Protein AF-0000000083390930 (afdb_homodimer)

Organism: Coprinellus micaceus (NCBI:txid71717)

Structure (mmCIF, N/CA/C/O backbone):
data_AF-0000000083390930-model_v1
#
loop_
_entity.id
_entity.type
_entity.pdbx_description
1 polymer 'HNH nuclease domain-containing protein'
#
loop_
_atom_site.group_PDB
_atom_site.id
_atom_site.type_symbol
_atom_site.label_atom_id
_atom_site.label_alt_id
_atom_site.label_comp_id
_atom_site.label_asym_id
_atom_site.label_entity_id
_atom_site.label_seq_id
_atom_site.pdbx_PDB_ins_code
_atom_site.Cartn_x
_atom_site.Cartn_y
_atom_site.Cartn_z
_atom_site.occupancy
_atom_site.B_iso_or_equiv
_atom_site.auth_seq_id
_atom_site.auth_comp_id
_atom_site.auth_asym_id
_atom_site.auth_atom_id
_atom_site.pdbx_PDB_model_num
ATOM 1 N N . MET A 1 1 ? -8.172 -0.967 27.297 1 37.09 1 MET A N 1
ATOM 2 C CA . MET A 1 1 ? -8.234 0.491 27.266 1 37.09 1 MET A CA 1
ATOM 3 C C . MET A 1 1 ? -7.992 1.025 25.859 1 37.09 1 MET A C 1
ATOM 5 O O . MET A 1 1 ? -7.062 0.594 25.188 1 37.09 1 MET A O 1
ATOM 9 N N . THR A 1 2 ? -9.109 1.477 25.297 1 50.03 2 THR A N 1
ATOM 10 C CA . THR A 1 2 ? -9.055 2.039 23.953 1 50.03 2 THR A CA 1
ATOM 11 C C . THR A 1 2 ? -7.93 3.064 23.844 1 50.03 2 THR A C 1
ATOM 13 O O . THR A 1 2 ? -7.793 3.939 24.703 1 50.03 2 THR A O 1
ATOM 16 N N . ALA A 1 3 ? -6.867 2.748 23.203 1 63.09 3 ALA A N 1
ATOM 17 C CA . ALA A 1 3 ? -5.746 3.672 23.062 1 63.09 3 ALA A CA 1
ATOM 18 C C . ALA A 1 3 ? -6.234 5.074 22.703 1 63.09 3 ALA A C 1
ATOM 20 O O . ALA A 1 3 ? -7.176 5.234 21.938 1 63.09 3 ALA A O 1
ATOM 21 N N . ILE A 1 4 ? -5.855 6.008 23.516 1 74.81 4 ILE A N 1
ATOM 22 C CA . ILE A 1 4 ? -6.172 7.43 23.422 1 74.81 4 ILE A CA 1
ATOM 23 C C . ILE A 1 4 ? -5.5 8.031 22.188 1 74.81 4 ILE A C 1
ATOM 25 O O . ILE A 1 4 ? -4.301 7.84 21.969 1 74.81 4 ILE A O 1
ATOM 29 N N . PRO A 1 5 ? -6.383 8.625 21.344 1 84.69 5 PRO A N 1
ATOM 30 C CA . PRO A 1 5 ? -5.777 9.344 20.219 1 84.69 5 PRO A CA 1
ATOM 31 C C . PRO A 1 5 ? -4.723 10.352 20.656 1 84.69 5 PRO A C 1
ATOM 33 O O . PRO A 1 5 ? -4.809 10.898 21.766 1 84.69 5 PRO A O 1
ATOM 36 N N . ALA A 1 6 ? -3.783 10.547 19.875 1 85.69 6 ALA A N 1
ATOM 37 C CA . ALA A 1 6 ? -2.668 11.43 20.188 1 85.69 6 ALA A CA 1
ATOM 38 C C . ALA A 1 6 ? -3.158 12.844 20.5 1 85.69 6 ALA A C 1
ATOM 40 O O . ALA A 1 6 ? -2.576 13.539 21.328 1 85.69 6 ALA A O 1
ATOM 41 N N . VAL A 1 7 ? -4.211 13.258 19.75 1 89.69 7 VAL A N 1
ATOM 42 C CA . VAL A 1 7 ? -4.844 14.547 20.031 1 89.69 7 VAL A CA 1
ATOM 43 C C . VAL A 1 7 ? -6.363 14.406 19.922 1 89.69 7 VAL A C 1
ATOM 45 O O . VAL A 1 7 ? -6.863 13.477 19.281 1 89.69 7 VAL A O 1
ATOM 48 N N . ALA A 1 8 ? -6.984 15.383 20.531 1 90.62 8 ALA A N 1
ATOM 49 C CA . ALA A 1 8 ? -8.438 15.406 20.422 1 90.62 8 ALA A CA 1
ATOM 50 C C . ALA A 1 8 ? -8.875 15.836 19.031 1 90.62 8 ALA A C 1
ATOM 52 O O . ALA A 1 8 ? -8.281 16.75 18.438 1 90.62 8 ALA A O 1
ATOM 53 N N . ARG A 1 9 ? -9.906 15.188 18.547 1 91.88 9 ARG A N 1
ATOM 54 C CA . ARG A 1 9 ? -10.438 15.523 17.234 1 91.88 9 ARG A CA 1
ATOM 55 C C . ARG A 1 9 ? -11.531 16.578 17.344 1 91.88 9 ARG A C 1
ATOM 57 O O . ARG A 1 9 ? -12.367 16.531 18.25 1 91.88 9 ARG A O 1
ATOM 64 N N . ASN A 1 10 ? -11.484 17.484 16.375 1 92.56 10 ASN A N 1
ATOM 65 C CA . ASN A 1 10 ? -12.555 18.469 16.297 1 92.56 10 ASN A CA 1
ATOM 66 C C . ASN A 1 10 ? -12.781 19.188 17.625 1 92.56 10 ASN A C 1
ATOM 68 O O . ASN A 1 10 ? -13.906 19.234 18.125 1 92.56 10 ASN A O 1
ATOM 72 N N . LYS A 1 11 ? -11.734 19.656 18.172 1 95.44 11 LYS A N 1
ATOM 73 C CA . LYS A 1 11 ? -11.781 20.297 19.484 1 95.44 11 LYS A CA 1
ATOM 74 C C . LYS A 1 11 ? -12.062 21.781 19.359 1 95.44 11 LYS A C 1
ATOM 76 O O . LYS A 1 11 ? -11.414 22.484 18.578 1 95.44 11 LYS A O 1
ATOM 81 N N . PRO A 1 12 ? -12.992 22.25 20.125 1 97.31 12 PRO A N 1
ATOM 82 C CA . PRO A 1 12 ? -13.164 23.719 20.141 1 97.31 12 PRO A CA 1
ATOM 83 C C . PRO A 1 12 ? -11.898 24.453 20.578 1 97.31 12 PRO A C 1
ATOM 85 O O . PRO A 1 12 ? -11.102 23.906 21.359 1 97.31 12 PRO A O 1
ATOM 88 N N . LEU A 1 13 ? -11.758 25.672 20.047 1 98 13 LEU A N 1
ATOM 89 C CA . LEU A 1 13 ? -10.602 26.469 20.422 1 98 13 LEU A CA 1
ATOM 90 C C . LEU A 1 13 ? -10.609 26.75 21.922 1 98 13 LEU A C 1
ATOM 92 O O . LEU A 1 13 ? -11.641 27.141 22.469 1 98 13 LEU A O 1
ATOM 96 N N . PRO A 1 14 ? -9.539 26.531 22.562 1 97.38 14 PRO A N 1
ATOM 97 C CA . PRO A 1 14 ? -9.438 26.922 23.969 1 97.38 14 PRO A CA 1
ATOM 98 C C . PRO A 1 14 ? -9.445 28.438 24.156 1 97.38 14 PRO A C 1
ATOM 100 O O . PRO A 1 14 ? -9.359 29.188 23.172 1 97.38 14 PRO A O 1
ATOM 103 N N . PRO A 1 15 ? -9.555 28.797 25.438 1 97.12 15 PRO A N 1
ATOM 104 C CA . PRO A 1 15 ? -9.453 30.234 25.672 1 97.12 15 PRO A CA 1
ATOM 105 C C . PRO A 1 15 ? -8.133 30.828 25.172 1 97.12 15 PRO A C 1
ATOM 107 O O . PRO A 1 15 ? -7.133 30.109 25.062 1 97.12 15 PRO A O 1
ATOM 110 N N . ASN A 1 16 ? -8.156 32.062 24.844 1 97.75 16 ASN A N 1
ATOM 111 C CA . ASN A 1 16 ? -7.016 32.75 24.266 1 97.75 16 ASN A CA 1
ATOM 112 C C . ASN A 1 16 ? -5.754 32.562 25.109 1 97.75 16 ASN A C 1
ATOM 114 O O . ASN A 1 16 ? -5.688 33.031 26.25 1 97.75 16 ASN A O 1
ATOM 118 N N . PRO A 1 17 ? -4.836 31.906 24.594 1 96.5 17 PRO A N 1
ATOM 119 C CA . PRO A 1 17 ? -3.631 31.641 25.391 1 96.5 17 PRO A CA 1
ATOM 120 C C . PRO A 1 17 ? -2.605 32.781 25.297 1 96.5 17 PRO A C 1
ATOM 122 O O . PRO A 1 17 ? -1.605 32.75 26.031 1 96.5 17 PRO A O 1
ATOM 125 N N . PHE A 1 18 ? -2.807 33.75 24.438 1 96.5 18 PHE A N 1
ATOM 126 C CA . PHE A 1 18 ? -1.834 34.812 24.203 1 96.5 18 PHE A CA 1
ATOM 127 C C . PHE A 1 18 ? -2.098 36 25.125 1 96.5 18 PHE A C 1
ATOM 129 O O . PHE A 1 18 ? -3.25 36.375 25.359 1 96.5 18 PHE A O 1
ATOM 136 N N . HIS A 1 19 ? -1 36.531 25.562 1 95.5 19 HIS A N 1
ATOM 137 C CA . HIS A 1 19 ? -1.098 37.656 26.5 1 95.5 19 HIS A CA 1
ATOM 138 C C . HIS A 1 19 ? -1.556 38.906 25.781 1 95.5 19 HIS A C 1
ATOM 140 O O . HIS A 1 19 ? -0.989 39.312 24.766 1 95.5 19 HIS A O 1
ATOM 146 N N . GLU A 1 20 ? -2.43 39.625 26.344 1 93.31 20 GLU A N 1
ATOM 147 C CA . GLU A 1 20 ? -3.104 40.75 25.719 1 93.31 20 GLU A CA 1
ATOM 148 C C . GLU A 1 20 ? -2.143 41.906 25.516 1 93.31 20 GLU A C 1
ATOM 150 O O . GLU A 1 20 ? -2.279 42.688 24.562 1 93.31 20 GLU A O 1
ATOM 155 N N . VAL A 1 21 ? -1.146 42.031 26.375 1 93.56 21 VAL A N 1
ATOM 156 C CA . VAL A 1 21 ? -0.28 43.219 26.328 1 93.56 21 VAL A CA 1
ATOM 157 C C . VAL A 1 21 ? 1.038 42.844 25.641 1 93.56 21 VAL A C 1
ATOM 159 O O . VAL A 1 21 ? 1.525 43.594 24.797 1 93.56 21 VAL A O 1
ATOM 162 N N . ASP A 1 22 ? 1.624 41.656 25.922 1 93.5 22 ASP A N 1
ATOM 163 C CA . ASP A 1 22 ? 2.953 41.281 25.438 1 93.5 22 ASP A CA 1
ATOM 164 C C . ASP A 1 22 ? 2.879 40.625 24.062 1 93.5 22 ASP A C 1
ATOM 166 O O . ASP A 1 22 ? 3.857 40.625 23.312 1 93.5 22 ASP A O 1
ATOM 170 N N . GLU A 1 23 ? 1.704 40.031 23.734 1 94.75 23 GLU A N 1
ATOM 171 C CA . GLU A 1 23 ? 1.506 39.312 22.469 1 94.75 23 GLU A CA 1
ATOM 172 C C . GLU A 1 23 ? 0.258 39.812 21.75 1 94.75 23 GLU A C 1
ATOM 174 O O . GLU A 1 23 ? -0.58 39.031 21.328 1 94.75 23 GLU A O 1
ATOM 179 N N . VAL A 1 24 ? 0.167 41.125 21.547 1 94.69 24 VAL A N 1
ATOM 180 C CA . VAL A 1 24 ? -1.045 41.812 21.109 1 94.69 24 VAL A CA 1
ATOM 181 C C . VAL A 1 24 ? -1.501 41.25 19.766 1 94.69 24 VAL A C 1
ATOM 183 O O . VAL A 1 24 ? -2.678 40.938 19.594 1 94.69 24 VAL A O 1
ATOM 186 N N . ALA A 1 25 ? -0.558 41.156 18.828 1 94.5 25 ALA A N 1
ATOM 187 C CA . ALA A 1 25 ? -0.922 40.719 17.484 1 94.5 25 ALA A CA 1
ATOM 188 C C . ALA A 1 25 ? -1.501 39.281 17.516 1 94.5 25 ALA A C 1
ATOM 190 O O . ALA A 1 25 ? -2.529 39.031 16.906 1 94.5 25 ALA A O 1
ATOM 191 N N . PHE A 1 26 ? -0.857 38.375 18.266 1 96.94 26 PHE A N 1
ATOM 192 C CA . PHE A 1 26 ? -1.322 37 18.391 1 96.94 26 PHE A CA 1
ATOM 193 C C . PHE A 1 26 ? -2.641 36.938 19.156 1 96.94 26 PHE A C 1
ATOM 195 O O . PHE A 1 26 ? -3.533 36.188 18.797 1 96.94 26 PHE A O 1
ATOM 202 N N . HIS A 1 27 ? -2.748 37.75 20.188 1 97.81 27 HIS A N 1
ATOM 203 C CA . HIS A 1 27 ? -3.963 37.812 21 1 97.81 27 HIS A CA 1
ATOM 204 C C . HIS A 1 27 ? -5.16 38.219 20.156 1 97.81 27 HIS A C 1
ATOM 206 O O . HIS A 1 27 ? -6.223 37.594 20.219 1 97.81 27 HIS A O 1
ATOM 212 N N . ASP A 1 28 ? -4.973 39.281 19.375 1 97.38 28 ASP A N 1
ATOM 213 C CA . ASP A 1 28 ? -6.051 39.812 18.547 1 97.38 28 ASP A CA 1
ATOM 214 C C . ASP A 1 28 ? -6.445 38.812 17.453 1 97.38 28 ASP A C 1
ATOM 216 O O . ASP A 1 28 ? -7.637 38.594 17.219 1 97.38 28 ASP A O 1
ATOM 220 N N . ALA A 1 29 ? -5.449 38.281 16.812 1 98.06 29 ALA A N 1
ATOM 221 C CA . ALA A 1 29 ? -5.719 37.312 15.766 1 98.06 29 ALA A CA 1
ATOM 222 C C . ALA A 1 29 ? -6.496 36.094 16.312 1 98.06 29 ALA A C 1
ATOM 224 O O . ALA A 1 29 ? -7.492 35.688 15.719 1 98.06 29 ALA A O 1
ATOM 225 N N . TYR A 1 30 ? -6.059 35.594 17.422 1 98.31 30 TYR A N 1
ATOM 226 C CA . TYR A 1 30 ? -6.727 34.438 18.047 1 98.31 30 TYR A CA 1
ATOM 227 C C . TYR A 1 30 ? -8.148 34.812 18.453 1 98.31 30 TYR A C 1
ATOM 229 O O . TYR A 1 30 ? -9.062 33.969 18.344 1 98.31 30 TYR A O 1
ATOM 237 N N . HIS A 1 31 ? -8.312 36 18.922 1 97.81 31 HIS A N 1
ATOM 238 C CA . HIS A 1 31 ? -9.641 36.469 19.281 1 97.81 31 HIS A CA 1
ATOM 239 C C . HIS A 1 31 ? -10.586 36.438 18.094 1 97.81 31 HIS A C 1
ATOM 241 O O . HIS A 1 31 ? -11.742 36.031 18.219 1 97.81 31 HIS A O 1
ATOM 247 N N . HIS A 1 32 ? -10.117 36.906 16.969 1 98.06 32 HIS A N 1
ATOM 248 C CA . HIS A 1 32 ? -10.914 36.812 15.75 1 98.06 32 HIS A CA 1
ATOM 249 C C . HIS A 1 32 ? -11.305 35.375 15.438 1 98.06 32 HIS A C 1
ATOM 251 O O . HIS A 1 32 ? -12.422 35.125 14.961 1 98.06 32 HIS A O 1
ATOM 257 N N . CYS A 1 33 ? -10.414 34.438 15.656 1 98.44 33 CYS A N 1
ATOM 258 C CA . CYS A 1 33 ? -10.711 33.031 15.406 1 98.44 33 CYS A CA 1
ATOM 259 C C . CYS A 1 33 ? -11.789 32.531 16.359 1 98.44 33 CYS A C 1
ATOM 261 O O . CYS A 1 33 ? -12.695 31.812 15.938 1 98.44 33 CYS A O 1
ATOM 263 N N . LEU A 1 34 ? -11.672 32.906 17.609 1 98.31 34 LEU A N 1
ATOM 264 C CA . LEU A 1 34 ? -12.672 32.5 18.609 1 98.31 34 LEU A CA 1
ATOM 265 C C . LEU A 1 34 ? -14.047 33.031 18.219 1 98.31 34 LEU A C 1
ATOM 267 O O . LEU A 1 34 ? -15.039 32.281 18.281 1 98.31 34 LEU A O 1
ATOM 271 N N . LEU A 1 35 ? -14.062 34.25 17.828 1 97.94 35 LEU A N 1
ATOM 272 C CA . LEU A 1 35 ? -15.32 34.875 17.438 1 97.94 35 LEU A CA 1
ATOM 273 C C . LEU A 1 35 ? -15.891 34.188 16.203 1 97.94 35 LEU A C 1
ATOM 275 O O . LEU A 1 35 ? -17.094 33.969 16.109 1 97.94 35 LEU A O 1
ATOM 279 N N . HIS A 1 36 ? -15 33.969 15.281 1 98.12 36 HIS A N 1
ATOM 280 C CA . HIS A 1 36 ? -15.438 33.312 14.055 1 98.12 36 HIS A CA 1
ATOM 281 C C . HIS A 1 36 ? -16.078 31.953 14.359 1 98.12 36 HIS A C 1
ATOM 283 O O . HIS A 1 36 ? -17.125 31.625 13.82 1 98.12 36 HIS A O 1
ATOM 289 N N . GLU A 1 37 ? -15.422 31.094 15.164 1 98 37 GLU A N 1
ATOM 290 C CA . GLU A 1 37 ? -15.961 29.797 15.555 1 98 37 GLU A CA 1
ATOM 291 C C . GLU A 1 37 ? -17.297 29.938 16.281 1 98 37 GLU A C 1
ATOM 293 O O . GLU A 1 37 ? -18.25 29.219 15.984 1 98 37 GLU A O 1
ATOM 298 N N . LYS A 1 38 ? -17.375 30.891 17.188 1 97.44 38 LYS A N 1
ATOM 299 C CA . LYS A 1 38 ? -18.594 31.125 17.953 1 97.44 38 LYS A CA 1
ATOM 300 C C . LYS A 1 38 ? -19.75 31.516 17.031 1 97.44 38 LYS A C 1
ATOM 302 O O . LYS A 1 38 ? -20.859 31 17.172 1 97.44 38 LYS A O 1
ATOM 307 N N . ASP A 1 39 ? -19.469 32.438 16.172 1 97.25 39 ASP A N 1
ATOM 308 C CA . ASP A 1 39 ? -20.484 32.906 15.234 1 97.25 39 ASP A CA 1
ATOM 309 C C . ASP A 1 39 ? -20.984 31.766 14.352 1 97.25 39 ASP A C 1
ATOM 311 O O . ASP A 1 39 ? -22.172 31.656 14.086 1 97.25 39 ASP A O 1
ATOM 315 N N . ALA A 1 40 ? -20.016 31.016 13.891 1 97.31 40 ALA A N 1
ATOM 316 C CA . ALA A 1 40 ? -20.391 29.891 13.047 1 97.31 40 ALA A CA 1
ATOM 317 C C . ALA A 1 40 ? -21.234 28.875 13.828 1 97.31 40 ALA A C 1
ATOM 319 O O . ALA A 1 40 ? -22.172 28.312 13.281 1 97.31 40 ALA A O 1
ATOM 320 N N . GLN A 1 41 ? -20.953 28.625 15.055 1 96.94 41 GLN A N 1
ATOM 321 C CA . GLN A 1 41 ? -21.703 27.719 15.898 1 96.94 41 GLN A CA 1
ATOM 322 C C . GLN A 1 41 ? -23.141 28.219 16.094 1 96.94 41 GLN A C 1
ATOM 324 O O . GLN A 1 41 ? -24.094 27.438 16.047 1 96.94 41 GLN A O 1
ATOM 329 N N . LEU A 1 42 ? -23.234 29.484 16.312 1 96.69 42 LEU A N 1
ATOM 330 C CA . LEU A 1 42 ? -24.547 30.094 16.484 1 96.69 42 LEU A CA 1
ATOM 331 C C . LEU A 1 42 ? -25.359 29.984 15.203 1 96.69 42 LEU A C 1
ATOM 333 O O . LEU A 1 42 ? -26.547 29.672 15.234 1 96.69 42 LEU A O 1
ATOM 337 N N . SER A 1 43 ? -24.688 30.281 14.125 1 96.62 43 SER A N 1
ATOM 338 C CA . SER A 1 43 ? -25.359 30.203 12.828 1 96.62 43 SER A CA 1
ATOM 339 C C . SER A 1 43 ? -25.797 28.781 12.516 1 96.62 43 SER A C 1
ATOM 341 O O . SER A 1 43 ? -26.844 28.562 11.914 1 96.62 43 SER A O 1
ATOM 343 N N . LYS A 1 44 ? -25 27.828 12.875 1 95.75 44 LYS A N 1
ATOM 344 C CA . LYS A 1 44 ? -25.328 26.422 12.648 1 95.75 44 LYS A CA 1
ATOM 345 C C . LYS A 1 44 ? -26.594 26.031 13.406 1 95.75 44 LYS A C 1
ATOM 347 O O . LYS A 1 44 ? -27.453 25.328 12.867 1 95.75 44 LYS A O 1
ATOM 352 N N . ARG A 1 45 ? -26.766 26.469 14.625 1 95.19 45 ARG A N 1
ATOM 353 C CA . ARG A 1 45 ? -27.953 26.172 15.438 1 95.19 45 ARG A CA 1
ATOM 354 C C . ARG A 1 45 ? -29.203 26.781 14.812 1 95.19 45 ARG A C 1
ATOM 356 O O . ARG A 1 45 ? -30.297 26.219 14.945 1 95.19 45 ARG A O 1
ATOM 363 N N . GLY A 1 46 ? -29.031 27.828 14.164 1 94.5 46 GLY A N 1
ATOM 364 C CA . GLY A 1 46 ? -30.172 28.5 13.562 1 94.5 46 GLY A CA 1
ATOM 365 C C . GLY A 1 46 ? -30.422 28.078 12.125 1 94.5 46 GLY A C 1
ATOM 366 O O . GLY A 1 46 ? -31.312 28.609 11.461 1 94.5 46 GLY A O 1
ATOM 367 N N . ALA A 1 47 ? -29.547 27.188 11.68 1 93.88 47 ALA A N 1
ATOM 368 C CA . ALA A 1 47 ? -29.656 26.797 10.273 1 93.88 47 ALA A CA 1
ATOM 369 C C . ALA A 1 47 ? -31 26.109 10.008 1 93.88 47 ALA A C 1
ATOM 371 O O . ALA A 1 47 ? -31.438 25.266 10.805 1 93.88 47 ALA A O 1
ATOM 372 N N . THR A 1 48 ? -31.656 26.328 8.852 1 94.12 48 THR A N 1
ATOM 373 C CA . THR A 1 48 ? -32.969 25.812 8.531 1 94.12 48 THR A CA 1
ATOM 374 C C . THR A 1 48 ? -32.875 24.703 7.488 1 94.12 48 THR A C 1
ATOM 376 O O . THR A 1 48 ? -33.844 23.969 7.25 1 94.12 48 THR A O 1
ATOM 379 N N . THR A 1 49 ? -31.75 24.703 6.812 1 94.75 49 THR A N 1
ATOM 380 C CA . THR A 1 49 ? -31.547 23.672 5.801 1 94.75 49 THR A CA 1
ATOM 381 C C . THR A 1 49 ? -30.281 22.859 6.098 1 94.75 49 THR A C 1
ATOM 383 O O . THR A 1 49 ? -29.375 23.328 6.785 1 94.75 49 THR A O 1
ATOM 386 N N . LYS A 1 50 ? -30.234 21.688 5.629 1 89.31 50 LYS A N 1
ATOM 387 C CA . LYS A 1 50 ? -29.062 20.828 5.797 1 89.31 50 LYS A CA 1
ATOM 388 C C . LYS A 1 50 ? -27.844 21.438 5.121 1 89.31 50 LYS A C 1
ATOM 390 O O . LYS A 1 50 ? -26.719 21.281 5.613 1 89.31 50 LYS A O 1
ATOM 395 N N . THR A 1 51 ? -28.016 22.062 4.012 1 89.75 51 THR A N 1
ATOM 396 C CA . THR A 1 51 ? -26.938 22.688 3.256 1 89.75 51 THR A CA 1
ATOM 397 C C . THR A 1 51 ? -26.281 23.797 4.074 1 89.75 51 THR A C 1
ATOM 399 O O . THR A 1 51 ? -25.047 23.906 4.117 1 89.75 51 THR A O 1
ATOM 402 N N . LYS A 1 52 ? -27.141 24.547 4.695 1 91.31 52 LYS A N 1
ATOM 403 C CA . LYS A 1 52 ? -26.609 25.609 5.527 1 91.31 52 LYS A CA 1
ATOM 404 C C . LYS A 1 52 ? -25.891 25.062 6.754 1 91.31 52 LYS A C 1
ATOM 406 O O . LYS A 1 52 ? -24.859 25.594 7.172 1 91.31 52 LYS A O 1
ATOM 411 N N . GLU A 1 53 ? -26.469 24.062 7.328 1 93.44 53 GLU A N 1
ATOM 412 C CA . GLU A 1 53 ? -25.828 23.422 8.469 1 93.44 53 GLU A CA 1
ATOM 413 C C . GLU A 1 53 ? -24.438 22.922 8.117 1 93.44 53 GLU A C 1
ATOM 415 O O . GLU A 1 53 ? -23.484 23.094 8.891 1 93.44 53 GLU A O 1
ATOM 420 N N . GLU A 1 54 ? -24.297 22.359 6.969 1 89.31 54 GLU A N 1
ATOM 421 C CA . GLU A 1 54 ? -23.016 21.859 6.496 1 89.31 54 GLU A CA 1
ATOM 422 C C . GLU A 1 54 ? -22.031 23.016 6.258 1 89.31 54 GLU A C 1
ATOM 424 O O . GLU A 1 54 ? -20.844 22.891 6.543 1 89.31 54 GLU A O 1
ATOM 429 N N . GLN A 1 55 ? -22.562 24.016 5.691 1 91.19 55 GLN A N 1
ATOM 430 C CA . GLN A 1 55 ? -21.734 25.188 5.445 1 91.19 55 GLN A CA 1
ATOM 431 C C . GLN A 1 55 ? -21.156 25.734 6.75 1 91.19 55 GLN A C 1
ATOM 433 O O . GLN A 1 55 ? -19.969 26.047 6.828 1 91.19 55 GLN A O 1
ATOM 438 N N . TYR A 1 56 ? -21.984 25.844 7.754 1 94.69 56 TYR A N 1
ATOM 439 C CA . TYR A 1 56 ? -21.531 26.406 9.023 1 94.69 56 TYR A CA 1
ATOM 440 C C . TYR A 1 56 ? -20.625 25.438 9.758 1 94.69 56 TYR A C 1
ATOM 442 O O . TYR A 1 56 ? -19.719 25.859 10.484 1 94.69 56 TYR A O 1
ATOM 450 N N . THR A 1 57 ? -20.828 24.172 9.578 1 93.69 57 THR A N 1
ATOM 451 C CA . THR A 1 57 ? -19.906 23.172 10.117 1 93.69 57 THR A CA 1
ATOM 452 C C . THR A 1 57 ? -18.5 23.391 9.547 1 93.69 57 THR A C 1
ATOM 454 O O . THR A 1 57 ? -17.516 23.297 10.273 1 93.69 57 THR A O 1
ATOM 457 N N . LYS A 1 58 ? -18.484 23.688 8.297 1 93.19 58 LYS A N 1
ATOM 458 C CA . LYS A 1 58 ? -17.203 23.969 7.641 1 93.19 58 LYS A CA 1
ATOM 459 C C . LYS A 1 58 ? -16.562 25.234 8.203 1 93.19 58 LYS A C 1
ATOM 461 O O . LYS A 1 58 ? -15.352 25.297 8.391 1 93.19 58 LYS A O 1
ATOM 466 N N . GLU A 1 59 ? -17.375 26.172 8.414 1 96 59 GLU A N 1
ATOM 467 C CA . GLU A 1 59 ? -16.875 27.438 8.914 1 96 59 GLU A CA 1
ATOM 468 C C . GLU A 1 59 ? -16.297 27.297 10.32 1 96 59 GLU A C 1
ATOM 470 O O . GLU A 1 59 ? -15.336 27.984 10.68 1 96 59 GLU A O 1
ATOM 475 N N . ILE A 1 60 ? -16.938 26.406 11.102 1 97.44 60 ILE A N 1
ATOM 476 C CA . ILE A 1 60 ? -16.391 26.109 12.422 1 97.44 60 ILE A CA 1
ATOM 477 C C . ILE A 1 60 ? -14.969 25.547 12.273 1 97.44 60 ILE A C 1
ATOM 479 O O . ILE A 1 60 ? -14.047 26 12.953 1 97.44 60 ILE A O 1
ATOM 483 N N . VAL A 1 61 ? -14.805 24.656 11.328 1 97.12 61 VAL A N 1
ATOM 484 C CA . VAL A 1 61 ? -13.508 24.047 11.07 1 97.12 61 VAL A CA 1
ATOM 485 C C . VAL A 1 61 ? -12.508 25.094 10.625 1 97.12 61 VAL A C 1
ATOM 487 O O . VAL A 1 61 ? -11.344 25.078 11.023 1 97.12 61 VAL A O 1
ATOM 490 N N . TYR A 1 62 ? -12.984 26.047 9.805 1 97.12 62 TYR A N 1
ATOM 491 C CA . TYR A 1 62 ? -12.117 27.094 9.289 1 97.12 62 TYR A CA 1
ATOM 492 C C . TYR A 1 62 ? -11.578 27.969 10.43 1 97.12 62 TYR A C 1
ATOM 494 O O . TYR A 1 62 ? -10.383 28.234 10.5 1 97.12 62 TYR A O 1
ATOM 502 N N . GLY A 1 63 ? -12.445 28.359 11.297 1 97.75 63 GLY A N 1
ATOM 503 C CA . GLY A 1 63 ? -12.008 29.141 12.453 1 97.75 63 GLY A CA 1
ATOM 504 C C . GLY A 1 63 ? -11.016 28.391 13.328 1 97.75 63 GLY A C 1
ATOM 505 O O . GLY A 1 63 ? -10.008 28.953 13.75 1 97.75 63 GLY A O 1
ATOM 506 N N . ARG A 1 64 ? -11.305 27.172 13.57 1 98.19 64 ARG A N 1
ATOM 507 C CA . ARG A 1 64 ? -10.438 26.328 14.391 1 98.19 64 ARG A CA 1
ATOM 508 C C . ARG A 1 64 ? -9.07 26.141 13.727 1 98.19 64 ARG A C 1
ATOM 510 O O . ARG A 1 64 ? -8.039 26.172 14.398 1 98.19 64 ARG A O 1
ATOM 517 N N . CYS A 1 65 ? -9.125 25.922 12.453 1 97.94 65 CYS A N 1
ATOM 518 C CA . CYS A 1 65 ? -7.883 25.719 11.719 1 97.94 65 CYS A CA 1
ATOM 519 C C . CYS A 1 65 ? -6.945 26.906 11.891 1 97.94 65 CYS A C 1
ATOM 521 O O . CYS A 1 65 ? -5.773 26.734 12.227 1 97.94 65 CYS A O 1
ATOM 523 N N . LEU A 1 66 ? -7.457 28.109 11.672 1 98.25 66 LEU A N 1
ATOM 524 C CA . LEU A 1 66 ? -6.652 29.312 11.82 1 98.25 66 LEU A CA 1
ATOM 525 C C . LEU A 1 66 ? -6.156 29.469 13.258 1 98.25 66 LEU A C 1
ATOM 527 O O . LEU A 1 66 ? -4.988 29.797 13.484 1 98.25 66 LEU A O 1
ATOM 531 N N . GLY A 1 67 ? -7.008 29.203 14.227 1 98.44 67 GLY A N 1
ATOM 532 C CA . GLY A 1 67 ? -6.617 29.281 15.625 1 98.44 67 GLY A CA 1
ATOM 533 C C . GLY A 1 67 ? -5.527 28.312 16 1 98.44 67 GLY A C 1
ATOM 534 O O . GLY A 1 67 ? -4.562 28.672 16.672 1 98.44 67 GLY A O 1
ATOM 535 N N . TYR A 1 68 ? -5.668 27.078 15.555 1 98.25 68 TYR A N 1
ATOM 536 C CA . TYR A 1 68 ? -4.699 26.062 15.922 1 98.25 68 TYR A CA 1
ATOM 537 C C . TYR A 1 68 ? -3.391 26.25 15.172 1 98.25 68 TYR A C 1
ATOM 539 O O . TYR A 1 68 ? -2.332 25.812 15.633 1 98.25 68 TYR A O 1
ATOM 547 N N . LEU A 1 69 ? -3.412 26.859 13.984 1 97.75 69 LEU A N 1
ATOM 548 C CA . LEU A 1 69 ? -2.156 27.219 13.328 1 97.75 69 LEU A CA 1
ATOM 549 C C . LEU A 1 69 ? -1.337 28.156 14.203 1 97.75 69 LEU A C 1
ATOM 551 O O . LEU A 1 69 ? -0.107 28.078 14.234 1 97.75 69 LEU A O 1
ATOM 555 N N . LEU A 1 70 ? -2.012 29.031 14.945 1 97.44 70 LEU A N 1
ATOM 556 C CA . LEU A 1 70 ? -1.34 29.984 15.812 1 97.44 70 LEU A CA 1
ATOM 557 C C . LEU A 1 70 ? -0.735 29.297 17.031 1 97.44 70 LEU A C 1
ATOM 559 O O . LEU A 1 70 ? 0.328 29.688 17.516 1 97.44 70 LEU A O 1
ATOM 563 N N . THR A 1 71 ? -1.39 28.203 17.484 1 96.75 71 THR A N 1
ATOM 564 C CA . THR A 1 71 ? -0.975 27.641 18.766 1 96.75 71 THR A CA 1
ATOM 565 C C . THR A 1 71 ? -0.076 26.422 18.547 1 96.75 71 THR A C 1
ATOM 567 O O . THR A 1 71 ? 0.794 26.141 19.375 1 96.75 71 THR A O 1
ATOM 570 N N . GLU A 1 72 ? -0.275 25.688 17.469 1 95.44 72 GLU A N 1
ATOM 571 C CA . GLU A 1 72 ? 0.391 24.391 17.312 1 95.44 72 GLU A CA 1
ATOM 572 C C . GLU A 1 72 ? 1.662 24.516 16.484 1 95.44 72 GLU A C 1
ATOM 574 O O . GLU A 1 72 ? 2.508 23.625 16.484 1 95.44 72 GLU A O 1
ATOM 579 N N . THR A 1 73 ? 1.797 25.578 15.727 1 92.06 73 THR A N 1
ATOM 580 C CA . THR A 1 73 ? 3.021 25.734 14.945 1 92.06 73 THR A CA 1
ATOM 581 C C . THR A 1 73 ? 4.09 26.453 15.773 1 92.06 73 THR A C 1
ATOM 583 O O . THR A 1 73 ? 3.779 27.344 16.562 1 92.06 73 THR A O 1
ATOM 586 N N . SER A 1 74 ? 5.32 26.047 15.641 1 86.06 74 SER A N 1
ATOM 587 C CA . SER A 1 74 ? 6.367 26.5 16.547 1 86.06 74 SER A CA 1
ATOM 588 C C . SER A 1 74 ? 7.234 27.578 15.898 1 86.06 74 SER A C 1
ATOM 590 O O . SER A 1 74 ? 7.918 28.328 16.594 1 86.06 74 SER A O 1
ATOM 592 N N . HIS A 1 75 ? 7.234 27.672 14.648 1 90.62 75 HIS A N 1
ATOM 593 C CA . HIS A 1 75 ? 8.102 28.641 13.992 1 90.62 75 HIS A CA 1
ATOM 594 C C . HIS A 1 75 ? 7.492 30.047 14.023 1 90.62 75 HIS A C 1
ATOM 596 O O . HIS A 1 75 ? 6.344 30.234 13.625 1 90.62 75 HIS A O 1
ATOM 602 N N . THR A 1 76 ? 8.258 30.953 14.367 1 91 76 THR A N 1
ATOM 603 C CA . THR A 1 76 ? 7.766 32.312 14.625 1 91 76 THR A CA 1
ATOM 604 C C . THR A 1 76 ? 7.297 32.969 13.336 1 91 76 THR A C 1
ATOM 606 O O . THR A 1 76 ? 6.289 33.688 13.32 1 91 76 THR A O 1
ATOM 609 N N . ASN A 1 77 ? 8.023 32.75 12.297 1 92.5 77 ASN A N 1
ATOM 610 C CA . ASN A 1 77 ? 7.656 33.344 11.031 1 92.5 77 ASN A CA 1
ATOM 611 C C . ASN A 1 77 ? 6.277 32.906 10.562 1 92.5 77 ASN A C 1
ATOM 613 O O . ASN A 1 77 ? 5.484 33.719 10.07 1 92.5 77 ASN A O 1
ATOM 617 N N . GLY A 1 78 ? 5.996 31.672 10.711 1 94.25 78 GLY A N 1
ATOM 618 C CA . GLY A 1 78 ? 4.695 31.141 10.328 1 94.25 78 GLY A CA 1
ATOM 619 C C . GLY A 1 78 ? 3.561 31.672 11.18 1 94.25 78 GLY A C 1
ATOM 620 O O . GLY A 1 78 ? 2.506 32.031 10.664 1 94.25 78 GLY A O 1
ATOM 621 N N . LYS A 1 79 ? 3.795 31.812 12.406 1 95.12 79 LYS A N 1
ATOM 622 C CA . LYS A 1 79 ? 2.809 32.344 13.328 1 95.12 79 LYS A CA 1
ATOM 623 C C . LYS A 1 79 ? 2.5 33.812 13.008 1 95.12 79 LYS A C 1
ATOM 625 O O . LYS A 1 79 ? 1.339 34.219 13.016 1 95.12 79 LYS A O 1
ATOM 630 N N . ARG A 1 80 ? 3.537 34.5 12.734 1 95.12 80 ARG A N 1
ATOM 631 C CA . ARG A 1 80 ? 3.359 35.906 12.391 1 95.12 80 ARG A CA 1
ATOM 632 C C . ARG A 1 80 ? 2.604 36.062 11.07 1 95.12 80 ARG A C 1
ATOM 634 O O . ARG A 1 80 ? 1.731 36.938 10.945 1 95.12 80 ARG A O 1
ATOM 641 N N . MET A 1 81 ? 2.949 35.219 10.195 1 95.75 81 MET A N 1
ATOM 642 C CA . MET A 1 81 ? 2.289 35.25 8.898 1 95.75 81 MET A CA 1
ATOM 643 C C . MET A 1 81 ? 0.786 35.062 9.039 1 95.75 81 MET A C 1
ATOM 645 O O . MET A 1 81 ? -0.012 35.844 8.523 1 95.75 81 MET A O 1
ATOM 649 N N . VAL A 1 82 ? 0.386 34.062 9.742 1 96.19 82 VAL A N 1
ATOM 650 C CA . VAL A 1 82 ? -1.031 33.75 9.891 1 96.19 82 VAL A CA 1
ATOM 651 C C . VAL A 1 82 ? -1.715 34.812 10.719 1 96.19 82 VAL A C 1
ATOM 653 O O . VAL A 1 82 ? -2.84 35.219 10.414 1 96.19 82 VAL A O 1
ATOM 656 N N . SER A 1 83 ? -1.027 35.281 11.711 1 96.94 83 SER A N 1
ATOM 657 C CA . SER A 1 83 ? -1.561 36.375 12.531 1 96.94 83 SER A CA 1
ATOM 658 C C . SER A 1 83 ? -1.85 37.594 11.703 1 96.94 83 SER A C 1
ATOM 660 O O . SER A 1 83 ? -2.943 38.188 11.773 1 96.94 83 SER A O 1
ATOM 662 N N . ASP A 1 84 ? -0.867 37.969 10.922 1 96.19 84 ASP A N 1
ATOM 663 C CA . ASP A 1 84 ? -1.022 39.156 10.062 1 96.19 84 ASP A CA 1
ATOM 664 C C . ASP A 1 84 ? -2.172 38.969 9.078 1 96.19 84 ASP A C 1
ATOM 666 O O . ASP A 1 84 ? -2.957 39.875 8.852 1 96.19 84 ASP A O 1
ATOM 670 N N . ASP A 1 85 ? -2.248 37.781 8.5 1 96.62 85 ASP A N 1
ATOM 671 C CA . ASP A 1 85 ? -3.301 37.469 7.535 1 96.62 85 ASP A CA 1
ATOM 672 C C . ASP A 1 85 ? -4.68 37.531 8.188 1 96.62 85 ASP A C 1
ATOM 674 O O . ASP A 1 85 ? -5.633 38.031 7.582 1 96.62 85 ASP A O 1
ATOM 678 N N . ILE A 1 86 ? -4.809 37.062 9.391 1 97.62 86 ILE A N 1
ATOM 679 C CA . ILE A 1 86 ? -6.078 37.062 10.109 1 97.62 86 ILE A CA 1
ATOM 680 C C . ILE A 1 86 ? -6.496 38.5 10.43 1 97.62 86 ILE A C 1
ATOM 682 O O . ILE A 1 86 ? -7.66 38.844 10.258 1 97.62 86 ILE A O 1
ATOM 686 N N . ILE A 1 87 ? -5.57 39.25 10.867 1 96.62 87 ILE A N 1
ATOM 687 C CA . ILE A 1 87 ? -5.852 40.625 11.242 1 96.62 87 ILE A CA 1
ATOM 688 C C . ILE A 1 87 ? -6.309 41.438 10.016 1 96.62 87 ILE A C 1
ATOM 690 O O . ILE A 1 87 ? -7.223 42.25 10.102 1 96.62 87 ILE A O 1
ATOM 694 N N . LYS A 1 88 ? -5.699 41.125 8.898 1 95.69 88 LYS A N 1
ATOM 695 C CA . LYS A 1 88 ? -6.062 41.812 7.648 1 95.69 88 LYS A CA 1
ATOM 696 C C . LYS A 1 88 ? -7.504 41.5 7.254 1 95.69 88 LYS A C 1
ATOM 698 O O . LYS A 1 88 ? -8.141 42.281 6.543 1 95.69 88 LYS A O 1
ATOM 703 N N . CYS A 1 89 ? -8.008 40.344 7.695 1 96.19 89 CYS A N 1
ATOM 704 C CA . CYS A 1 89 ? -9.391 39.969 7.398 1 96.19 89 CYS A CA 1
ATOM 705 C C . CYS A 1 89 ? -10.359 40.875 8.156 1 96.19 89 CYS A C 1
ATOM 707 O O . CYS A 1 89 ? -11.539 40.938 7.805 1 96.19 89 CYS A O 1
ATOM 709 N N . ASP A 1 90 ? -10 41.5 9.18 1 93.12 90 ASP A N 1
ATOM 710 C CA . ASP A 1 90 ? -10.766 42.469 9.961 1 93.12 90 ASP A CA 1
ATOM 711 C C . ASP A 1 90 ? -12.094 41.875 10.422 1 93.12 90 ASP A C 1
ATOM 713 O O . ASP A 1 90 ? -13.141 42.5 10.305 1 93.12 90 ASP A O 1
ATOM 717 N N . GLY A 1 91 ? -12.047 40.625 10.719 1 91.19 91 GLY A N 1
ATOM 718 C CA . GLY A 1 91 ? -13.211 39.969 11.289 1 91.19 91 GLY A CA 1
ATOM 719 C C . GLY A 1 91 ? -14.273 39.625 10.258 1 91.19 91 GLY A C 1
ATOM 720 O O . GLY A 1 91 ? -15.344 39.156 10.602 1 91.19 91 GLY A O 1
ATOM 721 N N . GLN A 1 92 ? -14.008 39.844 9.023 1 95.44 92 GLN A N 1
ATOM 722 C CA . GLN A 1 92 ? -14.969 39.531 7.977 1 95.44 92 GLN A CA 1
ATOM 723 C C . GLN A 1 92 ? -15.055 38 7.754 1 95.44 92 GLN A C 1
ATOM 725 O O . GLN A 1 92 ? -14.055 37.375 7.426 1 95.44 92 GLN A O 1
ATOM 730 N N . ARG A 1 93 ? -16.188 37.562 7.789 1 95.31 93 ARG A N 1
ATOM 731 C CA . ARG A 1 93 ? -16.453 36.125 7.77 1 95.31 93 ARG A CA 1
ATOM 732 C C . ARG A 1 93 ? -15.953 35.5 6.473 1 95.31 93 ARG A C 1
ATOM 734 O O . ARG A 1 93 ? -15.266 34.5 6.5 1 95.31 93 ARG A O 1
ATOM 741 N N . GLU A 1 94 ? -16.297 36.062 5.371 1 94.94 94 GLU A N 1
ATOM 742 C CA . GLU A 1 94 ? -15.945 35.5 4.07 1 94.94 94 GLU A CA 1
ATOM 743 C C . GLU A 1 94 ? -14.438 35.469 3.867 1 94.94 94 GLU A C 1
ATOM 745 O O . GLU A 1 94 ? -13.891 34.5 3.332 1 94.94 94 GLU A O 1
ATOM 750 N N . LYS A 1 95 ? -13.797 36.5 4.297 1 96.12 95 LYS A N 1
ATOM 751 C CA . LYS A 1 95 ? -12.352 36.594 4.148 1 96.12 95 LYS A CA 1
ATOM 752 C C . LYS A 1 95 ? -11.648 35.562 5.035 1 96.12 95 LYS A C 1
ATOM 754 O O . LYS A 1 95 ? -10.641 34.969 4.633 1 96.12 95 LYS A O 1
ATOM 759 N N . MET A 1 96 ? -12.188 35.406 6.262 1 97.5 96 MET A N 1
ATOM 760 C CA . MET A 1 96 ? -11.641 34.406 7.168 1 97.5 96 MET A CA 1
ATOM 761 C C . MET A 1 96 ? -11.781 33 6.578 1 97.5 96 MET A C 1
ATOM 763 O O . MET A 1 96 ? -10.859 32.188 6.68 1 97.5 96 MET A O 1
ATOM 767 N N . ASN A 1 97 ? -12.93 32.75 5.984 1 96.56 97 ASN A N 1
ATOM 768 C CA . ASN A 1 97 ? -13.156 31.469 5.34 1 96.56 97 ASN A CA 1
ATOM 769 C C . ASN A 1 97 ? -12.172 31.219 4.203 1 96.56 97 ASN A C 1
ATOM 771 O O . ASN A 1 97 ? -11.578 30.141 4.102 1 96.56 97 ASN A O 1
ATOM 775 N N . GLU A 1 98 ? -11.992 32.188 3.395 1 94.75 98 GLU A N 1
ATOM 776 C CA . GLU A 1 98 ? -11.078 32.094 2.264 1 94.75 98 GLU A CA 1
ATOM 777 C C . GLU A 1 98 ? -9.641 31.859 2.734 1 94.75 98 GLU A C 1
ATOM 779 O O . GLU A 1 98 ? -8.898 31.094 2.129 1 94.75 98 GLU A O 1
ATOM 784 N N . LEU A 1 99 ? -9.312 32.594 3.74 1 96.12 99 LEU A N 1
ATOM 785 C CA . LEU A 1 99 ? -7.977 32.438 4.301 1 96.12 99 LEU A CA 1
ATOM 786 C C . LEU A 1 99 ? -7.742 31.031 4.809 1 96.12 99 LEU A C 1
ATOM 788 O O . LEU A 1 99 ? -6.719 30.422 4.5 1 96.12 99 LEU A O 1
ATOM 792 N N . ALA A 1 100 ? -8.703 30.547 5.59 1 97 100 ALA A N 1
ATOM 793 C CA . ALA A 1 100 ? -8.602 29.188 6.105 1 97 100 ALA A CA 1
ATOM 794 C C . ALA A 1 100 ? -8.477 28.172 4.973 1 97 100 ALA A C 1
ATOM 796 O O . ALA A 1 100 ? -7.648 27.266 5.035 1 97 100 ALA A O 1
ATOM 797 N N . GLU A 1 101 ? -9.219 28.312 3.986 1 92.56 101 GLU A N 1
ATOM 798 C CA . GLU A 1 101 ? -9.172 27.438 2.826 1 92.56 101 GLU A CA 1
ATOM 799 C C . GLU A 1 101 ? -7.793 27.453 2.17 1 92.56 101 GLU A C 1
ATOM 801 O O . GLU A 1 101 ? -7.301 26.422 1.705 1 92.56 101 GLU A O 1
ATOM 806 N N . THR A 1 102 ? -7.246 28.578 2.082 1 91.56 102 THR A N 1
ATOM 807 C CA . THR A 1 102 ? -5.922 28.719 1.489 1 91.56 102 THR A CA 1
ATOM 808 C C . THR A 1 102 ? -4.895 27.906 2.266 1 91.56 102 THR A C 1
ATOM 810 O O . THR A 1 102 ? -4.121 27.141 1.674 1 91.56 102 THR A O 1
ATOM 813 N N . TYR A 1 103 ? -4.941 28.047 3.584 1 94.06 103 TYR A N 1
ATOM 814 C CA . TYR A 1 103 ? -3.986 27.312 4.398 1 94.06 103 TYR A CA 1
ATOM 815 C C . TYR A 1 103 ? -4.262 25.812 4.332 1 94.06 103 TYR A C 1
ATOM 817 O O . TYR A 1 103 ? -3.328 25 4.312 1 94.06 103 TYR A O 1
ATOM 825 N N . ILE A 1 104 ? -5.504 25.406 4.324 1 92.94 104 ILE A N 1
ATOM 826 C CA . ILE A 1 104 ? -5.859 24 4.238 1 92.94 104 ILE A CA 1
ATOM 827 C C . ILE A 1 104 ? -5.379 23.422 2.906 1 92.94 104 ILE A C 1
ATOM 829 O O . ILE A 1 104 ? -4.734 22.375 2.875 1 92.94 104 ILE A O 1
ATOM 833 N N . ASN A 1 105 ? -5.543 24.109 1.88 1 85.19 105 ASN A N 1
ATOM 834 C CA . ASN A 1 105 ? -5.262 23.609 0.541 1 85.19 105 ASN A CA 1
ATOM 835 C C . ASN A 1 105 ? -3.77 23.641 0.228 1 85.19 105 ASN A C 1
ATOM 837 O O . ASN A 1 105 ? -3.258 22.781 -0.493 1 85.19 105 ASN A O 1
ATOM 841 N N . HIS A 1 106 ? -3.078 24.609 0.812 1 86.38 106 HIS A N 1
ATOM 842 C CA . HIS A 1 106 ? -1.7 24.812 0.375 1 86.38 106 HIS A CA 1
ATOM 843 C C . HIS A 1 106 ? -0.714 24.328 1.432 1 86.38 106 HIS A C 1
ATOM 845 O O . HIS A 1 106 ? 0.468 24.125 1.14 1 86.38 106 HIS A O 1
ATOM 851 N N . LEU A 1 107 ? -1.173 24.141 2.582 1 91.31 107 LEU A N 1
ATOM 852 C CA . LEU A 1 107 ? -0.266 23.703 3.639 1 91.31 107 LEU A CA 1
ATOM 853 C C . LEU A 1 107 ? -0.67 22.344 4.172 1 91.31 107 LEU A C 1
ATOM 855 O O . LEU A 1 107 ? 0.123 21.391 4.137 1 91.31 107 LEU A O 1
ATOM 859 N N . ILE A 1 108 ? -1.903 22.156 4.582 1 92.5 108 ILE A N 1
ATOM 860 C CA . ILE A 1 108 ? -2.324 20.906 5.195 1 92.5 108 ILE A CA 1
ATOM 861 C C . ILE A 1 108 ? -2.398 19.812 4.133 1 92.5 108 ILE A C 1
ATOM 863 O O . ILE A 1 108 ? -1.856 18.719 4.32 1 92.5 108 ILE A O 1
ATOM 867 N N . ARG A 1 109 ? -2.928 20.094 3.018 1 88.69 109 ARG A N 1
ATOM 868 C CA . ARG A 1 109 ? -3.115 19.109 1.944 1 88.69 109 ARG A CA 1
ATOM 869 C C . ARG A 1 109 ? -1.776 18.656 1.372 1 88.69 109 ARG A C 1
ATOM 871 O O . ARG A 1 109 ? -1.679 17.594 0.781 1 88.69 109 ARG A O 1
ATOM 878 N N . LEU A 1 110 ? -0.812 19.516 1.551 1 88.06 110 LEU A N 1
ATOM 879 C CA . LEU A 1 110 ? 0.529 19.188 1.075 1 88.06 110 LEU A CA 1
ATOM 880 C C . LEU A 1 110 ? 0.993 17.844 1.633 1 88.06 110 LEU A C 1
ATOM 882 O O . LEU A 1 110 ? 1.675 17.078 0.944 1 88.06 110 LEU A O 1
ATOM 886 N N . PHE A 1 111 ? 0.583 17.547 2.812 1 91 111 PHE A N 1
ATOM 887 C CA . PHE A 1 111 ? 1.076 16.359 3.5 1 91 111 PHE A CA 1
ATOM 888 C C . PHE A 1 111 ? 0.107 15.195 3.334 1 91 111 PHE A C 1
ATOM 890 O O . PHE A 1 111 ? 0.361 14.094 3.828 1 91 111 PHE A O 1
ATOM 897 N N . ARG A 1 112 ? -0.968 15.445 2.684 1 82.44 112 ARG A N 1
ATOM 898 C CA . ARG A 1 112 ? -1.931 14.383 2.412 1 82.44 112 ARG A CA 1
ATOM 899 C C . ARG A 1 112 ? -1.726 13.797 1.016 1 82.44 112 ARG A C 1
ATOM 901 O O . ARG A 1 112 ? -1.754 14.531 0.024 1 82.44 112 ARG A O 1
ATOM 908 N N . GLN A 1 113 ? -0.833 12.922 0.761 1 60.69 113 GLN A N 1
ATOM 909 C CA . GLN A 1 113 ? -0.462 12.383 -0.542 1 60.69 113 GLN A CA 1
ATOM 910 C C . GLN A 1 113 ? -1.574 11.5 -1.109 1 60.69 113 GLN A C 1
ATOM 912 O O . GLN A 1 113 ? -1.415 10.898 -2.172 1 60.69 113 GLN A O 1
ATOM 917 N N . ASP A 1 114 ? -2.57 11.188 -0.442 1 49.66 114 ASP A N 1
ATOM 918 C CA . ASP A 1 114 ? -3.615 10.43 -1.123 1 49.66 114 ASP A CA 1
ATOM 919 C C . ASP A 1 114 ? -4.191 11.219 -2.297 1 49.66 114 ASP A C 1
ATOM 921 O O . ASP A 1 114 ? -5.289 11.773 -2.197 1 49.66 114 ASP A O 1
ATOM 925 N N . LYS A 1 115 ? -3.219 12 -3.045 1 41.16 115 LYS A N 1
ATOM 926 C CA . LYS A 1 115 ? -3.656 12.984 -4.027 1 41.16 115 LYS A CA 1
ATOM 927 C C . LYS A 1 115 ? -4.672 12.383 -4.996 1 41.16 115 LYS A C 1
ATOM 929 O O . LYS A 1 115 ? -4.641 11.18 -5.266 1 41.16 115 LYS A O 1
ATOM 934 N N . GLY A 1 116 ? -5.648 13.016 -5.129 1 35.09 116 GLY A N 1
ATOM 935 C CA . GLY A 1 116 ? -6.68 12.75 -6.121 1 35.09 116 GLY A CA 1
ATOM 936 C C . GLY A 1 116 ? -6.133 12.141 -7.398 1 35.09 116 GLY A C 1
ATOM 937 O O . GLY A 1 116 ? -4.918 12.117 -7.613 1 35.09 116 GLY A O 1
ATOM 938 N N . ALA A 1 117 ? -6.953 11.711 -8.148 1 31.75 117 ALA A N 1
ATOM 939 C CA . ALA A 1 117 ? -6.812 11.055 -9.453 1 31.75 117 ALA A CA 1
ATOM 940 C C . ALA A 1 117 ? -5.762 11.758 -10.305 1 31.75 117 ALA A C 1
ATOM 942 O O . ALA A 1 117 ? -5.66 11.508 -11.508 1 31.75 117 ALA A O 1
ATOM 943 N N . THR A 1 118 ? -5.309 13.016 -9.969 1 30.44 118 THR A N 1
ATOM 944 C CA . THR A 1 118 ? -4.586 13.523 -11.125 1 30.44 118 THR A CA 1
ATOM 945 C C . THR A 1 118 ? -3.367 12.664 -11.43 1 30.44 118 THR A C 1
ATOM 947 O O . THR A 1 118 ? -2.443 12.578 -10.617 1 30.44 118 THR A O 1
ATOM 950 N N . PRO A 1 119 ? -3.523 11.766 -12.258 1 29.72 119 PRO A N 1
ATOM 951 C CA . PRO A 1 119 ? -2.396 10.945 -12.711 1 29.72 119 PRO A CA 1
ATOM 952 C C . PRO A 1 119 ? -1.176 11.781 -13.086 1 29.72 119 PRO A C 1
ATOM 954 O O . PRO A 1 119 ? -1.192 12.477 -14.109 1 29.72 119 PRO A O 1
ATOM 957 N N . ALA A 1 120 ? -0.761 12.93 -12.578 1 29.78 120 ALA A N 1
ATOM 958 C CA . ALA A 1 120 ? 0.456 13.094 -13.367 1 29.78 120 ALA A CA 1
ATOM 959 C C . ALA A 1 120 ? 1.299 11.82 -13.352 1 29.78 120 ALA A C 1
ATOM 961 O O . ALA A 1 120 ? 1.244 11.047 -12.391 1 29.78 120 ALA A O 1
ATOM 962 N N . PRO A 1 121 ? 1.827 11.438 -14.492 1 28.31 121 PRO A N 1
ATOM 963 C CA . PRO A 1 121 ? 2.764 10.312 -14.555 1 28.31 121 PRO A CA 1
ATOM 964 C C . PRO A 1 121 ? 3.742 10.297 -13.383 1 28.31 121 PRO A C 1
ATOM 966 O O . PRO A 1 121 ? 4.863 9.797 -13.516 1 28.31 121 PRO A O 1
ATOM 969 N N . SER A 1 122 ? 3.365 11.039 -12.375 1 29.7 122 SER A N 1
ATOM 970 C CA . SER A 1 122 ? 4.449 10.977 -11.406 1 29.7 122 SER A CA 1
ATOM 971 C C . SER A 1 122 ? 4.914 9.539 -11.18 1 29.7 122 SER A C 1
ATOM 973 O O . SER A 1 122 ? 4.16 8.594 -11.422 1 29.7 122 SER A O 1
ATOM 975 N N . GLU A 1 123 ? 6.234 9.445 -11.031 1 30.08 123 GLU A N 1
ATOM 976 C CA . GLU A 1 123 ? 6.891 8.195 -10.633 1 30.08 123 GLU A CA 1
ATOM 977 C C . GLU A 1 123 ? 6.133 7.512 -9.5 1 30.08 123 GLU A C 1
ATOM 979 O O . GLU A 1 123 ? 5.828 8.133 -8.484 1 30.08 123 GLU A O 1
ATOM 984 N N . HIS A 1 124 ? 5.031 6.906 -9.805 1 30.45 124 HIS A N 1
ATOM 985 C CA . HIS A 1 124 ? 4.312 6.031 -8.891 1 30.45 124 HIS A CA 1
ATOM 986 C C . HIS A 1 124 ? 5.148 5.723 -7.652 1 30.45 124 HIS A C 1
ATOM 988 O O . HIS A 1 124 ? 6.371 5.586 -7.742 1 30.45 124 HIS A O 1
ATOM 994 N N . PRO A 1 125 ? 4.754 6.227 -6.535 1 31.41 125 PRO A N 1
ATOM 995 C CA . PRO A 1 125 ? 5.531 5.605 -5.461 1 31.41 125 PRO A CA 1
ATOM 996 C C . PRO A 1 125 ? 6.105 4.25 -5.859 1 31.41 125 PRO A C 1
ATOM 998 O O . PRO A 1 125 ? 5.559 3.572 -6.734 1 31.41 125 PRO A O 1
ATOM 1001 N N . SER A 1 126 ? 7.352 4.109 -5.797 1 29.84 126 SER A N 1
ATOM 1002 C CA . SER A 1 126 ? 8.008 2.848 -6.117 1 29.84 126 SER A CA 1
ATOM 1003 C C . SER A 1 126 ? 7.094 1.66 -5.832 1 29.84 126 SER A C 1
ATOM 1005 O O . SER A 1 126 ? 6.594 1.51 -4.715 1 29.84 126 SER A O 1
ATOM 1007 N N . ARG A 1 127 ? 6.188 1.353 -6.664 1 31.03 127 ARG A N 1
ATOM 1008 C CA . ARG A 1 127 ? 5.59 0.023 -6.59 1 31.03 127 ARG A CA 1
ATOM 1009 C C . ARG A 1 127 ? 6.492 -0.941 -5.828 1 31.03 127 ARG A C 1
ATOM 1011 O O . ARG A 1 127 ? 7.711 -0.951 -6.035 1 31.03 127 ARG A O 1
ATOM 1018 N N . LEU A 1 128 ? 6.062 -1.441 -4.738 1 30.44 128 LEU A N 1
ATOM 1019 C CA . LEU A 1 128 ? 6.766 -2.449 -3.951 1 30.44 128 LEU A CA 1
ATOM 1020 C C . LEU A 1 128 ? 7.508 -3.426 -4.855 1 30.44 128 LEU A C 1
ATOM 1022 O O . LEU A 1 128 ? 6.941 -4.438 -5.277 1 30.44 128 LEU A O 1
ATOM 1026 N N . SER A 1 129 ? 7.977 -2.965 -5.949 1 32.06 129 SER A N 1
ATOM 1027 C CA . SER A 1 129 ? 8.883 -3.969 -6.488 1 32.06 129 SER A CA 1
ATOM 1028 C C . SER A 1 129 ? 9.75 -4.582 -5.391 1 32.06 129 SER A C 1
ATOM 1030 O O . SER A 1 129 ? 10.469 -3.869 -4.688 1 32.06 129 SER A O 1
ATOM 1032 N N . PHE A 1 130 ? 9.227 -5.512 -4.875 1 34.19 130 PHE A N 1
ATOM 1033 C CA . PHE A 1 130 ? 10.023 -6.293 -3.938 1 34.19 130 PHE A CA 1
ATOM 1034 C C . PHE A 1 130 ? 11.43 -6.535 -4.492 1 34.19 130 PHE A C 1
ATOM 1036 O O . PHE A 1 130 ? 11.594 -7.227 -5.5 1 34.19 130 PHE A O 1
ATOM 1043 N N . ASP A 1 131 ? 12.219 -5.699 -4.504 1 38.69 131 ASP A N 1
ATOM 1044 C CA . ASP A 1 131 ? 13.648 -5.844 -4.781 1 38.69 131 ASP A CA 1
ATOM 1045 C C . ASP A 1 131 ? 14.25 -6.984 -3.967 1 38.69 131 ASP A C 1
ATOM 1047 O O . ASP A 1 131 ? 14.844 -6.754 -2.91 1 38.69 131 ASP A O 1
ATOM 1051 N N . ARG A 1 132 ? 13.812 -8.195 -4.23 1 41 132 ARG A N 1
ATOM 1052 C CA . ARG A 1 132 ? 14.25 -9.344 -3.438 1 41 132 ARG A CA 1
ATOM 1053 C C . ARG A 1 132 ? 15.68 -9.734 -3.785 1 41 132 ARG A C 1
ATOM 1055 O O . ARG A 1 132 ? 16.25 -10.641 -3.166 1 41 132 ARG A O 1
ATOM 1062 N N . ASP A 1 133 ? 16.344 -9.195 -4.883 1 44.59 133 ASP A N 1
ATOM 1063 C CA . ASP A 1 133 ? 17.609 -9.805 -5.301 1 44.59 133 ASP A CA 1
ATOM 1064 C C . ASP A 1 133 ? 18.781 -9.125 -4.617 1 44.59 133 ASP A C 1
ATOM 1066 O O . ASP A 1 133 ? 18.75 -7.922 -4.352 1 44.59 133 ASP A O 1
ATOM 1070 N N . ARG A 1 134 ? 19.766 -10.008 -4.383 1 46.75 134 ARG A N 1
ATOM 1071 C CA . ARG A 1 134 ? 21.062 -9.617 -3.824 1 46.75 134 ARG A CA 1
ATOM 1072 C C . ARG A 1 134 ? 21.609 -8.375 -4.523 1 46.75 134 ARG A C 1
ATOM 1074 O O . ARG A 1 134 ? 22.172 -7.488 -3.879 1 46.75 134 ARG A O 1
ATOM 1081 N N . ASP A 1 135 ? 21.328 -8.328 -5.746 1 49.22 135 ASP A N 1
ATOM 1082 C CA . ASP A 1 135 ? 21.938 -7.246 -6.52 1 49.22 135 ASP A CA 1
ATOM 1083 C C . ASP A 1 135 ? 21.297 -5.906 -6.184 1 49.22 135 ASP A C 1
ATOM 1085 O O . ASP A 1 135 ? 21.969 -4.875 -6.156 1 49.22 135 ASP A O 1
ATOM 1089 N N . PHE A 1 136 ? 20.047 -5.906 -6.004 1 51.44 136 PHE A N 1
ATOM 1090 C CA . PHE A 1 136 ? 19.406 -4.676 -5.574 1 51.44 136 PHE A CA 1
ATOM 1091 C C . PHE A 1 136 ? 20 -4.184 -4.258 1 51.44 136 PHE A C 1
ATOM 1093 O O . PHE A 1 136 ? 20.203 -2.984 -4.074 1 51.44 136 PHE A O 1
ATOM 1100 N N . PHE A 1 137 ? 20.281 -5.16 -3.498 1 54.81 137 PHE A N 1
ATOM 1101 C CA . PHE A 1 137 ? 20.719 -4.812 -2.15 1 54.81 137 PHE A CA 1
ATOM 1102 C C . PHE A 1 137 ? 22.219 -4.598 -2.104 1 54.81 137 PHE A C 1
ATOM 1104 O O . PHE A 1 137 ? 22.75 -4.039 -1.139 1 54.81 137 PHE A O 1
ATOM 1111 N N . SER A 1 138 ? 22.844 -5.051 -3.168 1 50.56 138 SER A N 1
ATOM 1112 C CA . SER A 1 138 ? 24.312 -4.961 -3.178 1 50.56 138 SER A CA 1
ATOM 1113 C C . SER A 1 138 ? 24.781 -3.764 -3.994 1 50.56 138 SER A C 1
ATOM 1115 O O . SER A 1 138 ? 25.969 -3.418 -3.971 1 50.56 138 SER A O 1
ATOM 1117 N N . GLY A 1 139 ? 23.906 -3.064 -4.668 1 54.12 139 GLY A N 1
ATOM 1118 C CA . GLY A 1 139 ? 24.375 -2.023 -5.57 1 54.12 139 GLY A CA 1
ATOM 1119 C C . GLY A 1 139 ? 24.891 -0.798 -4.844 1 54.12 139 GLY A C 1
ATOM 1120 O O . GLY A 1 139 ? 24.719 -0.669 -3.629 1 54.12 139 GLY A O 1
ATOM 1121 N N . THR A 1 140 ? 25.688 -0.034 -5.602 1 58.81 140 THR A N 1
ATOM 1122 C CA . THR A 1 140 ? 26.234 1.233 -5.125 1 58.81 140 THR A CA 1
ATOM 1123 C C . THR A 1 140 ? 25.109 2.215 -4.801 1 58.81 140 THR A C 1
ATOM 1125 O O . THR A 1 140 ? 24.203 2.42 -5.609 1 58.81 140 THR A O 1
ATOM 1128 N N . ILE A 1 141 ? 24.875 2.57 -3.646 1 61.69 141 ILE A N 1
ATOM 1129 C CA . ILE A 1 141 ? 23.875 3.514 -3.18 1 61.69 141 ILE A CA 1
ATOM 1130 C C . ILE A 1 141 ? 24.422 4.938 -3.264 1 61.69 141 ILE A C 1
ATOM 1132 O O . ILE A 1 141 ? 25.484 5.23 -2.73 1 61.69 141 ILE A O 1
ATOM 1136 N N . GLU A 1 142 ? 23.875 5.691 -4.191 1 64.88 142 GLU A N 1
ATOM 1137 C CA . GLU A 1 142 ? 24.203 7.109 -4.27 1 64.88 142 GLU A CA 1
ATOM 1138 C C . GLU A 1 142 ? 23.625 7.879 -3.082 1 64.88 142 GLU A C 1
ATOM 1140 O O . GLU A 1 142 ? 22.516 7.574 -2.617 1 64.88 142 GLU A O 1
ATOM 1145 N N . PRO A 1 143 ? 24.391 8.859 -2.637 1 65.06 143 PRO A N 1
ATOM 1146 C CA . PRO A 1 143 ? 23.906 9.633 -1.494 1 65.06 143 PRO A CA 1
ATOM 1147 C C . PRO A 1 143 ? 22.609 10.375 -1.792 1 65.06 143 PRO A C 1
ATOM 1149 O O . PRO A 1 143 ? 21.781 10.562 -0.896 1 65.06 143 PRO A O 1
ATOM 1152 N N . THR A 1 144 ? 22.453 10.766 -3.068 1 71.06 144 THR A N 1
ATOM 1153 C CA . THR A 1 144 ? 21.203 11.414 -3.465 1 71.06 144 THR A CA 1
ATOM 1154 C C . THR A 1 144 ? 20.5 10.609 -4.551 1 71.06 144 THR A C 1
ATOM 1156 O O . THR A 1 144 ? 20.906 10.641 -5.719 1 71.06 144 THR A O 1
ATOM 1159 N N . PRO A 1 145 ? 19.547 9.906 -4.066 1 82.06 145 PRO A N 1
ATOM 1160 C CA . PRO A 1 145 ? 18.859 9.062 -5.039 1 82.06 145 PRO A CA 1
ATOM 1161 C C . PRO A 1 145 ? 18.203 9.867 -6.156 1 82.06 145 PRO A C 1
ATOM 1163 O O . PRO A 1 145 ? 17.672 10.953 -5.906 1 82.06 145 PRO A O 1
ATOM 1166 N N . LYS A 1 146 ? 18.219 9.398 -7.289 1 78.25 146 LYS A N 1
ATOM 1167 C CA . LYS A 1 146 ? 17.734 10.094 -8.477 1 78.25 146 LYS A CA 1
ATOM 1168 C C . LYS A 1 146 ? 16.234 9.883 -8.672 1 78.25 146 LYS A C 1
ATOM 1170 O O . LYS A 1 146 ? 15.578 10.656 -9.367 1 78.25 146 LYS A O 1
ATOM 1175 N N . ASP A 1 147 ? 15.727 8.828 -8.141 1 82.31 147 ASP A N 1
ATOM 1176 C CA . ASP A 1 147 ? 14.312 8.508 -8.289 1 82.31 147 ASP A CA 1
ATOM 1177 C C . ASP A 1 147 ? 13.789 7.715 -7.09 1 82.31 147 ASP A C 1
ATOM 1179 O O . ASP A 1 147 ? 14.539 7.445 -6.148 1 82.31 147 ASP A O 1
ATOM 1183 N N . HIS A 1 148 ? 12.57 7.48 -7.145 1 84.12 148 HIS A N 1
ATOM 1184 C CA . HIS A 1 148 ? 11.891 6.836 -6.023 1 84.12 148 HIS A CA 1
ATOM 1185 C C . HIS A 1 148 ? 12.492 5.465 -5.73 1 84.12 148 HIS A C 1
ATOM 1187 O O . HIS A 1 148 ? 12.672 5.098 -4.566 1 84.12 148 HIS A O 1
ATOM 1193 N N . ARG A 1 149 ? 12.812 4.738 -6.656 1 82.62 149 ARG A N 1
ATOM 1194 C CA . ARG A 1 149 ? 13.359 3.395 -6.484 1 82.62 149 ARG A CA 1
ATOM 1195 C C . ARG A 1 149 ? 14.734 3.441 -5.824 1 82.62 149 ARG A C 1
ATOM 1197 O O . ARG A 1 149 ? 15.008 2.672 -4.902 1 82.62 149 ARG A O 1
ATOM 1204 N N . ALA A 1 150 ? 15.555 4.305 -6.41 1 85 150 ALA A N 1
ATOM 1205 C CA . ALA A 1 150 ? 16.875 4.48 -5.816 1 85 150 ALA A CA 1
ATOM 1206 C C . ALA A 1 150 ? 16.766 4.922 -4.359 1 85 150 ALA A C 1
ATOM 1208 O O . ALA A 1 150 ? 17.547 4.488 -3.512 1 85 150 ALA A O 1
ATOM 1209 N N . ALA A 1 151 ? 15.797 5.738 -4.129 1 91.12 151 ALA A N 1
ATOM 1210 C CA . ALA A 1 151 ? 15.57 6.207 -2.764 1 91.12 151 ALA A CA 1
ATOM 1211 C C . ALA A 1 151 ? 15.18 5.055 -1.845 1 91.12 151 ALA A C 1
ATOM 1213 O O . ALA A 1 151 ? 15.695 4.938 -0.73 1 91.12 151 ALA A O 1
ATOM 1214 N N . LYS A 1 152 ? 14.32 4.215 -2.363 1 91.25 152 LYS A N 1
ATOM 1215 C CA . LYS A 1 152 ? 13.898 3.072 -1.557 1 91.25 152 LYS A CA 1
ATOM 1216 C C . LYS A 1 152 ? 15.07 2.146 -1.253 1 91.25 152 LYS A C 1
ATOM 1218 O O . LYS A 1 152 ? 15.234 1.698 -0.117 1 91.25 152 LYS A O 1
ATOM 1223 N N . ARG A 1 153 ? 15.875 1.88 -2.219 1 89.44 153 ARG A N 1
ATOM 1224 C CA . ARG A 1 153 ? 17.031 1.009 -2.035 1 89.44 153 ARG A CA 1
ATOM 1225 C C . ARG A 1 153 ? 17.984 1.577 -0.989 1 89.44 153 ARG A C 1
ATOM 1227 O O . ARG A 1 153 ? 18.422 0.86 -0.087 1 89.44 153 ARG A O 1
ATOM 1234 N N . ALA A 1 154 ? 18.281 2.828 -1.144 1 92.88 154 ALA A N 1
ATOM 1235 C CA . ALA A 1 154 ? 19.188 3.49 -0.206 1 92.88 154 ALA A CA 1
ATOM 1236 C C . ALA A 1 154 ? 18.594 3.523 1.198 1 92.88 154 ALA A C 1
ATOM 1238 O O . ALA A 1 154 ? 19.297 3.307 2.184 1 92.88 154 ALA A O 1
ATOM 1239 N N . ALA A 1 155 ? 17.328 3.764 1.267 1 96.56 155 ALA A N 1
ATOM 1240 C CA . ALA A 1 155 ? 16.656 3.84 2.559 1 96.56 155 ALA A CA 1
ATOM 1241 C C . ALA A 1 155 ? 16.641 2.48 3.254 1 96.56 155 ALA A C 1
ATOM 1243 O O . ALA A 1 155 ? 1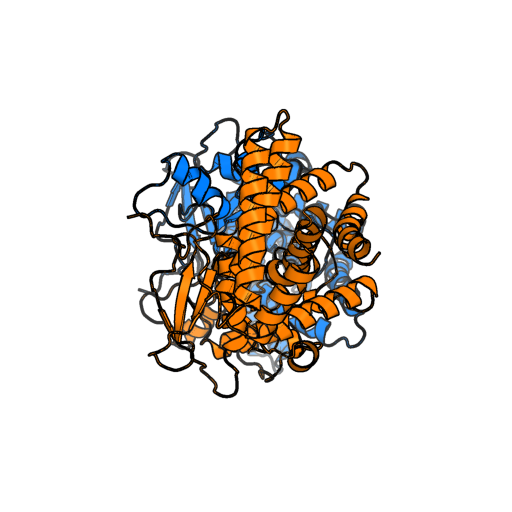6.812 2.398 4.473 1 96.56 155 ALA A O 1
ATOM 1244 N N . LEU A 1 156 ? 16.406 1.445 2.482 1 95.44 156 LEU A N 1
ATOM 1245 C CA . LEU A 1 156 ? 16.438 0.104 3.057 1 95.44 156 LEU A CA 1
ATOM 1246 C C . LEU A 1 156 ? 17.797 -0.217 3.639 1 95.44 156 LEU A C 1
ATOM 1248 O O . LEU A 1 156 ? 17.906 -0.763 4.738 1 95.44 156 LEU A O 1
ATOM 1252 N N . LYS A 1 157 ? 18.797 0.136 2.928 1 93.88 157 LYS A N 1
ATOM 1253 C CA . LYS A 1 157 ? 20.141 -0.054 3.461 1 93.88 157 LYS A CA 1
ATOM 1254 C C . LYS A 1 157 ? 20.344 0.766 4.73 1 93.88 157 LYS A C 1
ATOM 1256 O O . LYS A 1 157 ? 20.859 0.252 5.73 1 93.88 157 LYS A O 1
ATOM 1261 N N . ARG A 1 158 ? 19.938 2.006 4.688 1 96 158 ARG A N 1
ATOM 1262 C CA . ARG A 1 158 ? 20.031 2.895 5.84 1 96 158 ARG A CA 1
ATOM 1263 C C . ARG A 1 158 ? 19.344 2.283 7.059 1 96 158 ARG A C 1
ATOM 1265 O O . ARG A 1 158 ? 19.906 2.289 8.156 1 96 158 ARG A O 1
ATOM 1272 N N . ASP A 1 159 ? 18.203 1.692 6.863 1 97.25 159 ASP A N 1
ATOM 1273 C CA . ASP A 1 159 ? 17.297 1.286 7.941 1 97.25 159 ASP A CA 1
ATOM 1274 C C . ASP A 1 159 ? 17.453 -0.202 8.25 1 97.25 159 ASP A C 1
ATOM 1276 O O . ASP A 1 159 ? 16.562 -0.814 8.836 1 97.25 159 ASP A O 1
ATOM 1280 N N . ASN A 1 160 ? 18.516 -0.854 7.734 1 96.12 160 ASN A N 1
ATOM 1281 C CA . ASN A 1 160 ? 18.812 -2.264 7.965 1 96.12 160 ASN A CA 1
ATOM 1282 C C . ASN A 1 160 ? 17.703 -3.164 7.445 1 96.12 160 ASN A C 1
ATOM 1284 O O . ASN A 1 160 ? 17.359 -4.168 8.07 1 96.12 160 ASN A O 1
ATOM 1288 N N . TYR A 1 161 ? 17 -2.674 6.352 1 95.75 161 TYR A N 1
ATOM 1289 C CA . TYR A 1 161 ? 15.977 -3.4 5.613 1 95.75 161 TYR A CA 1
ATOM 1290 C C . TYR A 1 161 ? 14.758 -3.66 6.488 1 95.75 161 TYR A C 1
ATOM 1292 O O . TYR A 1 161 ? 14.141 -4.727 6.402 1 95.75 161 TYR A O 1
ATOM 1300 N N . ARG A 1 162 ? 14.539 -2.705 7.332 1 97.44 162 ARG A N 1
ATOM 1301 C CA . ARG A 1 162 ? 13.43 -2.854 8.266 1 97.44 162 ARG A CA 1
ATOM 1302 C C . ARG A 1 162 ? 12.547 -1.611 8.266 1 97.44 162 ARG A C 1
ATOM 1304 O O . ARG A 1 162 ? 13.008 -0.513 7.953 1 97.44 162 ARG A O 1
ATOM 1311 N N . CYS A 1 163 ? 11.242 -1.788 8.523 1 97.94 163 CYS A N 1
ATOM 1312 C CA . CYS A 1 163 ? 10.391 -0.655 8.859 1 97.94 163 CYS A CA 1
ATOM 1313 C C . CYS A 1 163 ? 10.93 0.106 10.062 1 97.94 163 CYS A C 1
ATOM 1315 O O . CYS A 1 163 ? 11.25 -0.495 11.086 1 97.94 163 CYS A O 1
ATOM 1317 N N . MET A 1 164 ? 10.961 1.374 10.008 1 98 164 MET A N 1
ATOM 1318 C CA . MET A 1 164 ? 11.602 2.193 11.031 1 98 164 MET A CA 1
ATOM 1319 C C . MET A 1 164 ? 10.742 2.275 12.289 1 98 164 MET A C 1
ATOM 1321 O O . MET A 1 164 ? 11.211 2.691 13.344 1 98 164 MET A O 1
ATOM 1325 N N . VAL A 1 165 ? 9.461 1.827 12.219 1 97.44 165 VAL A N 1
ATOM 1326 C CA . VAL A 1 165 ? 8.547 1.928 13.352 1 97.44 165 VAL A CA 1
ATOM 1327 C C . VAL A 1 165 ? 8.352 0.55 13.977 1 97.44 165 VAL A C 1
ATOM 1329 O O . VAL A 1 165 ? 8.562 0.369 15.18 1 97.44 165 VAL A O 1
ATOM 1332 N N . THR A 1 166 ? 8.055 -0.457 13.18 1 96.12 166 THR A N 1
ATOM 1333 C CA . THR A 1 166 ? 7.684 -1.768 13.703 1 96.12 166 THR A CA 1
ATOM 1334 C C . THR A 1 166 ? 8.914 -2.652 13.867 1 96.12 166 THR A C 1
ATOM 1336 O O . THR A 1 166 ? 8.883 -3.658 14.57 1 96.12 166 THR A O 1
ATOM 1339 N N . GLY A 1 167 ? 9.984 -2.367 13.094 1 96.5 167 GLY A N 1
ATOM 1340 C CA . GLY A 1 167 ? 11.18 -3.197 13.109 1 96.5 167 GLY A CA 1
ATOM 1341 C C . GLY A 1 167 ? 11.047 -4.449 12.266 1 96.5 167 GLY A C 1
ATOM 1342 O O . GLY A 1 167 ? 11.961 -5.273 12.211 1 96.5 167 GLY A O 1
ATOM 1343 N N . CYS A 1 168 ? 9.938 -4.617 11.594 1 97 168 CYS A N 1
ATOM 1344 C CA . CYS A 1 168 ? 9.727 -5.789 10.758 1 97 168 CYS A CA 1
ATOM 1345 C C . CYS A 1 168 ? 10.594 -5.73 9.508 1 97 168 CYS A C 1
ATOM 1347 O O . CYS A 1 168 ? 10.836 -4.652 8.969 1 97 168 CYS A O 1
ATOM 1349 N N . VAL A 1 169 ? 10.945 -6.852 9.008 1 96.88 169 VAL A N 1
ATOM 1350 C CA . VAL A 1 169 ? 11.898 -6.977 7.906 1 96.88 169 VAL A CA 1
ATOM 1351 C C . VAL A 1 169 ? 11.164 -6.82 6.578 1 96.88 169 VAL A C 1
ATOM 1353 O O . VAL A 1 169 ? 10.07 -7.363 6.395 1 96.88 169 VAL A O 1
ATOM 1356 N N . GLU A 1 170 ? 11.742 -6.043 5.672 1 95.81 170 GLU A N 1
ATOM 1357 C CA . GLU A 1 170 ? 11.227 -5.961 4.309 1 95.81 170 GLU A CA 1
ATOM 1358 C C . GLU A 1 170 ? 11.125 -7.344 3.672 1 95.81 170 GLU A C 1
ATOM 1360 O O . GLU A 1 170 ? 12.109 -8.078 3.605 1 95.81 170 GLU A O 1
ATOM 1365 N N . SER A 1 171 ? 9.977 -7.672 3.17 1 92.12 171 SER A N 1
ATOM 1366 C CA . SER A 1 171 ? 9.688 -9.008 2.666 1 92.12 171 SER A CA 1
ATOM 1367 C C . SER A 1 171 ? 10.664 -9.406 1.563 1 92.12 171 SER A C 1
ATOM 1369 O O . SER A 1 171 ? 11.141 -10.547 1.531 1 92.12 171 SER A O 1
ATOM 1371 N N . ALA A 1 172 ? 10.969 -8.484 0.696 1 86.88 172 ALA A N 1
ATOM 1372 C CA . ALA A 1 172 ? 11.812 -8.781 -0.457 1 86.88 172 ALA A CA 1
ATOM 1373 C C . ALA A 1 172 ? 13.25 -9.07 -0.024 1 86.88 172 ALA A C 1
ATOM 1375 O O . ALA A 1 172 ? 14.016 -9.672 -0.774 1 86.88 172 ALA A O 1
ATOM 1376 N N . ALA A 1 173 ? 13.641 -8.648 1.132 1 91.19 173 ALA A N 1
ATOM 1377 C CA . ALA A 1 173 ? 15.008 -8.828 1.62 1 91.19 173 ALA A CA 1
ATOM 1378 C C . ALA A 1 173 ? 15.109 -10.062 2.516 1 91.19 173 ALA A C 1
ATOM 1380 O O . ALA A 1 173 ? 16.203 -10.43 2.951 1 91.19 173 ALA A O 1
ATOM 1381 N N . TRP A 1 174 ? 14.055 -10.727 2.779 1 91.56 174 TRP A N 1
ATOM 1382 C CA . TRP A 1 174 ? 13.961 -11.758 3.807 1 91.56 174 TRP A CA 1
ATOM 1383 C C . TRP A 1 174 ? 14.977 -12.867 3.557 1 91.56 174 TRP A C 1
ATOM 1385 O O . TRP A 1 174 ? 15.789 -13.188 4.43 1 91.56 174 TRP A O 1
ATOM 1395 N N . TYR A 1 175 ? 15 -13.383 2.391 1 87.81 175 TYR A N 1
ATOM 1396 C CA . TYR A 1 175 ? 15.797 -14.578 2.135 1 87.81 175 TYR A CA 1
ATOM 1397 C C . TYR A 1 175 ? 17.281 -14.234 2.018 1 87.81 175 TYR A C 1
ATOM 1399 O O . TYR A 1 175 ? 18.141 -15.039 2.369 1 87.81 175 TYR A O 1
ATOM 1407 N N . VAL A 1 176 ? 17.547 -13.055 1.54 1 86.94 176 VAL A N 1
ATOM 1408 C CA . VAL A 1 176 ? 18.938 -12.594 1.536 1 86.94 176 VAL A CA 1
ATOM 1409 C C . VAL A 1 176 ? 19.438 -12.477 2.971 1 86.94 176 VAL A C 1
ATOM 1411 O O . VAL A 1 176 ? 20.516 -12.977 3.299 1 86.94 176 VAL A O 1
ATOM 1414 N N . LEU A 1 177 ? 18.703 -11.875 3.791 1 91.38 177 LEU A N 1
ATOM 1415 C CA . LEU A 1 177 ? 19.078 -11.688 5.184 1 91.38 177 LEU A CA 1
ATOM 1416 C C . LEU A 1 177 ? 19.141 -13.031 5.914 1 91.38 177 LEU A C 1
ATOM 1418 O O . LEU A 1 177 ? 20 -13.234 6.773 1 91.38 177 LEU A O 1
ATOM 1422 N N . GLU A 1 178 ? 18.25 -13.867 5.594 1 89.81 178 GLU A N 1
ATOM 1423 C CA . GLU A 1 178 ? 18.25 -15.211 6.164 1 89.81 178 GLU A CA 1
ATOM 1424 C C . GLU A 1 178 ? 19.547 -15.945 5.82 1 89.81 178 GLU A C 1
ATOM 1426 O O . GLU A 1 178 ? 20.172 -16.547 6.695 1 89.81 178 GLU A O 1
ATOM 1431 N N . SER A 1 179 ? 19.922 -15.867 4.574 1 89.06 179 SER A N 1
ATOM 1432 C CA . SER A 1 179 ? 21.125 -16.562 4.121 1 89.06 179 SER A CA 1
ATOM 1433 C C . SER A 1 179 ? 22.375 -15.984 4.781 1 89.06 179 SER A C 1
ATOM 1435 O O . SER A 1 179 ? 23.344 -16.703 5 1 89.06 179 SER A O 1
ATOM 1437 N N . GLU A 1 180 ? 22.297 -14.758 5.156 1 90.25 180 GLU A N 1
ATOM 1438 C CA . GLU A 1 180 ? 23.438 -14.086 5.793 1 90.25 180 GLU A CA 1
ATOM 1439 C C . GLU A 1 180 ? 23.422 -14.289 7.305 1 90.25 180 GLU A C 1
ATOM 1441 O O . GLU A 1 180 ? 24.344 -13.883 8 1 90.25 180 GLU A O 1
ATOM 1446 N N . GLY A 1 181 ? 22.422 -14.898 7.77 1 91.5 181 GLY A N 1
ATOM 1447 C CA . GLY A 1 181 ? 22.312 -15.109 9.203 1 91.5 181 GLY A CA 1
ATOM 1448 C C . GLY A 1 181 ? 21.969 -13.844 9.969 1 91.5 181 GLY A C 1
ATOM 1449 O O . GLY A 1 181 ? 22.297 -13.719 11.148 1 91.5 181 GLY A O 1
ATOM 1450 N N . SER A 1 182 ? 21.344 -12.914 9.32 1 91.12 182 SER A N 1
ATOM 1451 C CA . SER A 1 182 ? 21.094 -11.594 9.898 1 91.12 182 SER A CA 1
ATOM 1452 C C . SER A 1 182 ? 19.688 -11.516 10.492 1 91.12 182 SER A C 1
ATOM 1454 O O . SER A 1 182 ? 19.312 -10.492 11.062 1 91.12 182 SER A O 1
ATOM 1456 N N . LEU A 1 183 ? 18.906 -12.578 10.289 1 93.75 183 LEU A N 1
ATOM 1457 C CA . LEU A 1 183 ? 17.562 -12.594 10.859 1 93.75 183 LEU A CA 1
ATOM 1458 C C . LEU A 1 183 ? 17.594 -13.078 12.312 1 93.75 183 LEU A C 1
ATOM 1460 O O . LEU A 1 183 ? 18.328 -14.008 12.641 1 93.75 183 LEU A O 1
ATOM 1464 N N . GLY A 1 184 ? 16.891 -12.367 13.164 1 90.81 184 GLY A N 1
ATOM 1465 C CA . GLY A 1 184 ? 16.75 -12.773 14.555 1 90.81 184 GLY A CA 1
ATOM 1466 C C . GLY A 1 184 ? 15.555 -13.664 14.805 1 90.81 184 GLY A C 1
ATOM 1467 O O . GLY A 1 184 ? 14.695 -13.812 13.938 1 90.81 184 GLY A O 1
ATOM 1468 N N . GLU A 1 185 ? 15.562 -14.188 16.062 1 88.5 185 GLU A N 1
ATOM 1469 C CA . GLU A 1 185 ? 14.406 -14.977 16.484 1 88.5 185 GLU A CA 1
ATOM 1470 C C . GLU A 1 185 ? 13.148 -14.125 16.562 1 88.5 185 GLU A C 1
ATOM 1472 O O . GLU A 1 185 ? 13.172 -13.016 17.109 1 88.5 185 GLU A O 1
ATOM 1477 N N . GLY A 1 186 ? 12.125 -14.469 15.891 1 89.31 186 GLY A N 1
ATOM 1478 C CA . GLY A 1 186 ? 10.867 -13.758 15.992 1 89.31 186 GLY A CA 1
ATOM 1479 C C . GLY A 1 186 ? 10.664 -12.734 14.891 1 89.31 186 GLY A C 1
ATOM 1480 O O . GLY A 1 186 ? 9.617 -12.086 14.812 1 89.31 186 GLY A O 1
ATOM 1481 N N . ASP A 1 187 ? 11.742 -12.531 14.086 1 94.06 187 ASP A N 1
ATOM 1482 C CA . ASP A 1 187 ? 11.594 -11.594 12.977 1 94.06 187 ASP A CA 1
ATOM 1483 C C . ASP A 1 187 ? 10.422 -11.984 12.078 1 94.06 187 ASP A C 1
ATOM 1485 O O . ASP A 1 187 ? 10.188 -13.164 11.828 1 94.06 187 ASP A O 1
ATOM 1489 N N . VAL A 1 188 ? 9.672 -10.969 11.781 1 95.56 188 VAL A N 1
ATOM 1490 C CA . VAL A 1 188 ? 8.586 -11.133 10.82 1 95.56 188 VAL A CA 1
ATOM 1491 C C . VAL A 1 188 ? 8.758 -10.141 9.672 1 95.56 188 VAL A C 1
ATOM 1493 O O . VAL A 1 188 ? 9.461 -9.133 9.805 1 95.56 188 VAL A O 1
ATOM 1496 N N . SER A 1 189 ? 8.18 -10.461 8.555 1 96.19 189 SER A N 1
ATOM 1497 C CA . SER A 1 189 ? 8.359 -9.641 7.367 1 96.19 189 SER A CA 1
ATOM 1498 C C . SER A 1 189 ? 7.141 -8.75 7.129 1 96.19 189 SER A C 1
ATOM 1500 O O . SER A 1 189 ? 6.074 -8.984 7.695 1 96.19 189 SER A O 1
ATOM 1502 N N . THR A 1 190 ? 7.309 -7.688 6.434 1 96.5 190 THR A N 1
ATOM 1503 C CA . THR A 1 190 ? 6.266 -6.797 5.938 1 96.5 190 THR A CA 1
ATOM 1504 C C . THR A 1 190 ? 6.695 -6.133 4.637 1 96.5 190 THR A C 1
ATOM 1506 O O . THR A 1 190 ? 7.883 -6.105 4.309 1 96.5 190 THR A O 1
ATOM 1509 N N . SER A 1 191 ? 5.723 -5.703 3.881 1 93.81 191 SER A N 1
ATOM 1510 C CA . SER A 1 191 ? 6.039 -4.859 2.732 1 93.81 191 SER A CA 1
ATOM 1511 C C . SER A 1 191 ? 6.219 -3.402 3.148 1 93.81 191 SER A C 1
ATOM 1513 O O . SER A 1 191 ? 5.34 -2.824 3.793 1 93.81 191 SER A O 1
ATOM 1515 N N . THR A 1 192 ? 7.363 -2.857 2.787 1 95.31 192 THR A N 1
ATOM 1516 C CA . THR A 1 192 ? 7.625 -1.472 3.16 1 95.31 192 THR A CA 1
ATOM 1517 C C . THR A 1 192 ? 7.641 -0.573 1.927 1 95.31 192 THR A C 1
ATOM 1519 O O . THR A 1 192 ? 7.723 -1.061 0.798 1 95.31 192 THR A O 1
ATOM 1522 N N . ASN A 1 193 ? 7.48 0.727 2.17 1 93.81 193 ASN A N 1
ATOM 1523 C CA . ASN A 1 193 ? 7.625 1.787 1.178 1 93.81 193 ASN A CA 1
ATOM 1524 C C . ASN A 1 193 ? 8.562 2.887 1.664 1 93.81 193 ASN A C 1
ATOM 1526 O O . ASN A 1 193 ? 8.789 3.029 2.867 1 93.81 193 ASN A O 1
ATOM 1530 N N . PHE A 1 194 ? 9.227 3.502 0.643 1 94.25 194 PHE A N 1
ATOM 1531 C CA . PHE A 1 194 ? 9.859 4.781 0.951 1 94.25 194 PHE A CA 1
ATOM 1532 C C . PHE A 1 194 ? 8.812 5.891 1.027 1 94.25 194 PHE A C 1
ATOM 1534 O O . PHE A 1 194 ? 8.195 6.242 0.02 1 94.25 194 PHE A O 1
ATOM 1541 N N . CYS A 1 195 ? 8.57 6.371 2.197 1 95.69 195 CYS A N 1
ATOM 1542 C CA . CYS A 1 195 ? 7.543 7.363 2.488 1 95.69 195 CYS A CA 1
ATOM 1543 C C . CYS A 1 195 ? 8.133 8.766 2.5 1 95.69 195 CYS A C 1
ATOM 1545 O O . CYS A 1 195 ? 8.883 9.125 3.408 1 95.69 195 CYS A O 1
ATOM 1547 N N . HIS A 1 196 ? 7.797 9.523 1.552 1 94.88 196 HIS A N 1
ATOM 1548 C CA . HIS A 1 196 ? 8.258 10.914 1.518 1 94.88 196 HIS A CA 1
ATOM 1549 C C . HIS A 1 196 ? 7.543 11.758 2.566 1 94.88 196 HIS A C 1
ATOM 1551 O O . HIS A 1 196 ? 6.336 11.609 2.768 1 94.88 196 HIS A O 1
ATOM 1557 N N . ILE A 1 197 ? 8.289 12.57 3.203 1 96.5 197 ILE A N 1
ATOM 1558 C CA . ILE A 1 197 ? 7.664 13.539 4.102 1 96.5 197 ILE A CA 1
ATOM 1559 C C . ILE A 1 197 ? 6.973 14.625 3.285 1 96.5 197 ILE A C 1
ATOM 1561 O O . ILE A 1 197 ? 5.785 14.898 3.479 1 96.5 197 ILE A O 1
ATOM 1565 N N . PHE A 1 198 ? 7.746 15.242 2.396 1 93.38 198 PHE A N 1
ATOM 1566 C CA . PHE A 1 198 ? 7.184 16.109 1.366 1 93.38 198 PHE A CA 1
ATOM 1567 C C . PHE A 1 198 ? 7.02 15.344 0.055 1 93.38 198 PHE A C 1
ATOM 1569 O O . PHE A 1 198 ? 7.992 14.812 -0.486 1 93.38 198 PHE A O 1
ATOM 1576 N N . PRO A 1 199 ? 5.828 15.25 -0.414 1 87.69 199 PRO A N 1
ATOM 1577 C CA . PRO A 1 199 ? 5.57 14.414 -1.589 1 87.69 199 PRO A CA 1
ATOM 1578 C C . PRO A 1 199 ? 6.223 14.961 -2.855 1 87.69 199 PRO A C 1
ATOM 1580 O O . PRO A 1 199 ? 6.328 16.172 -3.027 1 87.69 199 PRO A O 1
ATOM 1583 N N . PRO A 1 200 ? 6.574 14.016 -3.768 1 78.75 200 PRO A N 1
ATOM 1584 C CA . PRO A 1 200 ? 7.156 14.445 -5.043 1 78.75 200 PRO A CA 1
ATOM 1585 C C . PRO A 1 200 ? 6.199 15.297 -5.871 1 78.75 200 PRO A C 1
ATOM 1587 O O . PRO A 1 200 ? 6.641 16.078 -6.711 1 78.75 200 PRO A O 1
ATOM 1590 N N . SER A 1 201 ? 4.949 15.125 -5.684 1 68.44 201 SER A N 1
ATOM 1591 C CA . SER A 1 201 ? 3.945 15.867 -6.441 1 68.44 201 SER A CA 1
ATOM 1592 C C . SER A 1 201 ? 4.023 17.359 -6.156 1 68.44 201 SER A C 1
ATOM 1594 O O . SER A 1 201 ? 3.496 18.172 -6.918 1 68.44 201 SER A O 1
ATOM 1596 N N . THR A 1 202 ? 4.66 17.656 -5.133 1 66.44 202 THR A N 1
ATOM 1597 C CA . THR A 1 202 ? 4.789 19.062 -4.793 1 66.44 202 THR A CA 1
ATOM 1598 C C . THR A 1 202 ? 5.523 19.812 -5.895 1 66.44 202 THR A C 1
ATOM 1600 O O . THR A 1 202 ? 5.203 20.969 -6.188 1 66.44 202 THR A O 1
ATOM 1603 N N . ASN A 1 203 ? 6.414 19.031 -6.531 1 59 203 ASN A N 1
ATOM 1604 C CA . ASN A 1 203 ? 7.238 19.656 -7.562 1 59 203 ASN A CA 1
ATOM 1605 C C . ASN A 1 203 ? 6.695 19.375 -8.961 1 59 203 ASN A C 1
ATOM 1607 O O . ASN A 1 203 ? 7.238 19.875 -9.953 1 59 203 ASN A O 1
ATOM 1611 N N . GLN A 1 204 ? 5.676 18.5 -9.062 1 57.62 204 GLN A N 1
ATOM 1612 C CA . GLN A 1 204 ? 5.293 18 -10.383 1 57.62 204 GLN A CA 1
ATOM 1613 C C . GLN A 1 204 ? 4.465 19.031 -11.141 1 57.62 204 GLN A C 1
ATOM 1615 O O . GLN A 1 204 ? 3.645 19.734 -10.547 1 57.62 204 GLN A O 1
ATOM 1620 N N . GLY A 1 205 ? 4.621 19.031 -12.414 1 50.38 205 GLY A N 1
ATOM 1621 C CA . GLY A 1 205 ? 3.881 19.812 -13.383 1 50.38 205 GLY A CA 1
ATOM 1622 C C . GLY A 1 205 ? 4.344 21.25 -13.461 1 50.38 205 GLY A C 1
ATOM 1623 O O . GLY A 1 205 ? 3.561 22.156 -13.789 1 50.38 205 GLY A O 1
ATOM 1624 N N . ARG A 1 206 ? 5.59 21.484 -13.016 1 53.59 206 ARG A N 1
ATOM 1625 C CA . ARG A 1 206 ? 6.137 22.828 -13.055 1 53.59 206 ARG A CA 1
ATOM 1626 C C . ARG A 1 206 ? 6.047 23.422 -14.453 1 53.59 206 ARG A C 1
ATOM 1628 O O . ARG A 1 206 ? 6.199 24.625 -14.641 1 53.59 206 ARG A O 1
ATOM 1635 N N . GLU A 1 207 ? 5.832 22.359 -15.289 1 52.31 207 GLU A N 1
ATOM 1636 C CA . GLU A 1 207 ? 5.66 22.859 -16.641 1 52.31 207 GLU A CA 1
ATOM 1637 C C . GLU A 1 207 ? 4.301 23.531 -16.828 1 52.31 207 GLU A C 1
ATOM 1639 O O . GLU A 1 207 ? 4.125 24.375 -17.703 1 52.31 207 GLU A O 1
ATOM 1644 N N . ASN A 1 208 ? 3.447 23.031 -15.984 1 55.19 208 ASN A N 1
ATOM 1645 C CA . ASN A 1 208 ? 2.152 23.703 -15.969 1 55.19 208 ASN A CA 1
ATOM 1646 C C . ASN A 1 208 ? 2.158 24.906 -15.023 1 55.19 208 ASN A C 1
ATOM 1648 O O . ASN A 1 208 ? 2.389 24.766 -13.828 1 55.19 208 ASN A O 1
ATOM 1652 N N . PRO A 1 209 ? 2.09 26.078 -15.578 1 58.34 209 PRO A N 1
ATOM 1653 C CA . PRO A 1 209 ? 2.188 27.297 -14.773 1 58.34 209 PRO A CA 1
ATOM 1654 C C . PRO A 1 209 ? 1.346 27.234 -13.5 1 58.34 209 PRO A C 1
ATOM 1656 O O . PRO A 1 209 ? 1.779 27.703 -12.453 1 58.34 209 PRO A O 1
ATOM 1659 N N . SER A 1 210 ? 0.185 26.672 -13.68 1 61.31 210 SER A N 1
ATOM 1660 C CA . SER A 1 210 ? -0.684 26.578 -12.516 1 61.31 210 SER A CA 1
ATOM 1661 C C . SER A 1 210 ? -0.079 25.672 -11.445 1 61.31 210 SER A C 1
ATOM 1663 O O . SER A 1 210 ? -0.159 25.969 -10.25 1 61.31 210 SER A O 1
ATOM 1665 N N . LYS A 1 211 ? 0.535 24.719 -11.867 1 65.12 211 LYS A N 1
ATOM 1666 C CA . LYS A 1 211 ? 1.171 23.781 -10.945 1 65.12 211 LYS A CA 1
ATOM 1667 C C . LYS A 1 211 ? 2.438 24.391 -10.336 1 65.12 211 LYS A C 1
ATOM 1669 O O . LYS A 1 211 ? 2.744 24.156 -9.164 1 65.12 211 LYS A O 1
ATOM 1674 N N . GLN A 1 212 ? 3.049 25.188 -11.133 1 68.12 212 GLN A N 1
ATOM 1675 C CA . GLN A 1 212 ? 4.238 25.891 -10.648 1 68.12 212 GLN A CA 1
ATOM 1676 C C . GLN A 1 212 ? 3.879 26.891 -9.555 1 68.12 212 GLN A C 1
ATOM 1678 O O . GLN A 1 212 ? 4.574 26.984 -8.539 1 68.12 212 GLN A O 1
ATOM 1683 N N . SER A 1 213 ? 2.852 27.562 -9.836 1 71.5 213 SER A N 1
ATOM 1684 C CA . SER A 1 213 ? 2.402 28.547 -8.859 1 71.5 213 SER A CA 1
ATOM 1685 C C . SER A 1 213 ? 1.992 27.891 -7.547 1 71.5 213 SER A C 1
ATOM 1687 O O . SER A 1 213 ? 2.293 28.391 -6.465 1 71.5 213 SER A O 1
ATOM 1689 N N . TYR A 1 214 ? 1.384 26.734 -7.637 1 75.25 214 TYR A N 1
ATOM 1690 C CA . TYR A 1 214 ? 0.982 26 -6.441 1 75.25 214 TYR A CA 1
ATOM 1691 C C . TYR A 1 214 ? 2.199 25.562 -5.633 1 75.25 214 TYR A C 1
ATOM 1693 O O . TYR A 1 214 ? 2.242 25.75 -4.414 1 75.25 214 TYR A O 1
ATOM 1701 N N . ALA A 1 215 ? 3.113 25.031 -6.383 1 76.94 215 ALA A N 1
ATOM 1702 C CA . ALA A 1 215 ? 4.32 24.562 -5.715 1 76.94 215 ALA A CA 1
ATOM 1703 C C . ALA A 1 215 ? 5.039 25.703 -5 1 76.94 215 ALA A C 1
ATOM 1705 O O . ALA A 1 215 ? 5.496 25.547 -3.867 1 76.94 215 ALA A O 1
ATOM 1706 N N . GLU A 1 216 ? 5.098 26.781 -5.641 1 80.38 216 GLU A N 1
ATOM 1707 C CA . GLU A 1 216 ? 5.754 27.953 -5.047 1 80.38 216 GLU A CA 1
ATOM 1708 C C . GLU A 1 216 ? 5.023 28.406 -3.787 1 80.38 216 GLU A C 1
ATOM 1710 O O . GLU A 1 216 ? 5.66 28.734 -2.779 1 80.38 216 GLU A O 1
ATOM 1715 N N . SER A 1 217 ? 3.787 28.438 -3.898 1 83 217 SER A N 1
ATOM 1716 C CA . SER A 1 217 ? 2.99 28.844 -2.742 1 83 217 SER A CA 1
ATOM 1717 C C . SER A 1 217 ? 3.162 27.859 -1.59 1 83 217 SER A C 1
ATOM 1719 O O . SER A 1 217 ? 3.34 28.266 -0.44 1 83 217 SER A O 1
ATOM 1721 N N . ALA A 1 218 ? 3.123 26.625 -1.884 1 86.5 218 ALA A N 1
ATOM 1722 C CA . ALA A 1 218 ? 3.273 25.594 -0.865 1 86.5 218 ALA A CA 1
ATOM 1723 C C . ALA A 1 218 ? 4.617 25.719 -0.156 1 86.5 218 ALA A C 1
ATOM 1725 O O . ALA A 1 218 ? 4.688 25.656 1.074 1 86.5 218 ALA A O 1
ATOM 1726 N N . TRP A 1 219 ? 5.645 25.984 -0.914 1 89.5 219 TRP A N 1
ATOM 1727 C CA . TRP A 1 219 ? 6.98 26.047 -0.333 1 89.5 219 TRP A CA 1
ATOM 1728 C C . TRP A 1 219 ? 7.148 27.312 0.493 1 89.5 219 TRP A C 1
ATOM 1730 O O . TRP A 1 219 ? 7.891 27.328 1.479 1 89.5 219 TRP A O 1
ATOM 1740 N N . LYS A 1 220 ? 6.461 28.344 0.05 1 89.38 220 LYS A N 1
ATOM 1741 C CA . LYS A 1 220 ? 6.449 29.562 0.855 1 89.38 220 LYS A CA 1
ATOM 1742 C C . LYS A 1 220 ? 5.895 29.297 2.252 1 89.38 220 LYS A C 1
ATOM 1744 O O . LYS A 1 220 ? 6.457 29.75 3.248 1 89.38 220 LYS A O 1
ATOM 1749 N N . TYR A 1 221 ? 4.859 28.578 2.334 1 92.19 221 TYR A N 1
ATOM 1750 C CA . TYR A 1 221 ? 4.273 28.234 3.623 1 92.19 221 TYR A CA 1
ATOM 1751 C C . TYR A 1 221 ? 5.188 27.297 4.41 1 92.19 221 TYR A C 1
ATOM 1753 O O . TYR A 1 221 ? 5.352 27.453 5.621 1 92.19 221 TYR A O 1
ATOM 1761 N N . VAL A 1 222 ? 5.805 26.391 3.709 1 93.81 222 VAL A N 1
ATOM 1762 C CA . VAL A 1 222 ? 6.734 25.469 4.352 1 93.81 222 VAL A CA 1
ATOM 1763 C C . VAL A 1 222 ? 7.895 26.234 4.965 1 93.81 222 VAL A C 1
ATOM 1765 O O . VAL A 1 222 ? 8.312 25.953 6.09 1 93.81 222 VAL A O 1
ATOM 1768 N N . TYR A 1 223 ? 8.336 27.188 4.234 1 94.06 223 TYR A N 1
ATOM 1769 C CA . TYR A 1 223 ? 9.414 28.016 4.754 1 94.06 223 TYR A CA 1
ATOM 1770 C C . TYR A 1 223 ? 8.945 28.828 5.965 1 94.06 223 TYR A C 1
ATOM 1772 O O . TYR A 1 223 ? 9.633 28.875 6.988 1 94.06 223 TYR A O 1
ATOM 1780 N N . ALA A 1 224 ? 7.875 29.391 5.844 1 94.69 224 ALA A N 1
ATOM 1781 C CA . ALA A 1 224 ? 7.359 30.25 6.914 1 94.69 224 ALA A CA 1
ATOM 1782 C C . ALA A 1 224 ? 7.125 29.453 8.188 1 94.69 224 ALA A C 1
ATOM 1784 O O . ALA A 1 224 ? 7.516 29.875 9.281 1 94.69 224 ALA A O 1
ATOM 1785 N N . PHE A 1 225 ? 6.562 28.25 8.07 1 95.81 225 PHE A N 1
ATOM 1786 C CA . PHE A 1 225 ? 6.094 27.5 9.227 1 95.81 225 PHE A CA 1
ATOM 1787 C C . PHE A 1 225 ? 7.172 26.531 9.719 1 95.81 225 PHE A C 1
ATOM 1789 O O . PHE A 1 225 ? 7.094 26.016 10.836 1 95.81 225 PHE A O 1
ATOM 1796 N N . GLY A 1 226 ? 8.148 26.25 8.875 1 94.94 226 GLY A N 1
ATOM 1797 C CA . GLY A 1 226 ? 9.133 25.25 9.266 1 94.94 226 GLY A CA 1
ATOM 1798 C C . GLY A 1 226 ? 10.562 25.75 9.125 1 94.94 226 GLY A C 1
ATOM 1799 O O . GLY A 1 226 ? 11.5 25.062 9.547 1 94.94 226 GLY A O 1
ATOM 1800 N N . GLY A 1 227 ? 10.773 26.891 8.508 1 94.06 227 GLY A N 1
ATOM 1801 C CA . GLY A 1 227 ? 12.125 27.359 8.234 1 94.06 227 GLY A CA 1
ATOM 1802 C C . GLY A 1 227 ? 12.852 26.516 7.211 1 94.06 227 GLY A C 1
ATOM 1803 O O . GLY A 1 227 ? 14.078 26.438 7.223 1 94.06 227 GLY A O 1
ATOM 1804 N N . ILE A 1 228 ? 12.117 25.781 6.434 1 94.38 228 ILE A N 1
ATOM 1805 C CA . ILE A 1 228 ? 12.672 24.828 5.465 1 94.38 228 ILE A CA 1
ATOM 1806 C C . ILE A 1 228 ? 12.703 25.484 4.078 1 94.38 228 ILE A C 1
ATOM 1808 O O . ILE A 1 228 ? 11.664 25.891 3.557 1 94.38 228 ILE A O 1
ATOM 1812 N N . LYS A 1 229 ? 13.859 25.578 3.5 1 92.5 229 LYS A N 1
ATOM 1813 C CA . LYS A 1 229 ? 13.984 26.078 2.139 1 92.5 229 LYS A CA 1
ATOM 1814 C C . LYS A 1 229 ? 13.797 24.969 1.114 1 92.5 229 LYS A C 1
ATOM 1816 O O . LYS A 1 229 ? 14.758 24.531 0.476 1 92.5 229 LYS A O 1
ATOM 1821 N N . GLY A 1 230 ? 12.578 24.609 0.91 1 88.31 230 GLY A N 1
ATOM 1822 C CA . GLY A 1 230 ? 12.234 23.469 0.085 1 88.31 230 GLY A CA 1
ATOM 1823 C C . GLY A 1 230 ? 12.68 23.609 -1.358 1 88.31 230 GLY A C 1
ATOM 1824 O O . GLY A 1 230 ? 13.141 22.656 -1.971 1 88.31 230 GLY A O 1
ATOM 1825 N N . LEU A 1 231 ? 12.555 24.766 -1.924 1 83.5 231 LEU A N 1
ATOM 1826 C CA . LEU A 1 231 ? 12.914 25 -3.316 1 83.5 231 LEU A CA 1
ATOM 1827 C C . LEU A 1 231 ? 14.414 24.797 -3.531 1 83.5 231 LEU A C 1
ATOM 1829 O O . LEU A 1 231 ? 14.844 24.469 -4.637 1 83.5 231 LEU A O 1
ATOM 1833 N N . GLU A 1 232 ? 15.125 24.922 -2.49 1 86.56 232 GLU A N 1
ATOM 1834 C CA . GLU A 1 232 ? 16.578 24.719 -2.568 1 86.56 232 GLU A CA 1
ATOM 1835 C C . GLU A 1 232 ? 16.953 23.312 -2.139 1 86.56 232 GLU A C 1
ATOM 1837 O O . GLU A 1 232 ? 17.703 22.625 -2.842 1 86.56 232 GLU A O 1
ATOM 1842 N N . GLU A 1 233 ? 16.359 22.875 -1.079 1 89 233 GLU A N 1
ATOM 1843 C CA . GLU A 1 233 ? 16.75 21.625 -0.448 1 89 233 GLU A CA 1
ATOM 1844 C C . GLU A 1 233 ? 16.172 20.422 -1.191 1 89 233 GLU A C 1
ATOM 1846 O O . GLU A 1 233 ? 16.766 19.344 -1.191 1 89 233 GLU A O 1
ATOM 1851 N N . LEU A 1 234 ? 14.977 20.594 -1.808 1 89.81 234 LEU A N 1
ATOM 1852 C CA . LEU A 1 234 ? 14.234 19.453 -2.342 1 89.81 234 LEU A CA 1
ATOM 1853 C C . LEU A 1 234 ? 13.914 19.656 -3.816 1 89.81 234 LEU A C 1
ATOM 1855 O O . LEU A 1 234 ? 12.891 19.172 -4.309 1 89.81 234 LEU A O 1
ATOM 1859 N N . GLU A 1 235 ? 14.727 20.375 -4.469 1 80.94 235 GLU A N 1
ATOM 1860 C CA . GLU A 1 235 ? 14.508 20.656 -5.883 1 80.94 235 GLU A CA 1
ATOM 1861 C C . GLU A 1 235 ? 14.828 19.438 -6.742 1 80.94 235 GLU A C 1
ATOM 1863 O O . GLU A 1 235 ? 15.812 18.734 -6.496 1 80.94 235 GLU A O 1
ATOM 1868 N N . GLY A 1 236 ? 13.945 19.141 -7.742 1 79.94 236 GLY A N 1
ATOM 1869 C CA . GLY A 1 236 ? 14.188 18.047 -8.672 1 79.94 236 GLY A CA 1
ATOM 1870 C C . GLY A 1 236 ? 14.312 16.703 -7.988 1 79.94 236 GLY A C 1
ATOM 1871 O O . GLY A 1 236 ? 13.445 16.312 -7.207 1 79.94 236 GLY A O 1
ATOM 1872 N N . ALA A 1 237 ? 15.445 16.094 -8.258 1 81.75 237 ALA A N 1
ATOM 1873 C CA . ALA A 1 237 ? 15.703 14.773 -7.684 1 81.75 237 ALA A CA 1
ATOM 1874 C C . ALA A 1 237 ? 15.938 14.859 -6.18 1 81.75 237 ALA A C 1
ATOM 1876 O O . ALA A 1 237 ? 15.883 13.852 -5.477 1 81.75 237 ALA A O 1
ATOM 1877 N N . GLY A 1 238 ? 16.141 16.109 -5.742 1 87.56 238 GLY A N 1
ATOM 1878 C CA . GLY A 1 238 ? 16.328 16.312 -4.316 1 87.56 238 GLY A CA 1
ATOM 1879 C C . GLY A 1 238 ? 15.133 15.906 -3.48 1 87.56 238 GLY A C 1
ATOM 1880 O O . GLY A 1 238 ? 15.258 15.688 -2.273 1 87.56 238 GLY A O 1
ATOM 1881 N N . ILE A 1 239 ? 13.961 15.773 -4.102 1 90.38 239 ILE A N 1
ATOM 1882 C CA . ILE A 1 239 ? 12.742 15.367 -3.416 1 90.38 239 ILE A CA 1
ATOM 1883 C C . ILE A 1 239 ? 12.891 13.945 -2.893 1 90.38 239 ILE A C 1
ATOM 1885 O O . ILE A 1 239 ? 12.172 13.523 -1.98 1 90.38 239 ILE A O 1
ATOM 1889 N N . HIS A 1 240 ? 13.906 13.18 -3.451 1 90.75 240 HIS A N 1
ATOM 1890 C CA . HIS A 1 240 ? 14.094 11.773 -3.119 1 90.75 240 HIS A CA 1
ATOM 1891 C C . HIS A 1 240 ? 15.25 11.586 -2.137 1 90.75 240 HIS A C 1
ATOM 1893 O O . HIS A 1 240 ? 15.648 10.453 -1.855 1 90.75 240 HIS A O 1
ATOM 1899 N N . ARG A 1 241 ? 15.789 12.695 -1.646 1 93.75 241 ARG A N 1
ATOM 1900 C CA . ARG A 1 241 ? 16.859 12.555 -0.659 1 93.75 241 ARG A CA 1
ATOM 1901 C C . ARG A 1 241 ? 16.359 11.828 0.586 1 93.75 241 ARG A C 1
ATOM 1903 O O . ARG A 1 241 ? 15.188 11.945 0.951 1 93.75 241 ARG A O 1
ATOM 1910 N N . LEU A 1 242 ? 17.25 11.148 1.267 1 96.56 242 LEU A N 1
ATOM 1911 C CA . LEU A 1 242 ? 16.859 10.281 2.371 1 96.56 242 LEU A CA 1
ATOM 1912 C C . LEU A 1 242 ? 16.391 11.094 3.57 1 96.56 242 LEU A C 1
ATOM 1914 O O . LEU A 1 242 ? 15.586 10.625 4.367 1 96.56 242 LEU A O 1
ATOM 1918 N N . SER A 1 243 ? 16.859 12.367 3.688 1 96.75 243 SER A N 1
ATOM 1919 C CA . SER A 1 243 ? 16.406 13.234 4.766 1 96.75 243 SER A CA 1
ATOM 1920 C C . SER A 1 243 ? 14.922 13.547 4.629 1 96.75 243 SER A C 1
ATOM 1922 O O . SER A 1 243 ? 14.281 14 5.582 1 96.75 243 SER A O 1
ATOM 1924 N N . ASN A 1 244 ? 14.336 13.281 3.42 1 96.44 244 ASN A N 1
ATOM 1925 C CA . ASN A 1 244 ? 12.93 13.547 3.154 1 96.44 244 ASN A CA 1
ATOM 1926 C C . ASN A 1 244 ? 12.102 12.266 3.172 1 96.44 244 ASN A C 1
ATOM 1928 O O . ASN A 1 244 ? 11.047 12.195 2.545 1 96.44 244 ASN A O 1
ATOM 1932 N N . GLY A 1 245 ? 12.57 11.258 3.83 1 96.5 245 GLY A N 1
ATOM 1933 C CA . GLY A 1 245 ? 11.727 10.078 3.785 1 96.5 245 GLY A CA 1
ATOM 1934 C C . GLY A 1 245 ? 12.078 9.055 4.848 1 96.5 245 GLY A C 1
ATOM 1935 O O . GLY A 1 245 ? 13.102 9.18 5.523 1 96.5 245 GLY A O 1
ATOM 1936 N N . LEU A 1 246 ? 11.125 8.086 5 1 97.69 246 LEU A N 1
ATOM 1937 C CA . LEU A 1 246 ? 11.188 6.992 5.965 1 97.69 246 LEU A CA 1
ATOM 1938 C C . LEU A 1 246 ? 10.836 5.664 5.301 1 97.69 246 LEU A C 1
ATOM 1940 O O . LEU A 1 246 ? 10.031 5.629 4.359 1 97.69 246 LEU A O 1
ATOM 1944 N N . THR A 1 247 ? 11.414 4.629 5.793 1 97.81 247 THR A N 1
ATOM 1945 C CA . THR A 1 247 ? 10.945 3.293 5.438 1 97.81 247 THR A CA 1
ATOM 1946 C C . THR A 1 247 ? 9.82 2.848 6.367 1 97.81 247 THR A C 1
ATOM 1948 O O . THR A 1 247 ? 10.055 2.576 7.547 1 97.81 247 THR A O 1
ATOM 1951 N N . LEU A 1 248 ? 8.625 2.775 5.797 1 97.69 248 LEU A N 1
ATOM 1952 C CA . LEU A 1 248 ? 7.473 2.398 6.605 1 97.69 248 LEU A CA 1
ATOM 1953 C C . LEU A 1 248 ? 6.727 1.227 5.977 1 97.69 248 LEU A C 1
ATOM 1955 O O . LEU A 1 248 ? 6.688 1.098 4.75 1 97.69 248 LEU A O 1
ATOM 1959 N N . ALA A 1 249 ? 6.207 0.374 6.898 1 97.12 249 ALA A N 1
ATOM 1960 C CA . ALA A 1 249 ? 5.258 -0.61 6.383 1 97.12 249 ALA A CA 1
ATOM 1961 C C . ALA A 1 249 ? 4.164 0.062 5.559 1 97.12 249 ALA A C 1
ATOM 1963 O O . ALA A 1 249 ? 3.783 1.203 5.832 1 97.12 249 ALA A O 1
ATOM 1964 N N . ALA A 1 250 ? 3.646 -0.63 4.594 1 94.06 250 ALA A N 1
ATOM 1965 C CA . ALA A 1 250 ? 2.713 -0.054 3.631 1 94.06 250 ALA A CA 1
ATOM 1966 C C . ALA A 1 250 ? 1.499 0.546 4.336 1 94.06 250 ALA A C 1
ATOM 1968 O O . ALA A 1 250 ? 0.995 1.596 3.928 1 94.06 250 ALA A O 1
ATOM 1969 N N . ASP A 1 251 ? 0.957 -0.119 5.312 1 94.25 251 ASP A N 1
ATOM 1970 C CA . ASP A 1 251 ? -0.218 0.404 6.004 1 94.25 251 ASP A CA 1
ATOM 1971 C C . 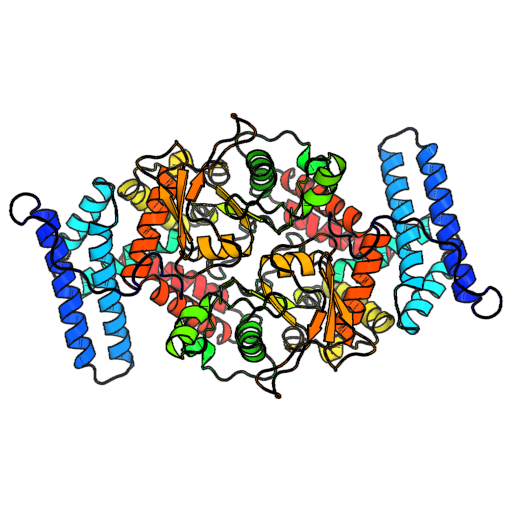ASP A 1 251 ? 0.142 1.62 6.855 1 94.25 251 ASP A C 1
ATOM 1973 O O . ASP A 1 251 ? -0.658 2.547 6.992 1 94.25 251 ASP A O 1
ATOM 1977 N N . LEU A 1 252 ? 1.384 1.646 7.449 1 96.5 252 LEU A N 1
ATOM 1978 C CA . LEU A 1 252 ? 1.826 2.811 8.211 1 96.5 252 LEU A CA 1
ATOM 1979 C C . LEU A 1 252 ? 2.119 3.984 7.281 1 96.5 252 LEU A C 1
ATOM 1981 O O . LEU A 1 252 ? 1.903 5.141 7.648 1 96.5 252 LEU A O 1
ATOM 1985 N N . HIS A 1 253 ? 2.658 3.654 6.117 1 95.81 253 HIS A N 1
ATOM 1986 C CA . HIS A 1 253 ? 2.811 4.684 5.094 1 95.81 253 HIS A CA 1
ATOM 1987 C C . HIS A 1 253 ? 1.481 5.367 4.797 1 95.81 253 HIS A C 1
ATOM 1989 O O . HIS A 1 253 ? 1.413 6.594 4.715 1 95.81 253 HIS A O 1
ATOM 1995 N N . ALA A 1 254 ? 0.444 4.59 4.633 1 92 254 ALA A N 1
ATOM 1996 C CA . ALA A 1 254 ? -0.888 5.137 4.387 1 92 254 ALA A CA 1
ATOM 1997 C C . ALA A 1 254 ? -1.331 6.043 5.531 1 92 254 ALA A C 1
ATOM 1999 O O . ALA A 1 254 ? -1.89 7.117 5.305 1 92 254 ALA A O 1
ATOM 2000 N N . ALA A 1 255 ? -1.09 5.602 6.75 1 93.94 255 ALA A N 1
ATOM 2001 C CA . ALA A 1 255 ? -1.444 6.398 7.922 1 93.94 255 ALA A CA 1
ATOM 2002 C C . ALA A 1 255 ? -0.672 7.715 7.941 1 93.94 255 ALA A C 1
ATOM 2004 O O . ALA A 1 255 ? -1.228 8.766 8.289 1 93.94 255 ALA A O 1
ATOM 2005 N N . PHE A 1 256 ? 0.633 7.629 7.586 1 96.19 256 PHE A N 1
ATOM 2006 C CA . PHE A 1 256 ? 1.467 8.828 7.52 1 96.19 256 PHE A CA 1
ATOM 2007 C C . PHE A 1 256 ? 0.934 9.797 6.477 1 96.19 256 PHE A C 1
ATOM 2009 O O . PHE A 1 256 ? 0.822 11 6.738 1 96.19 256 PHE A O 1
ATOM 2016 N N . ASP A 1 257 ? 0.468 9.289 5.383 1 91.62 257 ASP A N 1
ATOM 2017 C CA . ASP A 1 257 ? -0.015 10.086 4.262 1 91.62 257 ASP A CA 1
ATOM 2018 C C . ASP A 1 257 ? -1.382 10.695 4.566 1 91.62 257 ASP A C 1
ATOM 2020 O O . ASP A 1 257 ? -1.785 11.68 3.938 1 91.62 257 ASP A O 1
ATOM 2024 N N . ASN A 1 258 ? -2.068 10.125 5.492 1 90.81 258 ASN A N 1
ATOM 2025 C CA . ASN A 1 258 ? -3.4 10.625 5.824 1 90.81 258 ASN A CA 1
ATOM 2026 C C . ASN A 1 258 ? -3.408 11.359 7.16 1 90.81 258 ASN A C 1
ATOM 2028 O O . ASN A 1 258 ? -4.461 11.516 7.781 1 90.81 258 ASN A O 1
ATOM 2032 N N . LEU A 1 259 ? -2.229 11.672 7.582 1 95 259 LEU A N 1
ATOM 2033 C CA . LEU A 1 259 ? -2.027 12.492 8.773 1 95 259 LEU A CA 1
ATOM 2034 C C . LEU A 1 259 ? -2.473 11.75 10.023 1 95 259 LEU A C 1
ATOM 2036 O O . LEU A 1 259 ? -2.855 12.375 11.016 1 95 259 LEU A O 1
ATOM 2040 N N . GLY A 1 260 ? -2.5 10.438 9.984 1 95.12 260 GLY A N 1
ATOM 2041 C CA . GLY A 1 260 ? -2.924 9.641 11.125 1 95.12 260 GLY A CA 1
ATOM 2042 C C . GLY A 1 260 ? -1.767 9.148 11.977 1 95.12 260 GLY A C 1
ATOM 2043 O O . GLY A 1 260 ? -1.975 8.586 13.055 1 95.12 260 GLY A O 1
ATOM 2044 N N . LEU A 1 261 ? -0.581 9.32 11.516 1 96.81 261 LEU A N 1
ATOM 2045 C CA . LEU A 1 261 ? 0.666 8.953 12.172 1 96.81 261 LEU A CA 1
ATOM 2046 C C . LEU A 1 261 ? 1.717 10.047 12 1 96.81 261 LEU A C 1
ATOM 2048 O O . LEU A 1 261 ? 1.887 10.578 10.898 1 96.81 261 LEU A O 1
ATOM 2052 N N . TRP A 1 262 ? 2.32 10.477 13.109 1 97.88 262 TRP A N 1
ATOM 2053 C CA . TRP A 1 262 ? 3.41 11.438 12.984 1 97.88 262 TRP A CA 1
ATOM 2054 C C . TRP A 1 262 ? 4.426 11.258 14.102 1 97.88 262 TRP A C 1
ATOM 2056 O O . TRP A 1 262 ? 4.246 10.414 14.984 1 97.88 262 TRP A O 1
ATOM 2066 N N . PHE A 1 263 ? 5.531 11.992 14.016 1 98.12 263 PHE A N 1
ATOM 2067 C CA . PHE A 1 263 ? 6.66 11.859 14.938 1 98.12 263 PHE A CA 1
ATOM 2068 C C . PHE A 1 263 ? 6.965 13.188 15.617 1 98.12 263 PHE A C 1
ATOM 2070 O O . PHE A 1 263 ? 7.152 14.203 14.953 1 98.12 263 PHE A O 1
ATOM 2077 N N . GLU A 1 264 ? 6.984 13.164 16.906 1 97 264 GLU A N 1
ATOM 2078 C CA . GLU A 1 264 ? 7.352 14.344 17.688 1 97 264 GLU A CA 1
ATOM 2079 C C . GLU A 1 264 ? 8.695 14.148 18.391 1 97 264 GLU A C 1
ATOM 2081 O O . GLU A 1 264 ? 8.914 13.133 19.047 1 97 264 GLU A O 1
ATOM 2086 N N . SER A 1 265 ? 9.539 15.125 18.188 1 95.69 265 SER A N 1
ATOM 2087 C CA . SER A 1 265 ? 10.867 15.023 18.781 1 95.69 265 SER A CA 1
ATOM 2088 C C . SER A 1 265 ? 10.797 14.867 20.297 1 95.69 265 SER A C 1
ATOM 2090 O O . SER A 1 265 ? 10.016 15.562 20.953 1 95.69 265 SER A O 1
ATOM 2092 N N . LYS A 1 266 ? 11.555 13.898 20.719 1 94.12 266 LYS A N 1
ATOM 2093 C CA . LYS A 1 266 ? 11.688 13.758 22.172 1 94.12 266 LYS A CA 1
ATOM 2094 C C . LYS A 1 266 ? 12.68 14.781 22.734 1 94.12 266 LYS A C 1
ATOM 2096 O O . LYS A 1 266 ? 13.867 14.742 22.406 1 94.12 266 LYS A O 1
ATOM 2101 N N . GLN A 1 267 ? 12.359 15.789 23.453 1 86.31 267 GLN A N 1
ATOM 2102 C CA . GLN A 1 267 ? 13.172 16.906 23.922 1 86.31 267 GLN A CA 1
ATOM 2103 C C . GLN A 1 267 ? 14.32 16.406 24.797 1 86.31 267 GLN A C 1
ATOM 2105 O O . GLN A 1 267 ? 15.453 16.891 24.672 1 86.31 267 GLN A O 1
ATOM 2110 N N . ASP A 1 268 ? 14.195 15.516 25.719 1 85.75 268 ASP A N 1
ATOM 2111 C CA . ASP A 1 268 ? 15.234 15.102 26.656 1 85.75 268 ASP A CA 1
ATOM 2112 C C . ASP A 1 268 ? 15.805 13.734 26.281 1 85.75 268 ASP A C 1
ATOM 2114 O O . ASP A 1 268 ? 16.344 13.023 27.125 1 85.75 268 ASP A O 1
ATOM 2118 N N . GLY A 1 269 ? 15.711 13.469 24.984 1 83.06 269 GLY A N 1
ATOM 2119 C CA . GLY A 1 269 ? 16.234 12.172 24.578 1 83.06 269 GLY A CA 1
ATOM 2120 C C . GLY A 1 269 ? 17.375 12.281 23.594 1 83.06 269 GLY A C 1
ATOM 2121 O O . GLY A 1 269 ? 17.828 13.383 23.266 1 83.06 269 GLY A O 1
ATOM 2122 N N . PRO A 1 270 ? 17.984 11.172 23.25 1 90.44 270 PRO A N 1
ATOM 2123 C CA . PRO A 1 270 ? 19.016 11.133 22.219 1 90.44 270 PRO A CA 1
ATOM 2124 C C . PRO A 1 270 ? 18.578 11.773 20.906 1 90.44 270 PRO A C 1
ATOM 2126 O O . PRO A 1 270 ? 17.375 11.898 20.656 1 90.44 270 PRO A O 1
ATOM 2129 N N . GLU A 1 271 ? 19.562 12.234 20.188 1 93.19 271 GLU A N 1
ATOM 2130 C CA . GLU A 1 271 ? 19.266 12.773 18.875 1 93.19 271 GLU A CA 1
ATOM 2131 C C . GLU A 1 271 ? 18.5 11.766 18.016 1 93.19 271 GLU A C 1
ATOM 2133 O O . GLU A 1 271 ? 18.719 10.555 18.125 1 93.19 271 GLU A O 1
ATOM 2138 N N . ASN A 1 272 ? 17.609 12.258 17.203 1 96.44 272 ASN A N 1
ATOM 2139 C CA . ASN A 1 272 ? 16.844 11.445 16.266 1 96.44 272 ASN A CA 1
ATOM 2140 C C . ASN A 1 272 ? 15.914 10.477 16.984 1 96.44 272 ASN A C 1
ATOM 2142 O O . ASN A 1 272 ? 15.688 9.359 16.516 1 96.44 272 ASN A O 1
ATOM 2146 N N . THR A 1 273 ? 15.516 10.891 18.219 1 97.56 273 THR A N 1
ATOM 2147 C CA . THR A 1 273 ? 14.523 10.125 18.969 1 97.56 273 THR A CA 1
ATOM 2148 C C . THR A 1 273 ? 13.164 10.828 18.938 1 97.56 273 THR A C 1
ATOM 2150 O O . THR A 1 273 ? 13.078 12.039 19.141 1 97.56 273 THR A O 1
ATOM 2153 N N . TYR A 1 274 ? 12.164 10.039 18.656 1 97.75 274 TYR A N 1
ATOM 2154 C CA . TYR A 1 274 ? 10.836 10.609 18.438 1 97.75 274 TYR A CA 1
ATOM 2155 C C . TYR A 1 274 ? 9.773 9.82 19.188 1 97.75 274 TYR A C 1
ATOM 2157 O O . TYR A 1 274 ? 9.891 8.602 19.344 1 97.75 274 TYR A O 1
ATOM 2165 N N . LEU A 1 275 ? 8.766 10.57 19.688 1 97.25 275 LEU A N 1
ATOM 2166 C CA . LEU A 1 275 ? 7.527 9.945 20.141 1 97.25 275 LEU A CA 1
ATOM 2167 C C . LEU A 1 275 ? 6.637 9.602 18.953 1 97.25 275 LEU A C 1
ATOM 2169 O O . LEU A 1 275 ? 6.422 10.438 18.062 1 97.25 275 LEU A O 1
ATOM 2173 N N . ILE A 1 276 ? 6.172 8.336 18.906 1 97.56 276 ILE A N 1
ATOM 2174 C CA . ILE A 1 276 ? 5.238 7.906 17.875 1 97.56 276 ILE A CA 1
ATOM 2175 C C . ILE A 1 276 ? 3.814 8.297 18.266 1 97.56 276 ILE A C 1
ATOM 2177 O O . ILE A 1 276 ? 3.309 7.848 19.297 1 97.56 276 ILE A O 1
ATOM 2181 N N . ARG A 1 277 ? 3.207 9.164 17.422 1 97.5 277 ARG A N 1
ATOM 2182 C CA . ARG A 1 277 ? 1.846 9.625 17.688 1 97.5 277 ARG A CA 1
ATOM 2183 C C . ARG A 1 277 ? 0.88 9.094 16.625 1 97.5 277 ARG A C 1
ATOM 2185 O O . ARG A 1 277 ? 1.168 9.156 15.43 1 97.5 277 ARG A O 1
ATOM 2192 N N . THR A 1 278 ? -0.199 8.469 17.062 1 96.31 278 THR A N 1
ATOM 2193 C CA . THR A 1 278 ? -1.215 7.938 16.172 1 96.31 278 THR A CA 1
ATOM 2194 C C . THR A 1 278 ? -2.609 8.375 16.609 1 96.31 278 THR A C 1
ATOM 2196 O O . THR A 1 278 ? -2.846 8.609 17.797 1 96.31 278 THR A O 1
ATOM 2199 N N . MET A 1 279 ? -3.537 8.547 15.688 1 94.88 279 MET A N 1
ATOM 2200 C CA . MET A 1 279 ? -4.914 8.922 16 1 94.88 279 MET A CA 1
ATOM 2201 C C . MET A 1 279 ? -5.715 7.711 16.469 1 94.88 279 MET A C 1
ATOM 2203 O O . MET A 1 279 ? -6.73 7.859 17.141 1 94.88 279 MET A O 1
ATOM 2207 N N . THR A 1 280 ? -5.324 6.527 16.047 1 94.38 280 THR A N 1
ATOM 2208 C CA . THR A 1 280 ? -5.926 5.258 16.438 1 94.38 280 THR A CA 1
ATOM 2209 C C . THR A 1 280 ? -4.852 4.254 16.844 1 94.38 280 THR A C 1
ATOM 2211 O O . THR A 1 280 ? -3.695 4.379 16.438 1 94.38 280 THR A O 1
ATOM 2214 N N . PRO A 1 281 ? -5.199 3.34 17.75 1 95 281 PRO A N 1
ATOM 2215 C CA . PRO A 1 281 ? -4.242 2.248 17.938 1 95 281 PRO A CA 1
ATOM 2216 C C . PRO A 1 281 ? -3.953 1.483 16.656 1 95 281 PRO A C 1
ATOM 2218 O O . PRO A 1 281 ? -4.871 0.945 16.031 1 95 281 PRO A O 1
ATOM 2221 N N . MET A 1 282 ? -2.756 1.473 16.266 1 95.56 282 MET A N 1
ATOM 2222 C CA . MET A 1 282 ? -2.436 0.926 14.945 1 95.56 282 MET A CA 1
ATOM 2223 C C . MET A 1 282 ? -1.759 -0.435 15.07 1 95.56 282 MET A C 1
ATOM 2225 O O . MET A 1 282 ? -0.923 -0.638 15.953 1 95.56 282 MET A O 1
ATOM 2229 N N . ARG A 1 283 ? -2.014 -1.251 14.109 1 94.12 283 ARG A N 1
ATOM 2230 C CA . ARG A 1 283 ? -1.435 -2.588 14.023 1 94.12 283 ARG A CA 1
ATOM 2231 C C . ARG A 1 283 ? 0.089 -2.525 14.008 1 94.12 283 ARG A C 1
ATOM 2233 O O . ARG A 1 283 ? 0.675 -1.812 13.188 1 94.12 283 ARG A O 1
ATOM 2240 N N . GLY A 1 284 ? 0.719 -3.219 14.953 1 91.88 284 GLY A N 1
ATOM 2241 C CA . GLY A 1 284 ? 2.166 -3.359 14.953 1 91.88 284 GLY A CA 1
ATOM 2242 C C . GLY A 1 284 ? 2.877 -2.211 15.648 1 91.88 284 GLY A C 1
ATOM 2243 O O . GLY A 1 284 ? 4.098 -2.24 15.812 1 91.88 284 GLY A O 1
ATOM 2244 N N . VAL A 1 285 ? 2.156 -1.134 15.914 1 94.25 285 VAL A N 1
ATOM 2245 C CA . VAL A 1 285 ? 2.768 -0.026 16.641 1 94.25 285 VAL A CA 1
ATOM 2246 C C . VAL A 1 285 ? 2.619 -0.25 18.141 1 94.25 285 VAL A C 1
ATOM 2248 O O . VAL A 1 285 ? 1.592 0.096 18.734 1 94.25 285 VAL A O 1
ATOM 2251 N N . THR A 1 286 ? 3.617 -0.815 18.719 1 90.94 286 THR A N 1
ATOM 2252 C CA . THR A 1 286 ? 3.521 -1.229 20.109 1 90.94 286 THR A CA 1
ATOM 2253 C C . THR A 1 286 ? 4.414 -0.362 20.984 1 90.94 286 THR A C 1
ATOM 2255 O O . THR A 1 286 ? 4.344 -0.439 22.219 1 90.94 286 THR A O 1
ATOM 2258 N N . THR A 1 287 ? 5.23 0.409 20.422 1 89.94 287 THR A N 1
ATOM 2259 C CA . THR A 1 287 ? 6.117 1.277 21.188 1 89.94 287 THR A CA 1
ATOM 2260 C C . THR A 1 287 ? 5.668 2.732 21.094 1 89.94 287 THR A C 1
ATOM 2262 O O . THR A 1 287 ? 4.98 3.111 20.141 1 89.94 287 THR A O 1
ATOM 2265 N N . THR A 1 288 ? 6.102 3.473 22.047 1 92.25 288 THR A N 1
ATOM 2266 C CA . THR A 1 288 ? 5.699 4.875 22.078 1 92.25 288 THR A CA 1
ATOM 2267 C C . THR A 1 288 ? 6.824 5.773 21.562 1 92.25 288 THR A C 1
ATOM 2269 O O . THR A 1 288 ? 6.594 6.941 21.25 1 92.25 288 THR A O 1
ATOM 2272 N N . GLU A 1 289 ? 8.031 5.199 21.594 1 95.5 289 GLU A N 1
ATOM 2273 C CA . GLU A 1 289 ? 9.164 5.996 21.125 1 95.5 289 GLU A CA 1
ATOM 2274 C C . GLU A 1 289 ? 10.055 5.195 20.188 1 95.5 289 GLU A C 1
ATOM 2276 O O . GLU A 1 289 ? 10.039 3.961 20.203 1 95.5 289 GLU A O 1
ATOM 2281 N N . VAL A 1 290 ? 10.773 5.891 19.375 1 96.31 290 VAL A N 1
ATOM 2282 C CA . VAL A 1 290 ? 11.695 5.254 18.453 1 96.31 290 VAL A CA 1
ATOM 2283 C C . VAL A 1 290 ? 12.914 6.152 18.234 1 96.31 290 VAL A C 1
ATOM 2285 O O . VAL A 1 290 ? 12.789 7.375 18.188 1 96.31 290 VAL A O 1
ATOM 2288 N N . THR A 1 291 ? 14.062 5.574 18.203 1 97.06 291 THR A N 1
ATOM 2289 C CA . THR A 1 291 ? 15.289 6.262 17.812 1 97.06 291 THR A CA 1
ATOM 2290 C C . THR A 1 291 ? 15.727 5.828 16.422 1 97.06 291 THR A C 1
ATOM 2292 O O . THR A 1 291 ? 15.945 4.641 16.172 1 97.06 291 THR A O 1
ATOM 2295 N N . PHE A 1 292 ? 15.781 6.746 15.469 1 97.5 292 PHE A N 1
ATOM 2296 C CA . PHE A 1 292 ? 16.234 6.438 14.117 1 97.5 292 PHE A CA 1
ATOM 2297 C C . PHE A 1 292 ? 17.75 6.344 14.055 1 97.5 292 PHE A C 1
ATOM 2299 O O . PHE A 1 292 ? 18.453 7.234 14.539 1 97.5 292 PHE A O 1
ATOM 2306 N N . THR A 1 293 ? 18.219 5.258 13.516 1 96.38 293 THR A N 1
ATOM 2307 C CA . THR A 1 293 ? 19.656 5.035 13.32 1 96.38 293 THR A CA 1
ATOM 2308 C C . THR A 1 293 ? 19.938 4.645 11.875 1 96.38 293 THR A C 1
ATOM 2310 O O . THR A 1 293 ? 19.047 4.195 11.156 1 96.38 293 THR A O 1
ATOM 2313 N N . SER A 1 294 ? 21.109 4.945 11.461 1 95.69 294 SER A N 1
ATOM 2314 C CA . SER A 1 294 ? 21.562 4.582 10.117 1 95.69 294 SER A CA 1
ATOM 2315 C C . SER A 1 294 ? 22.672 3.541 10.172 1 95.69 294 SER A C 1
ATOM 2317 O O . SER A 1 294 ? 23.578 3.639 10.992 1 95.69 294 SER A O 1
ATOM 2319 N N . THR A 1 295 ? 22.609 2.498 9.344 1 94.06 295 THR A N 1
ATOM 2320 C CA . THR A 1 295 ? 23.656 1.495 9.242 1 94.06 295 THR A CA 1
ATOM 2321 C C . THR A 1 295 ? 24.891 2.078 8.562 1 94.06 295 THR A C 1
ATOM 2323 O O . THR A 1 295 ? 25.984 1.519 8.672 1 94.06 295 THR A O 1
ATOM 2326 N N . ASP A 1 296 ? 24.75 3.172 7.828 1 92.12 296 ASP A N 1
ATOM 2327 C CA . ASP A 1 296 ? 25.797 3.896 7.109 1 92.12 296 ASP A CA 1
ATOM 2328 C C . ASP A 1 296 ? 25.703 5.398 7.383 1 92.12 296 ASP A C 1
ATOM 2330 O O . ASP A 1 296 ? 24.766 6.062 6.945 1 92.12 296 ASP A O 1
ATOM 2334 N N . PRO A 1 297 ? 26.688 5.922 8.016 1 89.31 297 PRO A N 1
ATOM 2335 C CA . PRO A 1 297 ? 26.672 7.34 8.383 1 89.31 297 PRO A CA 1
ATOM 2336 C C . PRO A 1 297 ? 26.531 8.258 7.172 1 89.31 297 PRO A C 1
ATOM 2338 O O . PRO A 1 297 ? 26.141 9.422 7.316 1 89.31 297 PRO A O 1
ATOM 2341 N N . ALA A 1 298 ? 26.844 7.754 6.02 1 91.25 298 ALA A N 1
ATOM 2342 C CA . ALA A 1 298 ? 26.734 8.57 4.809 1 91.25 298 ALA A CA 1
ATOM 2343 C C . ALA A 1 298 ? 25.281 8.695 4.363 1 91.25 298 ALA A C 1
ATOM 2345 O O . ALA A 1 298 ? 24.953 9.555 3.547 1 91.25 298 ALA A O 1
ATOM 2346 N N . LEU A 1 299 ? 24.453 7.82 4.844 1 94.31 299 LEU A N 1
ATOM 2347 C CA . LEU A 1 299 ? 23.047 7.855 4.496 1 94.31 299 LEU A CA 1
ATOM 2348 C C . LEU A 1 299 ? 22.25 8.656 5.527 1 94.31 299 LEU A C 1
ATOM 2350 O O . LEU A 1 299 ? 22.125 8.242 6.684 1 94.31 299 LEU A O 1
ATOM 2354 N N . GLU A 1 300 ? 21.688 9.742 5.086 1 95.25 300 GLU A N 1
ATOM 2355 C CA . GLU A 1 300 ? 21.047 10.719 5.969 1 95.25 300 GLU A CA 1
ATOM 2356 C C . GLU A 1 300 ? 19.812 10.125 6.633 1 95.25 300 GLU A C 1
ATOM 2358 O O . GLU A 1 300 ? 19.078 9.344 6.02 1 95.25 300 GLU A O 1
ATOM 2363 N N . LEU A 1 301 ? 19.609 10.516 7.844 1 97.5 301 LEU A N 1
ATOM 2364 C CA . LEU A 1 301 ? 18.344 10.227 8.523 1 97.5 301 LEU A CA 1
ATOM 2365 C C . LEU A 1 301 ? 17.297 11.281 8.188 1 97.5 301 LEU A C 1
ATOM 2367 O O . LEU A 1 301 ? 17.625 12.352 7.68 1 97.5 301 LEU A O 1
ATOM 2371 N N . PRO A 1 302 ? 15.984 10.961 8.422 1 97.69 302 PRO A N 1
ATOM 2372 C CA . PRO A 1 302 ? 14.961 11.984 8.195 1 97.69 302 PRO A CA 1
ATOM 2373 C C . PRO A 1 302 ? 15.25 13.281 8.945 1 97.69 302 PRO A C 1
ATOM 2375 O O . PRO A 1 302 ? 15.664 13.25 10.102 1 97.69 302 PRO A O 1
ATOM 2378 N N . ASP A 1 303 ? 15.078 14.383 8.219 1 97.38 303 ASP A N 1
ATOM 2379 C CA . ASP A 1 303 ? 15.344 15.688 8.82 1 97.38 303 ASP A CA 1
ATOM 2380 C C . ASP A 1 303 ? 14.32 16 9.914 1 97.38 303 ASP A C 1
ATOM 2382 O O . ASP A 1 303 ? 13.109 15.984 9.664 1 97.38 303 ASP A O 1
ATOM 2386 N N . GLY A 1 304 ? 14.844 16.328 11.07 1 96.75 304 GLY A N 1
ATOM 2387 C CA . GLY A 1 304 ? 13.977 16.609 12.203 1 96.75 304 GLY A CA 1
ATOM 2388 C C . GLY A 1 304 ? 13.07 17.797 11.977 1 96.75 304 GLY A C 1
ATOM 2389 O O . GLY A 1 304 ? 11.961 17.859 12.516 1 96.75 304 GLY A O 1
ATOM 2390 N N . ARG A 1 305 ? 13.508 18.781 11.242 1 96 305 ARG A N 1
ATOM 2391 C CA . ARG A 1 305 ? 12.68 19.953 10.938 1 96 305 ARG A CA 1
ATOM 2392 C C . ARG A 1 305 ? 11.453 19.547 10.125 1 96 305 ARG A C 1
ATOM 2394 O O . ARG A 1 305 ? 10.359 20.078 10.344 1 96 305 ARG A O 1
ATOM 2401 N N . TYR A 1 306 ? 11.664 18.609 9.102 1 97.31 306 TYR A N 1
ATOM 2402 C CA . TYR A 1 306 ? 10.562 18.156 8.266 1 97.31 306 TYR A CA 1
ATOM 2403 C C . TYR A 1 306 ? 9.516 17.422 9.102 1 97.31 306 TYR A C 1
ATOM 2405 O O . TYR A 1 306 ? 8.312 17.688 8.961 1 97.31 306 TYR A O 1
ATOM 2413 N N . LEU A 1 307 ? 10.016 16.578 9.969 1 97.88 307 LEU A N 1
ATOM 2414 C CA . LEU A 1 307 ? 9.117 15.805 10.82 1 97.88 307 LEU A CA 1
ATOM 2415 C C . LEU A 1 307 ? 8.367 16.719 11.789 1 97.88 307 LEU A C 1
ATOM 2417 O O . LEU A 1 307 ? 7.188 16.5 12.062 1 97.88 307 LEU A O 1
ATOM 2421 N N . LYS A 1 308 ? 9.055 17.719 12.273 1 97.19 308 LYS A N 1
ATOM 2422 C CA . LYS A 1 308 ? 8.445 18.656 13.203 1 97.19 308 LYS A CA 1
ATOM 2423 C C . LYS A 1 308 ? 7.293 19.406 12.547 1 97.19 308 LYS A C 1
ATOM 2425 O O . LYS A 1 308 ? 6.223 19.562 13.141 1 97.19 308 LYS A O 1
ATOM 2430 N N . LEU A 1 309 ? 7.5 19.875 11.375 1 97.31 309 LEU A N 1
ATOM 2431 C CA . LEU A 1 309 ? 6.438 20.562 10.656 1 97.31 309 LEU A CA 1
ATOM 2432 C C . LEU A 1 309 ? 5.277 19.625 10.359 1 97.31 309 LEU A C 1
ATOM 2434 O O . LEU A 1 309 ? 4.113 19.984 10.555 1 97.31 309 LEU A O 1
ATOM 2438 N N . HIS A 1 310 ? 5.582 18.438 9.852 1 97.31 310 HIS A N 1
ATOM 2439 C CA . HIS A 1 310 ? 4.547 17.438 9.594 1 97.31 310 HIS A CA 1
ATOM 2440 C C . HIS A 1 310 ? 3.707 17.188 10.844 1 97.31 310 HIS A C 1
ATOM 2442 O O . HIS A 1 310 ? 2.477 17.156 10.773 1 97.31 310 HIS A O 1
ATOM 2448 N N . ALA A 1 311 ? 4.355 17.062 11.961 1 98 311 ALA A N 1
ATOM 2449 C CA . ALA A 1 311 ? 3.668 16.812 13.227 1 98 311 ALA A CA 1
ATOM 2450 C C . ALA A 1 311 ? 2.727 17.953 13.578 1 98 311 ALA A C 1
ATOM 2452 O O . ALA A 1 311 ? 1.576 17.734 13.961 1 98 311 ALA A O 1
ATOM 2453 N N . ALA A 1 312 ? 3.195 19.109 13.453 1 97.69 312 ALA A N 1
ATOM 2454 C CA . ALA A 1 312 ? 2.381 20.281 13.758 1 97.69 312 ALA A CA 1
ATOM 2455 C C . ALA A 1 312 ? 1.127 20.328 12.891 1 97.69 312 ALA A C 1
ATOM 2457 O O . ALA A 1 312 ? 0.029 20.594 13.383 1 97.69 312 ALA A O 1
ATOM 2458 N N . ILE A 1 313 ? 1.324 20.047 11.648 1 97.12 313 ILE A N 1
ATOM 2459 C CA . ILE A 1 313 ? 0.214 20.109 10.711 1 97.12 313 ILE A CA 1
ATOM 2460 C C . ILE A 1 313 ? -0.778 18.984 11.008 1 97.12 313 ILE A C 1
ATOM 2462 O O . ILE A 1 313 ? -1.992 19.188 10.914 1 97.12 313 ILE A O 1
ATOM 2466 N N . CYS A 1 314 ? -0.266 17.828 11.352 1 97.12 314 CYS A N 1
ATOM 2467 C CA . CYS A 1 314 ? -1.15 16.734 11.758 1 97.12 314 CYS A CA 1
ATOM 2468 C C . CYS A 1 314 ? -2.02 17.156 12.938 1 97.12 314 CYS A C 1
ATOM 2470 O O . CYS A 1 314 ? -3.232 16.938 12.93 1 97.12 314 CYS A O 1
ATOM 2472 N N . ARG A 1 315 ? -1.442 17.797 13.922 1 97.56 315 ARG A N 1
ATOM 2473 C CA . ARG A 1 315 ? -2.195 18.25 15.086 1 97.56 315 ARG A CA 1
ATOM 2474 C C . ARG A 1 315 ? -3.264 19.266 14.68 1 97.56 315 ARG A C 1
ATOM 2476 O O . ARG A 1 315 ? -4.43 19.125 15.055 1 97.56 315 ARG A O 1
ATOM 2483 N N . VAL A 1 316 ? -2.865 20.188 13.883 1 97.81 316 VAL A N 1
ATOM 2484 C CA . VAL A 1 316 ? -3.809 21.203 13.438 1 97.81 316 VAL A CA 1
ATOM 2485 C C . VAL A 1 316 ? -4.973 20.547 12.695 1 97.81 316 VAL A C 1
ATOM 2487 O O . VAL A 1 316 ? -6.137 20.859 12.953 1 97.81 316 VAL A O 1
ATOM 2490 N N . ALA A 1 317 ? -4.625 19.656 11.812 1 96.94 317 ALA A N 1
ATOM 2491 C CA . ALA A 1 317 ? -5.629 19.016 10.969 1 96.94 317 ALA A CA 1
ATOM 2492 C C . ALA A 1 317 ? -6.652 18.25 11.812 1 96.94 317 ALA A C 1
ATOM 2494 O O . ALA A 1 317 ? -7.859 18.359 11.57 1 96.94 317 ALA A O 1
ATOM 2495 N N . HIS A 1 318 ? -6.219 17.609 12.781 1 96.38 318 HIS A N 1
ATOM 2496 C CA . HIS A 1 318 ? -7.125 16.766 13.562 1 96.38 318 HIS A CA 1
ATOM 2497 C C . HIS A 1 318 ? -7.852 17.594 14.625 1 96.38 318 HIS A C 1
ATOM 2499 O O . HIS A 1 318 ? -9.062 17.438 14.812 1 96.38 318 HIS A O 1
ATOM 2505 N N . MET A 1 319 ? -7.18 18.453 15.305 1 97.5 319 MET A N 1
ATOM 2506 C CA . MET A 1 319 ? -7.805 19.266 16.344 1 97.5 319 MET A CA 1
ATOM 2507 C C . MET A 1 319 ? -8.891 20.172 15.758 1 97.5 319 MET A C 1
ATOM 2509 O O . MET A 1 319 ? -9.945 20.344 16.359 1 97.5 319 MET A O 1
ATOM 2513 N N . SER A 1 320 ? -8.656 20.688 14.57 1 97.25 320 SER A N 1
ATOM 2514 C CA . SER A 1 320 ? -9.609 21.594 13.938 1 97.25 320 SER A CA 1
ATOM 2515 C C . SER A 1 320 ? -10.75 20.828 13.281 1 97.25 320 SER A C 1
ATOM 2517 O O . SER A 1 320 ? -11.805 21.391 12.992 1 97.25 320 SER A O 1
ATOM 2519 N N . GLY A 1 321 ? -10.492 19.578 12.938 1 94.88 321 GLY A N 1
ATOM 2520 C CA . GLY A 1 321 ? -11.453 18.797 12.164 1 94.88 321 GLY A CA 1
ATOM 2521 C C . GLY A 1 321 ? -11.211 18.875 10.672 1 94.88 321 GLY A C 1
ATOM 2522 O O . GLY A 1 321 ? -11.953 18.281 9.883 1 94.88 321 GLY A O 1
ATOM 2523 N N . ALA A 1 322 ? -10.156 19.547 10.305 1 93.5 322 ALA A N 1
ATOM 2524 C CA . ALA A 1 322 ? -9.852 19.703 8.883 1 93.5 322 ALA A CA 1
ATOM 2525 C C . ALA A 1 322 ? -9.57 18.344 8.234 1 93.5 322 ALA A C 1
ATOM 2527 O O . ALA A 1 322 ? -9.898 18.141 7.062 1 93.5 322 ALA A O 1
ATOM 2528 N N . ALA A 1 323 ? -8.953 17.453 8.93 1 90 323 ALA A N 1
ATOM 2529 C CA . ALA A 1 323 ? -8.664 16.125 8.391 1 90 323 ALA A CA 1
ATOM 2530 C C . ALA A 1 323 ? -9.945 15.414 7.977 1 90 323 ALA A C 1
ATOM 2532 O O . ALA A 1 323 ? -10.031 14.883 6.867 1 90 323 ALA A O 1
ATOM 2533 N N . GLU A 1 324 ? -10.898 15.477 8.812 1 85 324 GLU A N 1
ATOM 2534 C CA . GLU A 1 324 ? -12.18 14.859 8.516 1 85 324 GLU A CA 1
ATOM 2535 C C . GLU A 1 324 ? -12.875 15.555 7.348 1 85 324 GLU A C 1
ATOM 2537 O O . GLU A 1 324 ? -13.492 14.906 6.508 1 85 324 GLU A O 1
ATOM 2542 N N . TYR A 1 325 ? -12.773 16.797 7.406 1 80.88 325 TYR A N 1
ATOM 2543 C CA . TYR A 1 325 ? -13.352 17.594 6.336 1 80.88 325 TYR A CA 1
ATOM 2544 C C . TYR A 1 325 ? -12.75 17.234 4.984 1 80.88 325 TYR A C 1
ATOM 2546 O O . TYR A 1 325 ? -13.477 17.062 4 1 80.88 325 TYR A O 1
ATOM 2554 N N . MET A 1 326 ? -11.508 17.094 4.969 1 81.06 326 MET A N 1
ATOM 2555 C CA . MET A 1 326 ? -10.82 16.734 3.727 1 81.06 326 MET A CA 1
ATOM 2556 C C . MET A 1 326 ? -11.195 15.328 3.281 1 81.06 326 MET A C 1
ATOM 2558 O O . MET A 1 326 ? -11.352 15.07 2.086 1 81.06 326 MET A O 1
ATOM 2562 N N . ASP A 1 327 ? -11.336 14.477 4.168 1 74.62 327 ASP A N 1
ATOM 2563 C CA . ASP A 1 327 ? -11.773 13.125 3.844 1 74.62 327 ASP A CA 1
ATOM 2564 C C . ASP A 1 327 ? -13.133 13.141 3.15 1 74.62 327 ASP A C 1
ATOM 2566 O O . ASP A 1 327 ? -13.32 12.477 2.129 1 74.62 327 ASP A O 1
ATOM 2570 N N . LYS A 1 328 ? -14.031 13.891 3.693 1 70.31 328 LYS A N 1
ATOM 2571 C CA . LYS A 1 328 ? -15.375 14.008 3.137 1 70.31 328 LYS A CA 1
ATOM 2572 C C . LYS A 1 328 ? -15.344 14.641 1.747 1 70.31 328 LYS A C 1
ATOM 2574 O O . LYS A 1 328 ? -16.016 14.164 0.83 1 70.31 328 LYS A O 1
ATOM 2579 N N . HIS A 1 329 ? -14.586 15.625 1.635 1 65 329 HIS A N 1
ATOM 2580 C CA . HIS A 1 329 ? -14.469 16.344 0.371 1 65 329 HIS A CA 1
ATOM 2581 C C . HIS A 1 329 ? -13.906 15.445 -0.727 1 65 329 HIS A C 1
ATOM 2583 O O . HIS A 1 329 ? -14.422 15.438 -1.848 1 65 329 HIS A O 1
ATOM 2589 N N . ASP A 1 330 ? -12.906 14.812 -0.4 1 64.25 330 ASP A N 1
ATOM 2590 C CA . ASP A 1 330 ? -12.281 13.922 -1.381 1 64.25 330 ASP A CA 1
ATOM 2591 C C . ASP A 1 330 ? -13.25 12.82 -1.813 1 64.25 330 ASP A C 1
ATOM 2593 O O . ASP A 1 330 ? -13.297 12.453 -2.988 1 64.25 330 ASP A O 1
ATOM 2597 N N . ARG A 1 331 ? -14.086 12.422 -0.974 1 59.94 331 ARG A N 1
ATOM 2598 C CA . ARG A 1 331 ? -15.109 11.422 -1.27 1 59.94 331 ARG A CA 1
ATOM 2599 C C . ARG A 1 331 ? -16.188 11.992 -2.191 1 59.94 331 ARG A C 1
ATOM 2601 O O . ARG A 1 331 ? -16.609 11.328 -3.137 1 59.94 331 ARG A O 1
ATOM 2608 N N . ASP A 1 332 ? -16.578 13.156 -1.829 1 58.41 332 ASP A N 1
ATOM 2609 C CA . ASP A 1 332 ? -17.609 13.805 -2.627 1 58.41 332 ASP A CA 1
ATOM 2610 C C . ASP A 1 332 ? -17.125 14.039 -4.059 1 58.41 332 ASP A C 1
ATOM 2612 O O . ASP A 1 332 ? -17.891 13.852 -5.008 1 58.41 332 ASP A O 1
ATOM 2616 N N . LEU A 1 333 ? -15.891 14.406 -4.188 1 55.16 333 LEU A N 1
ATOM 2617 C CA . LEU A 1 333 ? -15.32 14.656 -5.504 1 55.16 333 LEU A CA 1
ATOM 2618 C C . LEU A 1 333 ? -15.242 13.367 -6.316 1 55.16 333 LEU A C 1
ATOM 2620 O O . LEU A 1 333 ? -15.492 13.375 -7.523 1 55.16 333 LEU A O 1
ATOM 2624 N N . GLU A 1 334 ? -14.961 12.398 -5.668 1 53.88 334 GLU A N 1
ATOM 2625 C CA . GLU A 1 334 ? -14.883 11.102 -6.34 1 53.88 334 GLU A CA 1
ATOM 2626 C C . GLU A 1 334 ? -16.266 10.617 -6.777 1 53.88 334 GLU A C 1
ATOM 2628 O O . GLU A 1 334 ? -16.406 10.047 -7.859 1 53.88 334 GLU A O 1
ATOM 2633 N N . GLU A 1 335 ? -17.219 10.828 -5.918 1 52.75 335 GLU A N 1
ATOM 2634 C CA . GLU A 1 335 ? -18.594 10.453 -6.258 1 52.75 335 GLU A CA 1
ATOM 2635 C C . GLU A 1 335 ? -19.094 11.234 -7.465 1 52.75 335 GLU A C 1
ATOM 2637 O O . GLU A 1 335 ? -19.797 10.688 -8.312 1 52.75 335 GLU A O 1
ATOM 2642 N N . LEU A 1 336 ? -18.688 12.484 -7.5 1 50 336 LEU A N 1
ATOM 2643 C CA . LEU A 1 336 ? -19.078 13.328 -8.625 1 50 336 LEU A CA 1
ATOM 2644 C C . LEU A 1 336 ? -18.375 12.891 -9.906 1 50 336 LEU A C 1
ATOM 2646 O O . LEU A 1 336 ? -18.953 12.977 -10.992 1 50 336 LEU A O 1
ATOM 2650 N N . SER A 1 337 ? -17.172 12.508 -9.836 1 46.5 337 SER A N 1
ATOM 2651 C CA . SER A 1 337 ? -16.391 12.109 -11.008 1 46.5 337 SER A CA 1
ATOM 2652 C C . SER A 1 337 ? -16.922 10.805 -11.602 1 46.5 337 SER A C 1
ATOM 2654 O O . SER A 1 337 ? -16.828 10.586 -12.805 1 46.5 337 SER A O 1
ATOM 2656 N N . VAL A 1 338 ? -17.359 9.977 -10.758 1 47.97 338 VAL A N 1
ATOM 2657 C CA . VAL A 1 338 ? -17.906 8.711 -11.234 1 47.97 338 VAL A CA 1
ATOM 2658 C C . VAL A 1 338 ? -19.266 8.961 -11.875 1 47.97 338 VAL A C 1
ATOM 2660 O O . VAL A 1 338 ? -19.703 8.188 -12.734 1 47.97 338 VAL A O 1
ATOM 2663 N N . LEU A 1 339 ? -19.984 9.984 -11.422 1 40.88 339 LEU A N 1
ATOM 2664 C CA . LEU A 1 339 ? -21.281 10.305 -12 1 40.88 339 LEU A CA 1
ATOM 2665 C C . LEU A 1 339 ? -21.125 10.914 -13.391 1 40.88 339 LEU A C 1
ATOM 2667 O O . LEU A 1 339 ? -22.094 11.07 -14.125 1 40.88 339 LEU A O 1
ATOM 2671 N N . ALA A 1 340 ? -19.906 11.406 -13.719 1 36.94 340 ALA A N 1
ATOM 2672 C CA . ALA A 1 340 ? -19.875 11.898 -15.094 1 36.94 340 ALA A CA 1
ATOM 2673 C C . ALA A 1 340 ? -19.797 10.734 -16.078 1 36.94 340 ALA A C 1
ATOM 2675 O O . ALA A 1 340 ? -18.844 9.953 -16.078 1 36.94 340 ALA A O 1
ATOM 2676 N N . PRO A 1 341 ? -20.844 10.391 -16.703 1 36.03 341 PRO A N 1
ATOM 2677 C CA . PRO A 1 341 ? -20.953 9.289 -17.672 1 36.03 341 PRO A CA 1
ATOM 2678 C C . PRO A 1 341 ? -19.781 9.211 -18.625 1 36.03 341 PRO A C 1
ATOM 2680 O O . PRO A 1 341 ? -19.469 8.133 -19.141 1 36.03 341 PRO A O 1
ATOM 2683 N N . ASP A 1 342 ? -19.406 10.352 -19.344 1 36.69 342 ASP A N 1
ATOM 2684 C CA . ASP A 1 342 ? -18.578 10.344 -20.547 1 36.69 342 ASP A CA 1
ATOM 2685 C C . ASP A 1 342 ? -17.094 10.336 -20.188 1 36.69 342 ASP A C 1
ATOM 2687 O O . ASP A 1 342 ? -16.25 10.539 -21.047 1 36.69 342 ASP A O 1
ATOM 2691 N N . GLY A 1 343 ? -16.531 9.859 -19.25 1 36.88 343 GLY A N 1
ATOM 2692 C CA . GLY A 1 343 ? -15.102 9.727 -18.969 1 36.88 343 GLY A CA 1
ATOM 2693 C C . GLY A 1 343 ? -14.406 11.062 -18.781 1 36.88 343 GLY A C 1
ATOM 2694 O O . GLY A 1 343 ? -13.188 11.117 -18.594 1 36.88 343 GLY A O 1
ATOM 2695 N N . SER A 1 344 ? -14.883 12.25 -19.203 1 34.53 344 SER A N 1
ATOM 2696 C CA . SER A 1 344 ? -14.375 13.609 -19.188 1 34.53 344 SER A CA 1
ATOM 2697 C C . SER A 1 344 ? -14.172 14.117 -17.766 1 34.53 344 SER A C 1
ATOM 2699 O O . SER A 1 344 ? -13.695 15.234 -17.562 1 34.53 344 SER A O 1
ATOM 2701 N N . SER A 1 345 ? -14.5 13.438 -16.844 1 36.28 345 SER A N 1
ATOM 2702 C CA . SER A 1 345 ? -14.578 13.891 -15.453 1 36.28 345 SER A CA 1
ATOM 2703 C C . SER A 1 345 ? -13.188 13.969 -14.82 1 36.28 345 SER A C 1
ATOM 2705 O O . SER A 1 345 ? -13.047 14.43 -13.688 1 36.28 345 SER A O 1
ATOM 2707 N N . ALA A 1 346 ? -12.242 13.305 -15.359 1 38.19 346 ALA A N 1
ATOM 2708 C CA . ALA A 1 346 ? -10.891 13.477 -14.828 1 38.19 346 ALA A CA 1
ATOM 2709 C C . ALA A 1 346 ? -10.422 14.922 -14.977 1 38.19 346 ALA A C 1
ATOM 2711 O O . ALA A 1 346 ? -9.727 15.453 -14.109 1 38.19 346 ALA A O 1
ATOM 2712 N N . GLU A 1 347 ? -10.781 15.594 -16.094 1 37.16 347 GLU A N 1
ATOM 2713 C CA . GLU A 1 347 ? -10.398 16.984 -16.359 1 37.16 347 GLU A CA 1
ATOM 2714 C C . GLU A 1 347 ? -11.078 17.938 -15.375 1 37.16 347 GLU A C 1
ATOM 2716 O O . GLU A 1 347 ? -10.477 18.922 -14.953 1 37.16 347 GLU A O 1
ATOM 2721 N N . LEU A 1 348 ? -12.195 17.609 -15.062 1 37.72 348 LEU A N 1
ATOM 2722 C CA . LEU A 1 348 ? -12.93 18.531 -14.188 1 37.72 348 LEU A CA 1
ATOM 2723 C C . LEU A 1 348 ? -12.391 18.469 -12.766 1 37.72 348 LEU A C 1
ATOM 2725 O O . LEU A 1 348 ? -12.297 19.5 -12.094 1 37.72 348 LEU A O 1
ATOM 2729 N N . PHE A 1 349 ? -11.891 17.344 -12.383 1 38.5 349 PHE A N 1
ATOM 2730 C CA . PHE A 1 349 ? -11.352 17.203 -11.039 1 38.5 349 PHE A CA 1
ATOM 2731 C C . PHE A 1 349 ? -10.023 17.938 -10.906 1 38.5 349 PHE A C 1
ATOM 2733 O O . PHE A 1 349 ? -9.812 18.672 -9.938 1 38.5 349 PHE A O 1
ATOM 2740 N N . THR A 1 350 ? -9.164 17.734 -11.875 1 39.12 350 THR A N 1
ATOM 2741 C CA . THR A 1 350 ? -7.965 18.547 -11.906 1 39.12 350 THR A CA 1
ATOM 2742 C C . THR A 1 350 ? -8.328 20.031 -11.984 1 39.12 350 THR A C 1
ATOM 2744 O O . THR A 1 350 ? -7.699 20.875 -11.328 1 39.12 350 THR A O 1
ATOM 2747 N N . ALA A 1 351 ? -9.32 20.266 -12.719 1 37.41 351 ALA A N 1
ATOM 2748 C CA . ALA A 1 351 ? -9.781 21.641 -12.891 1 37.41 351 ALA A CA 1
ATOM 2749 C C . ALA A 1 351 ? -10.406 22.172 -11.609 1 37.41 351 ALA A C 1
ATOM 2751 O O . ALA A 1 351 ? -10.211 23.344 -11.258 1 37.41 351 ALA A O 1
ATOM 2752 N N . HIS A 1 352 ? -11.109 21.406 -10.961 1 40.22 352 HIS A N 1
ATOM 2753 C CA . HIS A 1 352 ? -11.734 21.891 -9.742 1 40.22 352 HIS A CA 1
ATOM 2754 C C . HIS A 1 352 ? -10.703 22.094 -8.633 1 40.22 352 HIS A C 1
ATOM 2756 O O . HIS A 1 352 ? -10.75 23.094 -7.906 1 40.22 352 HIS A O 1
ATOM 2762 N N . LEU A 1 353 ? -9.812 21.219 -8.539 1 39.31 353 LEU A N 1
ATOM 2763 C CA . LEU A 1 353 ? -8.719 21.469 -7.609 1 39.31 353 LEU A CA 1
ATOM 2764 C C . LEU A 1 353 ? -7.883 22.672 -8.055 1 39.31 353 LEU A C 1
ATOM 2766 O O . LEU A 1 353 ? -7.488 23.5 -7.234 1 39.31 353 LEU A O 1
ATOM 2770 N N . HIS A 1 354 ? -7.664 22.703 -9.359 1 36.91 354 HIS A N 1
ATOM 2771 C CA . HIS A 1 354 ? -7.004 23.859 -9.953 1 36.91 354 HIS A CA 1
ATOM 2772 C C . HIS A 1 354 ? -7.891 25.094 -9.891 1 36.91 354 HIS A C 1
ATOM 2774 O O . HIS A 1 354 ? -7.402 26.203 -9.656 1 36.91 354 HIS A O 1
ATOM 2780 N N . GLN A 1 355 ? -9.133 25.031 -10.375 1 34.59 355 GLN A N 1
ATOM 2781 C CA . GLN A 1 355 ? -10.016 26.188 -10.391 1 34.59 355 GLN A CA 1
ATOM 2782 C C . GLN A 1 355 ? -10.195 26.766 -8.992 1 34.59 355 GLN A C 1
ATOM 2784 O O . GLN A 1 355 ? -10.289 27.984 -8.82 1 34.59 355 GLN A O 1
ATOM 2789 N N . ARG A 1 356 ? -10.273 25.984 -8.047 1 35.91 356 ARG A N 1
ATOM 2790 C CA . ARG A 1 356 ? -10.375 26.547 -6.703 1 35.91 356 ARG A CA 1
ATOM 2791 C C . ARG A 1 356 ? -9.055 27.172 -6.27 1 35.91 356 ARG A C 1
ATOM 2793 O O . ARG A 1 356 ? -9.031 28.062 -5.414 1 35.91 356 ARG A O 1
ATOM 2800 N N . CYS A 1 357 ? -8.016 26.656 -6.77 1 31.45 357 CYS A N 1
ATOM 2801 C CA . CYS A 1 357 ? -6.754 27.344 -6.531 1 31.45 357 CYS A CA 1
ATOM 2802 C C . CYS A 1 357 ? -6.715 28.672 -7.262 1 31.45 357 CYS A C 1
ATOM 2804 O O . CYS A 1 357 ? -6.031 29.609 -6.832 1 31.45 357 CYS A O 1
ATOM 2806 N N . VAL A 1 358 ? -7.32 28.812 -8.484 1 32.66 358 VAL A N 1
ATOM 2807 C CA . VAL A 1 358 ? -7.262 30.031 -9.266 1 32.66 358 VAL A CA 1
ATOM 2808 C C . VAL A 1 358 ? -8.234 31.062 -8.695 1 32.66 358 VAL A C 1
ATOM 2810 O O . VAL A 1 358 ? -8 32.281 -8.781 1 32.66 358 VAL A O 1
ATOM 2813 N N . LEU A 1 359 ? -9.375 30.656 -8.281 1 30.59 359 LEU A N 1
ATOM 2814 C CA . LEU A 1 359 ? -10.281 31.719 -7.875 1 30.59 359 LEU A CA 1
ATOM 2815 C C . LEU A 1 359 ? -9.703 32.5 -6.695 1 30.59 359 LEU A C 1
ATOM 2817 O O . LEU A 1 359 ? -10.203 33.594 -6.363 1 30.59 359 LEU A O 1
ATOM 2821 N N . ALA A 1 360 ? -8.844 31.984 -6.039 1 27.78 360 ALA A N 1
ATOM 2822 C CA . ALA A 1 360 ? -8.336 32.812 -4.957 1 27.78 360 ALA A CA 1
ATOM 2823 C C . ALA A 1 360 ? -7.457 33.938 -5.504 1 27.78 360 ALA A C 1
ATOM 2825 O O . ALA A 1 360 ? -7.055 34.844 -4.762 1 27.78 360 ALA A O 1
ATOM 2826 N N . TYR A 1 361 ? -6.945 33.844 -6.719 1 26.34 361 TYR A N 1
ATOM 2827 C CA . TYR A 1 361 ? -6.121 34.938 -7.188 1 26.34 361 TYR A CA 1
ATOM 2828 C C . TYR A 1 361 ? -6.98 36.062 -7.777 1 26.34 361 TYR A C 1
ATOM 2830 O O . TYR A 1 361 ? -6.465 37.094 -8.195 1 26.34 361 TYR A O 1
ATOM 2838 N N . GLN A 1 362 ? -8.219 35.844 -8.125 1 24.58 362 GLN A N 1
ATOM 2839 C CA . GLN A 1 362 ? -8.797 37.094 -8.539 1 24.58 362 GLN A CA 1
ATOM 2840 C C . GLN A 1 362 ? -9.195 37.938 -7.332 1 24.58 362 GLN A C 1
ATOM 2842 O O . GLN A 1 362 ? -9.766 37.438 -6.367 1 24.58 362 GLN A O 1
ATOM 2847 N N . MET B 1 1 ? 12.062 -20.125 16.031 1 38.12 1 MET B N 1
ATOM 2848 C CA . MET B 1 1 ? 12.039 -20.969 14.852 1 38.12 1 MET B CA 1
ATOM 2849 C C . MET B 1 1 ? 11.492 -20.203 13.648 1 38.12 1 MET B C 1
ATOM 2851 O O . MET B 1 1 ? 10.461 -19.531 13.75 1 38.12 1 MET B O 1
ATOM 2855 N N . THR B 1 2 ? 12.445 -19.906 12.781 1 50.53 2 THR B N 1
ATOM 2856 C CA . THR B 1 2 ? 12.07 -19.188 11.562 1 50.53 2 THR B CA 1
ATOM 2857 C C . THR B 1 2 ? 10.906 -19.891 10.867 1 50.53 2 THR B C 1
ATOM 2859 O O . THR B 1 2 ? 10.914 -21.109 10.695 1 50.53 2 THR B O 1
ATOM 2862 N N . ALA B 1 3 ? 9.773 -19.297 10.891 1 63.69 3 ALA B N 1
ATOM 2863 C CA . ALA B 1 3 ? 8.602 -19.906 10.25 1 63.69 3 ALA B CA 1
ATOM 2864 C C . ALA B 1 3 ? 8.945 -20.438 8.859 1 63.69 3 ALA B C 1
ATOM 2866 O O . ALA B 1 3 ? 9.734 -19.828 8.133 1 63.69 3 ALA B O 1
ATOM 2867 N N . ILE B 1 4 ? 8.633 -21.656 8.648 1 73.81 4 ILE B N 1
ATOM 2868 C CA . ILE B 1 4 ? 8.852 -22.422 7.418 1 73.81 4 ILE B CA 1
ATOM 2869 C C . ILE B 1 4 ? 7.973 -21.844 6.305 1 73.81 4 ILE B C 1
ATOM 2871 O O . ILE B 1 4 ? 6.773 -21.641 6.492 1 73.81 4 ILE B O 1
ATOM 2875 N N . PRO B 1 5 ? 8.688 -21.484 5.203 1 84.31 5 PRO B N 1
ATOM 2876 C CA . PRO B 1 5 ? 7.887 -21.062 4.051 1 84.31 5 PRO B CA 1
ATOM 2877 C C . PRO B 1 5 ? 6.832 -22.109 3.656 1 84.31 5 PRO B C 1
ATOM 2879 O O . PRO B 1 5 ? 7.027 -23.297 3.871 1 84.31 5 PRO B O 1
ATOM 2882 N N . ALA B 1 6 ? 5.789 -21.656 3.145 1 85.62 6 ALA B N 1
ATOM 2883 C CA . ALA B 1 6 ? 4.668 -22.516 2.787 1 85.62 6 ALA B CA 1
ATOM 2884 C C . ALA B 1 6 ? 5.102 -23.594 1.792 1 85.62 6 ALA B C 1
ATOM 2886 O O . ALA B 1 6 ? 4.594 -24.719 1.821 1 85.62 6 ALA B O 1
ATOM 2887 N N . VAL B 1 7 ? 6.008 -23.188 0.875 1 89.25 7 VAL B N 1
ATOM 2888 C CA . VAL B 1 7 ? 6.59 -24.156 -0.057 1 89.25 7 VAL B CA 1
ATOM 2889 C C . VAL B 1 7 ? 8.086 -23.875 -0.215 1 89.25 7 VAL B C 1
ATOM 2891 O O . VAL B 1 7 ? 8.547 -22.766 0.057 1 89.25 7 VAL B O 1
ATOM 2894 N N . ALA B 1 8 ? 8.719 -24.906 -0.696 1 90.44 8 ALA B N 1
ATOM 2895 C CA . ALA B 1 8 ? 10.141 -24.734 -0.976 1 90.44 8 ALA B CA 1
ATOM 2896 C C . ALA B 1 8 ? 10.352 -23.859 -2.215 1 90.44 8 ALA B C 1
ATOM 2898 O O . ALA B 1 8 ? 9.625 -24 -3.201 1 90.44 8 ALA B O 1
ATOM 2899 N N . ARG B 1 9 ? 11.352 -23.031 -2.127 1 91.94 9 ARG B N 1
ATOM 2900 C CA . ARG B 1 9 ? 11.672 -22.172 -3.254 1 91.94 9 ARG B CA 1
ATOM 2901 C C . ARG B 1 9 ? 12.703 -22.812 -4.168 1 91.94 9 ARG B C 1
ATOM 2903 O O . ARG B 1 9 ? 13.648 -23.453 -3.697 1 91.94 9 ARG B O 1
ATOM 2910 N N . ASN B 1 10 ? 12.469 -22.625 -5.449 1 92.5 10 ASN B N 1
ATOM 2911 C CA . ASN B 1 10 ? 13.453 -23.078 -6.426 1 92.5 10 ASN B CA 1
ATOM 2912 C C . ASN B 1 10 ? 13.805 -24.547 -6.219 1 92.5 10 ASN B C 1
ATOM 2914 O O . ASN B 1 10 ? 14.984 -24.891 -6.117 1 92.5 10 ASN B O 1
ATOM 2918 N N . LYS B 1 11 ? 12.82 -25.328 -6.133 1 95.31 11 LYS B N 1
ATOM 2919 C CA . LYS B 1 11 ? 13 -26.75 -5.855 1 95.31 11 LYS B CA 1
ATOM 2920 C C . LYS B 1 11 ? 13.164 -27.547 -7.145 1 95.31 11 LYS B C 1
ATOM 2922 O O . LYS B 1 11 ? 12.367 -27.406 -8.078 1 95.31 11 LYS B O 1
ATOM 2927 N N . PRO B 1 12 ? 14.156 -28.391 -7.176 1 97.25 12 PRO B N 1
ATOM 2928 C CA . PRO B 1 12 ? 14.227 -29.281 -8.336 1 97.25 12 PRO B CA 1
ATOM 2929 C C . PRO B 1 12 ? 12.992 -30.156 -8.477 1 97.25 12 PRO B C 1
ATOM 2931 O O . PRO B 1 12 ? 12.344 -30.5 -7.48 1 97.25 12 PRO B O 1
ATOM 2934 N N . LEU B 1 13 ? 12.695 -30.484 -9.75 1 98 13 LEU B N 1
ATOM 2935 C CA . LEU B 1 13 ? 11.547 -31.344 -9.992 1 98 13 LEU B CA 1
ATOM 2936 C C . LEU B 1 13 ? 11.734 -32.688 -9.328 1 98 13 LEU B C 1
ATOM 2938 O O . LEU B 1 13 ? 12.805 -33.312 -9.43 1 98 13 LEU B O 1
ATOM 2942 N N . PRO B 1 14 ? 10.766 -33.125 -8.609 1 97.38 14 PRO B N 1
ATOM 2943 C CA . PRO B 1 14 ? 10.828 -34.5 -8.062 1 97.38 14 PRO B CA 1
ATOM 2944 C C . PRO B 1 14 ? 10.766 -35.562 -9.148 1 97.38 14 PRO B C 1
ATOM 2946 O O . PRO B 1 14 ? 10.492 -35.25 -10.312 1 97.38 14 PRO B O 1
ATOM 2949 N N . PRO B 1 15 ? 11.023 -36.75 -8.688 1 97.06 15 PRO B N 1
ATOM 2950 C CA . PRO B 1 15 ? 10.859 -37.844 -9.664 1 97.06 15 PRO B CA 1
ATOM 2951 C C . PRO B 1 15 ? 9.453 -37.906 -10.258 1 97.06 15 PRO B C 1
ATOM 2953 O O . PRO B 1 15 ? 8.492 -37.438 -9.617 1 97.06 15 PRO B O 1
ATOM 2956 N N . ASN B 1 16 ? 9.359 -38.406 -11.43 1 97.62 16 ASN B N 1
ATOM 2957 C CA . ASN B 1 16 ? 8.102 -38.469 -12.172 1 97.62 16 ASN B CA 1
ATOM 2958 C C . ASN B 1 16 ? 6.98 -39.094 -11.352 1 97.62 16 ASN B C 1
ATOM 2960 O O . ASN B 1 16 ? 7.043 -40.281 -11.023 1 97.62 16 ASN B O 1
ATOM 2964 N N . PRO B 1 17 ? 6.051 -38.344 -11.008 1 96.38 17 PRO B N 1
ATOM 2965 C CA . PRO B 1 17 ? 4.984 -38.875 -10.164 1 96.38 17 PRO B CA 1
ATOM 2966 C C . PRO B 1 17 ? 3.887 -39.594 -10.961 1 96.38 17 PRO B C 1
ATOM 2968 O O . PRO B 1 17 ? 2.998 -40.219 -10.383 1 96.38 17 PRO B O 1
ATOM 2971 N N . PHE B 1 18 ? 3.906 -39.469 -12.297 1 96.38 18 PHE B N 1
ATOM 2972 C CA . PHE B 1 18 ? 2.846 -40 -13.141 1 96.38 18 PHE B CA 1
ATOM 2973 C C . PHE B 1 18 ? 3.152 -41.438 -13.555 1 96.38 18 PHE B C 1
ATOM 2975 O O . PHE B 1 18 ? 4.301 -41.781 -13.859 1 96.38 18 PHE B O 1
ATOM 2982 N N . HIS B 1 19 ? 2.088 -42.188 -13.57 1 95.31 19 HIS B N 1
ATOM 2983 C CA . HIS B 1 19 ? 2.236 -43.594 -13.906 1 95.31 19 HIS B CA 1
ATOM 2984 C C . HIS B 1 19 ? 2.516 -43.781 -15.391 1 95.31 19 HIS B C 1
ATOM 2986 O O . HIS B 1 19 ? 1.792 -43.25 -16.234 1 95.31 19 HIS B O 1
ATOM 2992 N N . GLU B 1 20 ? 3.416 -44.562 -15.719 1 92.94 20 GLU B N 1
ATOM 2993 C CA . GLU B 1 20 ? 3.928 -44.75 -17.078 1 92.94 20 GLU B CA 1
ATOM 2994 C C . GLU B 1 20 ? 2.877 -45.344 -18 1 92.94 20 GLU B C 1
ATOM 2996 O O . GLU B 1 20 ? 2.834 -45.062 -19.188 1 92.94 20 GLU B O 1
ATOM 3001 N N . VAL B 1 21 ? 1.992 -46.188 -17.438 1 93.38 21 VAL B N 1
ATOM 3002 C CA . VAL B 1 21 ? 1.058 -46.906 -18.281 1 93.38 21 VAL B CA 1
ATOM 3003 C C . VAL B 1 21 ? -0.316 -46.25 -18.234 1 93.38 21 VAL B C 1
ATOM 3005 O O . VAL B 1 21 ? 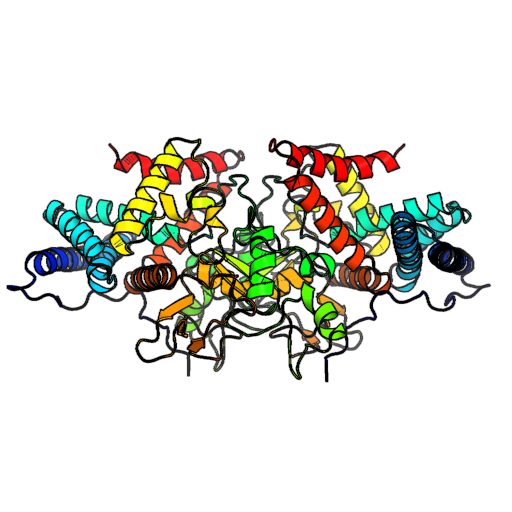-0.959 -46.062 -19.281 1 93.38 21 VAL B O 1
ATOM 3008 N N . ASP B 1 22 ? -0.771 -45.75 -17.031 1 93.19 22 ASP B N 1
ATOM 3009 C CA . ASP B 1 22 ? -2.127 -45.25 -16.859 1 93.19 22 ASP B CA 1
ATOM 3010 C C . ASP B 1 22 ? -2.199 -43.75 -17.188 1 93.19 22 ASP B C 1
ATOM 3012 O O . ASP B 1 22 ? -3.27 -43.25 -17.516 1 93.19 22 ASP B O 1
ATOM 3016 N N . GLU B 1 23 ? -1.041 -43.062 -17.078 1 94.62 23 GLU B N 1
ATOM 3017 C CA . GLU B 1 23 ? -0.971 -41.625 -17.297 1 94.62 23 GLU B CA 1
ATOM 3018 C C . GLU B 1 23 ? 0.132 -41.281 -18.297 1 94.62 23 GLU B C 1
ATOM 3020 O O . GLU B 1 23 ? 0.951 -40.406 -18.047 1 94.62 23 GLU B O 1
ATOM 3025 N N . VAL B 1 24 ? 0.105 -41.906 -19.438 1 94.56 24 VAL B N 1
ATOM 3026 C CA . VAL B 1 24 ? 1.2 -41.906 -20.406 1 94.56 24 VAL B CA 1
ATOM 3027 C C . VAL B 1 24 ? 1.503 -40.469 -20.844 1 94.56 24 VAL B C 1
ATOM 3029 O O . VAL B 1 24 ? 2.662 -40.062 -20.859 1 94.56 24 VAL B O 1
ATOM 3032 N N . ALA B 1 25 ? 0.456 -39.75 -21.203 1 94.5 25 ALA B N 1
ATOM 3033 C CA . ALA B 1 25 ? 0.661 -38.375 -21.703 1 94.5 25 ALA B CA 1
ATOM 3034 C C . ALA B 1 25 ? 1.329 -37.5 -20.641 1 94.5 25 ALA B C 1
ATOM 3036 O O . ALA B 1 25 ? 2.285 -36.781 -20.938 1 94.5 25 ALA B O 1
ATOM 3037 N N . PHE B 1 26 ? 0.846 -37.594 -19.406 1 96.81 26 PHE B N 1
ATOM 3038 C CA . PHE B 1 26 ? 1.412 -36.812 -18.312 1 96.81 26 PHE B CA 1
ATOM 3039 C C . PHE B 1 26 ? 2.822 -37.281 -17.969 1 96.81 26 PHE B C 1
ATOM 3041 O O . PHE B 1 26 ? 3.707 -36.469 -17.703 1 96.81 26 PHE B O 1
ATOM 3048 N N . HIS B 1 27 ? 3.023 -38.594 -18 1 97.75 27 HIS B N 1
ATOM 3049 C CA . HIS B 1 27 ? 4.328 -39.156 -17.734 1 97.75 27 HIS B CA 1
ATOM 3050 C C . HIS B 1 27 ? 5.375 -38.688 -18.734 1 97.75 27 HIS B C 1
ATOM 3052 O O . HIS B 1 27 ? 6.469 -38.281 -18.344 1 97.75 27 HIS B O 1
ATOM 3058 N N . ASP B 1 28 ? 5.016 -38.719 -19.984 1 97.31 28 ASP B N 1
ATOM 3059 C CA . ASP B 1 28 ? 5.934 -38.312 -21.047 1 97.31 28 ASP B CA 1
ATOM 3060 C C . ASP B 1 28 ? 6.242 -36.812 -20.953 1 97.31 28 ASP B C 1
ATOM 3062 O O . ASP B 1 28 ? 7.398 -36.406 -21.094 1 97.31 28 ASP B O 1
ATOM 3066 N N . ALA B 1 29 ? 5.199 -36.062 -20.797 1 98 29 ALA B N 1
ATOM 3067 C CA . ALA B 1 29 ? 5.383 -34.594 -20.688 1 98 29 ALA B CA 1
ATOM 3068 C C . ALA B 1 29 ? 6.305 -34.25 -19.531 1 98 29 ALA B C 1
ATOM 3070 O O . ALA B 1 29 ? 7.234 -33.469 -19.688 1 98 29 ALA B O 1
ATOM 3071 N N . TYR B 1 30 ? 6.059 -34.844 -18.391 1 98.25 30 TYR B N 1
ATOM 3072 C CA . TYR B 1 30 ? 6.875 -34.594 -17.203 1 98.25 30 TYR B CA 1
ATOM 3073 C C . TYR B 1 30 ? 8.312 -35.031 -17.438 1 98.25 30 TYR B C 1
ATOM 3075 O O . TYR B 1 30 ? 9.25 -34.406 -16.969 1 98.25 30 TYR B O 1
ATOM 3083 N N . HIS B 1 31 ? 8.461 -36.125 -18.125 1 97.81 31 HIS B N 1
ATOM 3084 C CA . HIS B 1 31 ? 9.805 -36.625 -18.453 1 97.81 31 HIS B CA 1
ATOM 3085 C C . HIS B 1 31 ? 10.57 -35.594 -19.281 1 97.81 31 HIS B C 1
ATOM 3087 O O . HIS B 1 31 ? 11.766 -35.375 -19.047 1 97.81 31 HIS B O 1
ATOM 3093 N N . HIS B 1 32 ? 9.914 -35.031 -20.219 1 98.06 32 HIS B N 1
ATOM 3094 C CA . HIS B 1 32 ? 10.547 -33.969 -21 1 98.06 32 HIS B CA 1
ATOM 3095 C C . HIS B 1 32 ? 10.992 -32.812 -20.109 1 98.06 32 HIS B C 1
ATOM 3097 O O . HIS B 1 32 ? 12.039 -32.219 -20.344 1 98.06 32 HIS B O 1
ATOM 3103 N N . CYS B 1 33 ? 10.195 -32.469 -19.125 1 98.44 33 CYS B N 1
ATOM 3104 C CA . CYS B 1 33 ? 10.547 -31.391 -18.203 1 98.44 33 CYS B CA 1
ATOM 3105 C C . CYS B 1 33 ? 11.773 -31.75 -17.391 1 98.44 33 CYS B C 1
ATOM 3107 O O . CYS B 1 33 ? 12.664 -30.922 -17.203 1 98.44 33 CYS B O 1
ATOM 3109 N N . LEU B 1 34 ? 11.82 -32.969 -16.906 1 98.25 34 LEU B N 1
ATOM 3110 C CA . LEU B 1 34 ? 12.961 -33.469 -16.141 1 98.25 34 LEU B CA 1
ATOM 3111 C C . LEU B 1 34 ? 14.242 -33.375 -16.969 1 98.25 34 LEU B C 1
ATOM 3113 O O . LEU B 1 34 ? 15.273 -32.906 -16.484 1 98.25 34 LEU B O 1
ATOM 3117 N N . LEU B 1 35 ? 14.109 -33.812 -18.172 1 97.94 35 LEU B N 1
ATOM 3118 C CA . LEU B 1 35 ? 15.258 -33.812 -19.062 1 97.94 35 LEU B CA 1
ATOM 3119 C C . LEU B 1 35 ? 15.703 -32.375 -19.344 1 97.94 35 LEU B C 1
ATOM 3121 O O . LEU B 1 35 ? 16.906 -32.094 -19.391 1 97.94 35 LEU B O 1
ATOM 3125 N N . HIS B 1 36 ? 14.719 -31.562 -19.594 1 98.12 36 HIS B N 1
ATOM 3126 C CA . HIS B 1 36 ? 15.023 -30.172 -19.859 1 98.12 36 HIS B CA 1
ATOM 3127 C C . HIS B 1 36 ? 15.781 -29.531 -18.688 1 98.12 36 HIS B C 1
ATOM 3129 O O . HIS B 1 36 ? 16.781 -28.844 -18.906 1 98.12 36 HIS B O 1
ATOM 3135 N N . GLU B 1 37 ? 15.305 -29.703 -17.453 1 98 37 GLU B N 1
ATOM 3136 C CA . GLU B 1 37 ? 15.969 -29.188 -16.266 1 98 37 GLU B CA 1
ATOM 3137 C C . GLU B 1 37 ? 17.375 -29.75 -16.125 1 98 37 GLU B C 1
ATOM 3139 O O . GLU B 1 37 ? 18.328 -29.016 -15.852 1 98 37 GLU B O 1
ATOM 3144 N N . LYS B 1 38 ? 17.516 -31.031 -16.344 1 97.44 38 LYS B N 1
ATOM 3145 C CA . LYS B 1 38 ? 18.812 -31.688 -16.219 1 97.44 38 LYS B CA 1
ATOM 3146 C C . LYS B 1 38 ? 19.812 -31.141 -17.25 1 97.44 38 LYS B C 1
ATOM 3148 O O . LYS B 1 38 ? 20.969 -30.859 -16.906 1 97.44 38 LYS B O 1
ATOM 3153 N N . ASP B 1 39 ? 19.344 -31.047 -18.453 1 97.25 39 ASP B N 1
ATOM 3154 C CA . ASP B 1 39 ? 20.188 -30.516 -19.516 1 97.25 39 ASP B CA 1
ATOM 3155 C C . ASP B 1 39 ? 20.641 -29.094 -19.203 1 97.25 39 ASP B C 1
ATOM 3157 O O . ASP B 1 39 ? 21.797 -28.734 -19.453 1 97.25 39 ASP B O 1
ATOM 3161 N N . ALA B 1 40 ? 19.672 -28.344 -18.766 1 97.31 40 ALA B N 1
ATOM 3162 C CA . ALA B 1 40 ? 20 -26.953 -18.422 1 97.31 40 ALA B CA 1
ATOM 3163 C C . ALA B 1 40 ? 21 -26.891 -17.266 1 97.31 40 ALA B C 1
ATOM 3165 O O . ALA B 1 40 ? 21.906 -26.062 -17.266 1 97.31 40 ALA B O 1
ATOM 3166 N N . GLN B 1 41 ? 20.906 -27.734 -16.312 1 96.94 41 GLN B N 1
ATOM 3167 C CA . GLN B 1 41 ? 21.844 -27.797 -15.18 1 96.94 41 GLN B CA 1
ATOM 3168 C C . GLN B 1 41 ? 23.25 -28.156 -15.648 1 96.94 41 GLN B C 1
ATOM 3170 O O . GLN B 1 41 ? 24.219 -27.578 -15.188 1 96.94 41 GLN B O 1
ATOM 3175 N N . LEU B 1 42 ? 23.281 -29.094 -16.516 1 96.69 42 LEU B N 1
ATOM 3176 C CA . LEU B 1 42 ? 24.562 -29.516 -17.078 1 96.69 42 LEU B CA 1
ATOM 3177 C C . LEU B 1 42 ? 25.203 -28.391 -17.875 1 96.69 42 LEU B C 1
ATOM 3179 O O . LEU B 1 42 ? 26.406 -28.141 -17.766 1 96.69 42 LEU B O 1
ATOM 3183 N N . SER B 1 43 ? 24.375 -27.766 -18.656 1 96.56 43 SER B N 1
ATOM 3184 C CA . SER B 1 43 ? 24.875 -26.641 -19.469 1 96.56 43 SER B CA 1
ATOM 3185 C C . SER B 1 43 ? 25.359 -25.5 -18.578 1 96.56 43 SER B C 1
ATOM 3187 O O . SER B 1 43 ? 26.328 -24.812 -18.922 1 96.56 43 SER B O 1
ATOM 3189 N N . LYS B 1 44 ? 24.672 -25.25 -17.516 1 95.81 44 LYS B N 1
ATOM 3190 C CA . LYS B 1 44 ? 25.062 -24.203 -16.594 1 95.81 44 LYS B CA 1
ATOM 3191 C C . LYS B 1 44 ? 26.438 -24.469 -15.992 1 95.81 44 LYS B C 1
ATOM 3193 O O . LYS B 1 44 ? 27.266 -23.547 -15.875 1 95.81 44 LYS B O 1
ATOM 3198 N N . ARG B 1 45 ? 26.75 -25.672 -15.633 1 95.25 45 ARG B N 1
ATOM 3199 C CA . ARG B 1 45 ? 28.047 -26.062 -15.07 1 95.25 45 ARG B CA 1
ATOM 3200 C C . ARG B 1 45 ? 29.172 -25.844 -16.094 1 95.25 45 ARG B C 1
ATOM 3202 O O . ARG B 1 45 ? 30.297 -25.547 -15.711 1 95.25 45 ARG B O 1
ATOM 3209 N N . GLY B 1 46 ? 28.828 -26 -17.281 1 94.44 46 GLY B N 1
ATOM 3210 C CA . GLY B 1 46 ? 29.828 -25.859 -18.328 1 94.44 46 GLY B CA 1
ATOM 3211 C C . GLY B 1 46 ? 29.906 -24.453 -18.891 1 94.44 46 GLY B C 1
ATOM 3212 O O . GLY B 1 46 ? 30.672 -24.188 -19.828 1 94.44 46 GLY B O 1
ATOM 3213 N N . ALA B 1 47 ? 29.062 -23.609 -18.344 1 93.88 47 ALA B N 1
ATOM 3214 C CA . ALA B 1 47 ? 29.016 -22.25 -18.875 1 93.88 47 ALA B CA 1
ATOM 3215 C C . ALA B 1 47 ? 30.344 -21.531 -18.688 1 93.88 47 ALA B C 1
ATOM 3217 O O . ALA B 1 47 ? 30.953 -21.625 -17.609 1 93.88 47 ALA B O 1
ATOM 3218 N N . THR B 1 48 ? 30.828 -20.734 -19.641 1 94.12 48 THR B N 1
ATOM 3219 C CA . THR B 1 48 ? 32.125 -20.078 -19.594 1 94.12 48 THR B CA 1
ATOM 3220 C C . THR B 1 48 ? 31.969 -18.578 -19.328 1 94.12 48 THR B C 1
ATOM 3222 O O . THR B 1 48 ? 32.938 -17.891 -19.047 1 94.12 48 THR B O 1
ATOM 3225 N N . THR B 1 49 ? 30.734 -18.109 -19.578 1 94.75 49 THR B N 1
ATOM 3226 C CA . THR B 1 49 ? 30.469 -16.688 -19.344 1 94.75 49 THR B CA 1
ATOM 3227 C C . THR B 1 49 ? 29.328 -16.516 -18.359 1 94.75 49 THR B C 1
ATOM 3229 O O . THR B 1 49 ? 28.484 -17.406 -18.203 1 94.75 49 THR B O 1
ATOM 3232 N N . LYS B 1 50 ? 29.281 -15.453 -17.703 1 88.94 50 LYS B N 1
ATOM 3233 C CA . LYS B 1 50 ? 28.203 -15.133 -16.781 1 88.94 50 LYS B CA 1
ATOM 3234 C C . LYS B 1 50 ? 26.859 -15.047 -17.5 1 88.94 50 LYS B C 1
ATOM 3236 O O . LYS B 1 50 ? 25.828 -15.414 -16.922 1 88.94 50 LYS B O 1
ATOM 3241 N N . THR B 1 51 ? 26.844 -14.547 -18.672 1 89.94 51 THR B N 1
ATOM 3242 C CA . THR B 1 51 ? 25.641 -14.406 -19.484 1 89.94 51 THR B CA 1
ATOM 3243 C C . THR B 1 51 ? 25.016 -15.766 -19.781 1 89.94 51 THR B C 1
ATOM 3245 O O . THR B 1 51 ? 23.812 -15.945 -19.672 1 89.94 51 THR B O 1
ATOM 3248 N N . LYS B 1 52 ? 25.906 -16.641 -20.109 1 91.38 52 LYS B N 1
ATOM 3249 C CA . LYS B 1 52 ? 25.422 -17.984 -20.391 1 91.38 52 LYS B CA 1
ATOM 3250 C C . LYS B 1 52 ? 24.922 -18.672 -19.125 1 91.38 52 LYS B C 1
ATOM 3252 O O . LYS B 1 52 ? 23.906 -19.391 -19.156 1 91.38 52 LYS B O 1
ATOM 3257 N N . GLU B 1 53 ? 25.641 -18.469 -18.078 1 93.44 53 GLU B N 1
ATOM 3258 C CA . GLU B 1 53 ? 25.203 -19.031 -16.797 1 93.44 53 GLU B CA 1
ATOM 3259 C C . GLU B 1 53 ? 23.812 -18.547 -16.438 1 93.44 53 GLU B C 1
ATOM 3261 O O . GLU B 1 53 ? 22.969 -19.328 -15.984 1 93.44 53 GLU B O 1
ATOM 3266 N N . GLU B 1 54 ? 23.562 -17.297 -16.656 1 89.44 54 GLU B N 1
ATOM 3267 C CA . GLU B 1 54 ? 22.25 -16.719 -16.375 1 89.44 54 GLU B CA 1
ATOM 3268 C C . GLU B 1 54 ? 21.172 -17.297 -17.297 1 89.44 54 GLU B C 1
ATOM 3270 O O . GLU B 1 54 ? 20.047 -17.531 -16.859 1 89.44 54 GLU B O 1
ATOM 3275 N N . GLN B 1 55 ? 21.547 -17.422 -18.484 1 91.25 55 GLN B N 1
ATOM 3276 C CA . GLN B 1 55 ? 20.625 -18 -19.453 1 91.25 55 GLN B CA 1
ATOM 3277 C C . GLN B 1 55 ? 20.203 -19.406 -19.031 1 91.25 55 GLN B C 1
ATOM 3279 O O . GLN B 1 55 ? 19.016 -19.75 -19.062 1 91.25 55 GLN B O 1
ATOM 3284 N N . TYR B 1 56 ? 21.141 -20.203 -18.625 1 94.75 56 TYR B N 1
ATOM 3285 C CA . TYR B 1 56 ? 20.828 -21.578 -18.25 1 94.75 56 TYR B CA 1
ATOM 3286 C C . TYR B 1 56 ? 20.094 -21.625 -16.922 1 94.75 56 TYR B C 1
ATOM 3288 O O . TYR B 1 56 ? 19.266 -22.516 -16.688 1 94.75 56 TYR B O 1
ATOM 3296 N N . THR B 1 57 ? 20.359 -20.688 -16.062 1 93.81 57 THR B N 1
ATOM 3297 C CA . THR B 1 57 ? 19.578 -20.578 -14.828 1 93.81 57 THR B CA 1
ATOM 3298 C C . THR B 1 57 ? 18.109 -20.344 -15.148 1 93.81 57 THR B C 1
ATOM 3300 O O . THR B 1 57 ? 17.234 -20.938 -14.516 1 93.81 57 THR B O 1
ATOM 3303 N N . LYS B 1 58 ? 17.891 -19.547 -16.141 1 93.19 58 LYS B N 1
ATOM 3304 C CA . LYS B 1 58 ? 16.516 -19.297 -16.578 1 93.19 58 LYS B CA 1
ATOM 3305 C C . LYS B 1 58 ? 15.883 -20.547 -17.156 1 93.19 58 LYS B C 1
ATOM 3307 O O . LYS B 1 58 ? 14.703 -20.812 -16.938 1 93.19 58 LYS B O 1
ATOM 3312 N N . GLU B 1 59 ? 16.656 -21.234 -17.859 1 96.06 59 GLU B N 1
ATOM 3313 C CA . GLU B 1 59 ? 16.141 -22.438 -18.5 1 96.06 59 GLU B CA 1
ATOM 3314 C C . GLU B 1 59 ? 15.766 -23.5 -17.469 1 96.06 59 GLU B C 1
ATOM 3316 O O . GLU B 1 59 ? 14.82 -24.266 -17.672 1 96.06 59 GLU B O 1
ATOM 3321 N N . ILE B 1 60 ? 16.562 -23.531 -16.391 1 97.44 60 ILE B N 1
ATOM 3322 C CA . ILE B 1 60 ? 16.203 -24.422 -15.289 1 97.44 60 ILE B CA 1
ATOM 3323 C C . ILE B 1 60 ? 14.828 -24.062 -14.75 1 97.44 60 ILE B C 1
ATOM 3325 O O . ILE B 1 60 ? 13.977 -24.938 -14.57 1 97.44 60 ILE B O 1
ATOM 3329 N N . VAL B 1 61 ? 14.602 -22.797 -14.578 1 97.19 61 VAL B N 1
ATOM 3330 C CA . VAL B 1 61 ? 13.328 -22.297 -14.07 1 97.19 61 VAL B CA 1
ATOM 3331 C C . VAL B 1 61 ? 12.203 -22.656 -15.047 1 97.19 61 VAL B C 1
ATOM 3333 O O . VAL B 1 61 ? 11.109 -23.031 -14.633 1 97.19 61 VAL B O 1
ATOM 3336 N N . TYR B 1 62 ? 12.5 -22.547 -16.344 1 97.19 62 TYR B N 1
ATOM 3337 C CA . TYR B 1 62 ? 11.508 -22.859 -17.375 1 97.19 62 TYR B CA 1
ATOM 3338 C C . TYR B 1 62 ? 11.078 -24.312 -17.297 1 97.19 62 TYR B C 1
ATOM 3340 O O . TYR B 1 62 ? 9.883 -24.609 -17.312 1 97.19 62 TYR B O 1
ATOM 3348 N N . GLY B 1 63 ? 12.023 -25.188 -17.219 1 97.81 63 GLY B N 1
ATOM 3349 C CA . GLY B 1 63 ? 11.695 -26.594 -17.078 1 97.81 63 GLY B CA 1
ATOM 3350 C C . GLY B 1 63 ? 10.883 -26.891 -15.828 1 97.81 63 GLY B C 1
ATOM 3351 O O . GLY B 1 63 ? 9.906 -27.641 -15.883 1 97.81 63 GLY B O 1
ATOM 3352 N N . ARG B 1 64 ? 11.281 -26.328 -14.75 1 98.12 64 ARG B N 1
ATOM 3353 C CA . ARG B 1 64 ? 10.586 -26.516 -13.484 1 98.12 64 ARG B CA 1
ATOM 3354 C C . ARG B 1 64 ? 9.156 -25.984 -13.562 1 98.12 64 ARG B C 1
ATOM 3356 O O . ARG B 1 64 ? 8.227 -26.594 -13.047 1 98.12 64 ARG B O 1
ATOM 3363 N N . CYS B 1 65 ? 9.047 -24.828 -14.148 1 97.94 65 CYS B N 1
ATOM 3364 C CA . CYS B 1 65 ? 7.734 -24.219 -14.258 1 97.94 65 CYS B CA 1
ATOM 3365 C C . CYS B 1 65 ? 6.754 -25.141 -14.969 1 97.94 65 CYS B C 1
ATOM 3367 O O . CYS B 1 65 ? 5.648 -25.375 -14.477 1 97.94 65 CYS B O 1
ATOM 3369 N N . LEU B 1 66 ? 7.152 -25.656 -16.109 1 98.25 66 LEU B N 1
ATOM 3370 C CA . LEU B 1 66 ? 6.297 -26.562 -16.875 1 98.25 66 LEU B CA 1
ATOM 3371 C C . LEU B 1 66 ? 5.992 -27.828 -16.078 1 98.25 66 LEU B C 1
ATOM 3373 O O . LEU B 1 66 ? 4.848 -28.281 -16.031 1 98.25 66 LEU B O 1
ATOM 3377 N N . GLY B 1 67 ? 6.98 -28.359 -15.398 1 98.44 67 GLY B N 1
ATOM 3378 C CA . GLY B 1 67 ? 6.773 -29.547 -14.578 1 98.44 67 GLY B CA 1
ATOM 3379 C C . GLY B 1 67 ? 5.812 -29.328 -13.43 1 98.44 67 GLY B C 1
ATOM 3380 O O . GLY B 1 67 ? 4.926 -30.141 -13.18 1 98.44 67 GLY B O 1
ATOM 3381 N N . TYR B 1 68 ? 5.977 -28.219 -12.758 1 98.25 68 TYR B N 1
ATOM 3382 C CA . TYR B 1 68 ? 5.137 -27.938 -11.594 1 98.25 68 TYR B CA 1
ATOM 3383 C C . TYR B 1 68 ? 3.729 -27.547 -12.023 1 98.25 68 TYR B C 1
ATOM 3385 O O . TYR B 1 68 ? 2.771 -27.719 -11.266 1 98.25 68 TYR B O 1
ATOM 3393 N N . LEU B 1 69 ? 3.543 -27 -13.227 1 97.75 69 LEU B N 1
ATOM 3394 C CA . LEU B 1 69 ? 2.191 -26.781 -13.734 1 97.75 69 LEU B CA 1
ATOM 3395 C C . LEU B 1 69 ? 1.437 -28.109 -13.844 1 97.75 69 LEU B C 1
ATOM 3397 O O . LEU B 1 69 ? 0.229 -28.156 -13.602 1 97.75 69 LEU B O 1
ATOM 3401 N N . LEU B 1 70 ? 2.148 -29.172 -14.164 1 97.44 70 LEU B N 1
ATOM 3402 C CA . LEU B 1 70 ? 1.538 -30.484 -14.312 1 97.44 70 LEU B CA 1
ATOM 3403 C C . LEU B 1 70 ? 1.153 -31.062 -12.953 1 97.44 70 LEU B C 1
ATOM 3405 O O . LEU B 1 70 ? 0.143 -31.766 -12.828 1 97.44 70 LEU B O 1
ATOM 3409 N N . THR B 1 71 ? 1.932 -30.703 -11.914 1 96.75 71 THR B N 1
ATOM 3410 C CA . THR B 1 71 ? 1.735 -31.406 -10.641 1 96.75 71 THR B CA 1
ATOM 3411 C C . THR B 1 71 ? 0.901 -30.547 -9.688 1 96.75 71 THR B C 1
ATOM 3413 O O . THR B 1 71 ? 0.175 -31.094 -8.852 1 96.75 71 THR B O 1
ATOM 3416 N N . GLU B 1 72 ? 0.999 -29.234 -9.781 1 95.38 72 GLU B N 1
ATOM 3417 C CA . GLU B 1 72 ? 0.406 -28.375 -8.758 1 95.38 72 GLU B CA 1
ATOM 3418 C C . GLU B 1 72 ? -0.971 -27.875 -9.188 1 95.38 72 GLU B C 1
ATOM 3420 O O . GLU B 1 72 ? -1.743 -27.375 -8.367 1 95.38 72 GLU B O 1
ATOM 3425 N N . THR B 1 73 ? -1.285 -27.938 -10.461 1 91.88 73 THR B N 1
ATOM 3426 C CA . THR B 1 73 ? -2.611 -27.516 -10.898 1 91.88 73 THR B CA 1
ATOM 3427 C C . THR B 1 73 ? -3.605 -28.672 -10.82 1 91.88 73 THR B C 1
ATOM 3429 O O . THR B 1 73 ? -3.252 -29.812 -11.094 1 91.88 73 THR B O 1
ATOM 3432 N N . SER B 1 74 ? -4.801 -28.391 -10.391 1 85.81 74 SER B N 1
ATOM 3433 C CA . SER B 1 74 ? -5.746 -29.438 -10.055 1 85.81 74 SER B CA 1
ATOM 3434 C C . SER B 1 74 ? -6.766 -29.641 -11.18 1 85.81 74 SER B C 1
ATOM 3436 O O . SER B 1 74 ? -7.402 -30.703 -11.258 1 85.81 74 SER B O 1
ATOM 3438 N N . HIS B 1 75 ? -6.934 -28.719 -12.023 1 90.38 75 HIS B N 1
ATOM 3439 C CA . HIS B 1 75 ? -7.941 -28.859 -13.062 1 90.38 75 HIS B CA 1
ATOM 3440 C C . HIS B 1 75 ? -7.43 -29.688 -14.227 1 90.38 75 HIS B C 1
ATOM 3442 O O . HIS B 1 75 ? -6.359 -29.422 -14.773 1 90.38 75 HIS B O 1
ATOM 3448 N N . THR B 1 76 ? -8.188 -30.578 -14.641 1 90.75 76 THR B N 1
ATOM 3449 C CA . THR B 1 76 ? -7.762 -31.562 -15.625 1 90.75 76 THR B CA 1
ATOM 3450 C C . THR B 1 76 ? -7.512 -30.922 -16.984 1 90.75 76 THR B C 1
ATOM 3452 O O . THR B 1 76 ? -6.57 -31.281 -17.688 1 90.75 76 THR B O 1
ATOM 3455 N N . ASN B 1 77 ? -8.359 -30.016 -17.328 1 92.5 77 ASN B N 1
ATOM 3456 C CA . ASN B 1 77 ? -8.211 -29.375 -18.625 1 92.5 77 ASN B CA 1
ATOM 3457 C C . ASN B 1 77 ? -6.879 -28.625 -18.734 1 92.5 77 ASN B C 1
ATOM 3459 O O . ASN B 1 77 ? -6.211 -28.688 -19.766 1 92.5 77 ASN B O 1
ATOM 3463 N N . GLY B 1 78 ? -6.504 -27.969 -17.703 1 94.25 78 GLY B N 1
ATOM 3464 C CA . GLY B 1 78 ? -5.23 -27.25 -17.703 1 94.25 78 GLY B CA 1
ATOM 3465 C C . GLY B 1 78 ? -4.031 -28.188 -17.766 1 94.25 78 GLY B C 1
ATOM 3466 O O . GLY B 1 78 ? -3.084 -27.922 -18.5 1 94.25 78 GLY B O 1
ATOM 3467 N N . LYS B 1 79 ? -4.102 -29.234 -17.094 1 95.06 79 LYS B N 1
ATOM 3468 C CA . LYS B 1 79 ? -3.041 -30.234 -17.109 1 95.06 79 LYS B CA 1
ATOM 3469 C C . LYS B 1 79 ? -2.877 -30.859 -18.5 1 95.06 79 LYS B C 1
ATOM 3471 O O . LYS B 1 79 ? -1.754 -31.031 -18.969 1 95.06 79 LYS B O 1
ATOM 3476 N N . ARG B 1 80 ? -3.994 -31.125 -19.062 1 95.06 80 ARG B N 1
ATOM 3477 C CA . ARG B 1 80 ? -3.961 -31.703 -20.391 1 95.06 80 ARG B CA 1
ATOM 3478 C C . ARG B 1 80 ? -3.4 -30.719 -21.406 1 95.06 80 ARG B C 1
ATOM 3480 O O . ARG B 1 80 ? -2.615 -31.094 -22.281 1 95.06 80 ARG B O 1
ATOM 3487 N N . MET B 1 81 ? -3.799 -29.531 -21.234 1 95.75 81 MET B N 1
ATOM 3488 C CA . MET B 1 81 ? -3.322 -28.484 -22.141 1 95.75 81 MET B CA 1
ATOM 3489 C C . MET B 1 81 ? -1.804 -28.375 -22.078 1 95.75 81 MET B C 1
ATOM 3491 O O . MET B 1 81 ? -1.137 -28.391 -23.125 1 95.75 81 MET B O 1
ATOM 3495 N N . VAL B 1 82 ? -1.249 -28.281 -20.922 1 96.19 82 VAL B N 1
ATOM 3496 C CA . VAL B 1 82 ? 0.193 -28.125 -20.781 1 96.19 82 VAL B CA 1
ATOM 3497 C C . VAL B 1 82 ? 0.908 -29.391 -21.234 1 96.19 82 VAL B C 1
ATOM 3499 O O . VAL B 1 82 ? 1.951 -29.328 -21.891 1 96.19 82 VAL B O 1
ATOM 3502 N N . SER B 1 83 ? 0.339 -30.5 -20.906 1 96.88 83 SER B N 1
ATOM 3503 C CA . SER B 1 83 ? 0.904 -31.781 -21.328 1 96.88 83 SER B CA 1
ATOM 3504 C C . SER B 1 83 ? 0.998 -31.859 -22.859 1 96.88 83 SER B C 1
ATOM 3506 O O . SER B 1 83 ? 2.053 -32.188 -23.406 1 96.88 83 SER B O 1
ATOM 3508 N N . ASP B 1 84 ? -0.101 -31.531 -23.484 1 96.12 84 ASP B N 1
ATOM 3509 C CA . ASP B 1 84 ? -0.136 -31.562 -24.938 1 96.12 84 ASP B CA 1
ATOM 3510 C C . ASP B 1 84 ? 0.88 -30.594 -25.531 1 96.12 84 ASP B C 1
ATOM 3512 O O . ASP B 1 84 ? 1.568 -30.922 -26.5 1 96.12 84 ASP B O 1
ATOM 3516 N N . ASP B 1 85 ? 0.951 -29.406 -24.953 1 96.69 85 ASP B N 1
ATOM 3517 C CA . ASP B 1 85 ? 1.881 -28.391 -25.438 1 96.69 85 ASP B CA 1
ATOM 3518 C C . ASP B 1 85 ? 3.328 -28.859 -25.281 1 96.69 85 ASP B C 1
ATOM 3520 O O . ASP B 1 85 ? 4.152 -28.625 -26.172 1 96.69 85 ASP B O 1
ATOM 3524 N N . ILE B 1 86 ? 3.652 -29.5 -24.203 1 97.56 86 ILE B N 1
ATOM 3525 C CA . ILE B 1 86 ? 5.004 -29.969 -23.938 1 97.56 86 ILE B CA 1
ATOM 3526 C C . ILE B 1 86 ? 5.371 -31.078 -24.922 1 97.56 86 ILE B C 1
ATOM 3528 O O . ILE B 1 86 ? 6.477 -31.078 -25.469 1 97.56 86 ILE B O 1
ATOM 3532 N N . ILE B 1 87 ? 4.461 -31.953 -25.156 1 96.62 87 ILE B N 1
ATOM 3533 C CA . ILE B 1 87 ? 4.699 -33.062 -26.062 1 96.62 87 ILE B CA 1
ATOM 3534 C C . ILE B 1 87 ? 4.938 -32.531 -27.469 1 96.62 87 ILE B C 1
ATOM 3536 O O . ILE B 1 87 ? 5.797 -33.062 -28.203 1 96.62 87 ILE B O 1
ATOM 3540 N N . LYS B 1 88 ? 4.199 -31.547 -27.844 1 95.62 88 LYS B N 1
ATOM 3541 C CA . LYS B 1 88 ? 4.352 -30.938 -29.156 1 95.62 88 LYS B CA 1
ATOM 3542 C C . LYS B 1 88 ? 5.742 -30.344 -29.328 1 95.62 88 LYS B C 1
ATOM 3544 O O . LYS B 1 88 ? 6.23 -30.203 -30.453 1 95.62 88 LYS B O 1
ATOM 3549 N N . CYS B 1 89 ? 6.367 -29.953 -28.219 1 96.19 89 CYS B N 1
ATOM 3550 C CA . CYS B 1 89 ? 7.719 -29.406 -28.297 1 96.19 89 CYS B CA 1
ATOM 3551 C C . CYS B 1 89 ? 8.727 -30.484 -28.672 1 96.19 89 CYS B C 1
ATOM 3553 O O . CYS B 1 89 ? 9.836 -30.172 -29.109 1 96.19 89 CYS B O 1
ATOM 3555 N N . ASP B 1 90 ? 8.461 -31.688 -28.516 1 93.06 90 ASP B N 1
ATOM 3556 C CA . ASP B 1 90 ? 9.266 -32.844 -28.906 1 93.06 90 ASP B CA 1
ATOM 3557 C C . ASP B 1 90 ? 10.68 -32.75 -28.328 1 93.06 90 ASP B C 1
ATOM 3559 O O . ASP B 1 90 ? 11.656 -33 -29.047 1 93.06 90 ASP B O 1
ATOM 3563 N N . GLY B 1 91 ? 10.75 -32.219 -27.172 1 91.25 91 GLY B N 1
ATOM 3564 C CA . GLY B 1 91 ? 12.023 -32.219 -26.484 1 91.25 91 GLY B CA 1
ATOM 3565 C C . GLY B 1 91 ? 12.953 -31.109 -26.969 1 91.25 91 GLY B C 1
ATOM 3566 O O . GLY B 1 91 ? 14.094 -31 -26.516 1 91.25 91 GLY B O 1
ATOM 3567 N N . GLN B 1 92 ? 12.508 -30.281 -27.844 1 95.44 92 GLN B N 1
ATOM 3568 C CA . GLN B 1 92 ? 13.336 -29.188 -28.344 1 95.44 92 GLN B CA 1
ATOM 3569 C C . GLN B 1 92 ? 13.492 -28.094 -27.297 1 95.44 92 GLN B C 1
ATOM 3571 O O . GLN B 1 92 ? 12.5 -27.5 -26.859 1 95.44 92 GLN B O 1
ATOM 3576 N N . ARG B 1 93 ? 14.641 -27.766 -27.078 1 95.31 93 ARG B N 1
ATOM 3577 C CA . ARG B 1 93 ? 15 -26.859 -26 1 95.31 93 ARG B CA 1
ATOM 3578 C C . ARG B 1 93 ? 14.375 -25.484 -26.203 1 95.31 93 ARG B C 1
ATOM 3580 O O . ARG B 1 93 ? 13.758 -24.922 -25.297 1 95.31 93 ARG B O 1
ATOM 3587 N N . GLU B 1 94 ? 14.531 -24.938 -27.359 1 95.06 94 GLU B N 1
ATOM 3588 C CA . GLU B 1 94 ? 14.039 -23.594 -27.641 1 95.06 94 GLU B CA 1
ATOM 3589 C C . GLU B 1 94 ? 12.523 -23.516 -27.547 1 95.06 94 GLU B C 1
ATOM 3591 O O . GLU B 1 94 ? 11.969 -22.547 -27.031 1 95.06 94 GLU B O 1
ATOM 3596 N N . LYS B 1 95 ? 11.883 -24.547 -28.016 1 96.06 95 LYS B N 1
ATOM 3597 C CA . LYS B 1 95 ? 10.422 -24.578 -27.969 1 96.06 95 LYS B CA 1
ATOM 3598 C C . LYS B 1 95 ? 9.914 -24.688 -26.531 1 96.06 95 LYS B C 1
ATOM 3600 O O . LYS B 1 95 ? 8.914 -24.078 -26.172 1 96.06 95 LYS B O 1
ATOM 3605 N N . MET B 1 96 ? 10.633 -25.516 -25.75 1 97.5 96 MET B N 1
ATOM 3606 C CA . MET B 1 96 ? 10.281 -25.656 -24.344 1 97.5 96 MET B CA 1
ATOM 3607 C C . MET B 1 96 ? 10.43 -24.328 -23.609 1 97.5 96 MET B C 1
ATOM 3609 O O . MET B 1 96 ? 9.586 -23.969 -22.781 1 97.5 96 MET B O 1
ATOM 3613 N N . ASN B 1 97 ? 11.508 -23.641 -23.922 1 96.56 97 ASN B N 1
ATOM 3614 C CA . ASN B 1 97 ? 11.727 -22.328 -23.312 1 96.56 97 ASN B CA 1
ATOM 3615 C C . ASN B 1 97 ? 10.609 -21.344 -23.688 1 96.56 97 ASN B C 1
ATOM 3617 O O . ASN B 1 97 ? 10.086 -20.656 -22.812 1 96.56 97 ASN B O 1
ATOM 3621 N N . GLU B 1 98 ? 10.25 -21.312 -24.906 1 94.75 98 GLU B N 1
ATOM 3622 C CA . GLU B 1 98 ? 9.203 -20.422 -25.375 1 94.75 98 GLU B CA 1
ATOM 3623 C C . GLU B 1 98 ? 7.859 -20.75 -24.719 1 94.75 98 GLU B C 1
ATOM 3625 O O . GLU B 1 98 ? 7.094 -19.844 -24.375 1 94.75 98 GLU B O 1
ATOM 3630 N N . LEU B 1 99 ? 7.625 -22 -24.656 1 96.06 99 LEU B N 1
ATOM 3631 C CA . LEU B 1 99 ? 6.383 -22.453 -24.031 1 96.06 99 LEU B CA 1
ATOM 3632 C C . LEU B 1 99 ? 6.316 -22 -22.578 1 96.06 99 LEU B C 1
ATOM 3634 O O . LEU B 1 99 ? 5.305 -21.453 -22.125 1 96.06 99 LEU B O 1
ATOM 3638 N N . ALA B 1 100 ? 7.41 -22.266 -21.859 1 97 100 ALA B N 1
ATOM 3639 C CA . ALA B 1 100 ? 7.469 -21.844 -20.453 1 97 100 ALA B CA 1
ATOM 3640 C C . ALA B 1 100 ? 7.254 -20.344 -20.312 1 97 100 ALA B C 1
ATOM 3642 O O . ALA B 1 100 ? 6.504 -19.891 -19.453 1 97 100 ALA B O 1
ATOM 3643 N N . GLU B 1 101 ? 7.852 -19.594 -21.125 1 92.69 101 GLU B N 1
ATOM 3644 C CA . GLU B 1 101 ? 7.707 -18.141 -21.109 1 92.69 101 GLU B CA 1
ATOM 3645 C C . GLU B 1 101 ? 6.254 -17.734 -21.344 1 92.69 101 GLU B C 1
ATOM 3647 O O . GLU B 1 101 ? 5.777 -16.766 -20.734 1 92.69 101 GLU B O 1
ATOM 3652 N N . THR B 1 102 ? 5.625 -18.406 -22.203 1 91.62 102 THR B N 1
ATOM 3653 C CA . THR B 1 102 ? 4.223 -18.109 -22.5 1 91.62 102 THR B CA 1
ATOM 3654 C C . THR B 1 102 ? 3.365 -18.281 -21.25 1 91.62 102 THR B C 1
ATOM 3656 O O . THR B 1 102 ? 2.57 -17.406 -20.906 1 91.62 102 THR B O 1
ATOM 3659 N N . TYR B 1 103 ? 3.58 -19.406 -20.578 1 94.06 103 TYR B N 1
ATOM 3660 C CA . TYR B 1 103 ? 2.795 -19.656 -19.375 1 94.06 103 TYR B CA 1
ATOM 3661 C C . TYR B 1 103 ? 3.154 -18.672 -18.281 1 94.06 103 TYR B C 1
ATOM 3663 O O . TYR B 1 103 ? 2.283 -18.219 -17.531 1 94.06 103 TYR B O 1
ATOM 3671 N N . ILE B 1 104 ? 4.418 -18.344 -18.125 1 92.94 104 ILE B N 1
ATOM 3672 C CA . ILE B 1 104 ? 4.855 -17.391 -17.109 1 92.94 104 ILE B CA 1
ATOM 3673 C C . ILE B 1 104 ? 4.242 -16.016 -17.391 1 92.94 104 ILE B C 1
ATOM 3675 O O . ILE B 1 104 ? 3.678 -15.391 -16.484 1 92.94 104 ILE B O 1
ATOM 3679 N N . ASN B 1 105 ? 4.207 -15.617 -18.578 1 85.31 105 ASN B N 1
ATOM 3680 C CA . ASN B 1 105 ? 3.785 -14.266 -18.938 1 85.31 105 ASN B CA 1
ATOM 3681 C C . ASN B 1 105 ? 2.266 -14.141 -18.953 1 85.31 105 ASN B C 1
ATOM 3683 O O . ASN B 1 105 ? 1.719 -13.086 -18.656 1 85.31 105 ASN B O 1
ATOM 3687 N N . HIS B 1 106 ? 1.592 -15.258 -19.266 1 86.31 106 HIS B N 1
ATOM 3688 C CA . HIS B 1 106 ? 0.159 -15.117 -19.5 1 86.31 106 HIS B CA 1
ATOM 3689 C C . HIS B 1 106 ? -0.645 -15.719 -18.359 1 86.31 106 HIS B C 1
ATOM 3691 O O . HIS B 1 106 ? -1.84 -15.445 -18.219 1 86.31 106 HIS B O 1
ATOM 3697 N N . LEU B 1 107 ? -0.016 -16.484 -17.594 1 91.38 107 LEU B N 1
ATOM 3698 C CA . LEU B 1 107 ? -0.743 -17.125 -16.484 1 91.38 107 LEU B CA 1
ATOM 3699 C C . LEU B 1 107 ? -0.183 -16.672 -15.148 1 91.38 107 LEU B C 1
ATOM 3701 O O . LEU B 1 107 ? -0.911 -16.125 -14.312 1 91.38 107 LEU B O 1
ATOM 3705 N N . ILE B 1 108 ? 1.105 -16.812 -14.922 1 92.56 108 ILE B N 1
ATOM 3706 C CA . ILE B 1 108 ? 1.686 -16.484 -13.625 1 92.56 108 ILE B CA 1
ATOM 3707 C C . ILE B 1 108 ? 1.686 -14.977 -13.414 1 92.56 108 ILE B C 1
ATOM 3709 O O . ILE B 1 108 ? 1.249 -14.484 -12.367 1 92.56 108 ILE B O 1
ATOM 3713 N N . ARG B 1 109 ? 2.033 -14.227 -14.367 1 88.69 109 ARG B N 1
ATOM 3714 C CA . ARG B 1 109 ? 2.141 -12.773 -14.281 1 88.69 109 ARG B CA 1
ATOM 3715 C C . ARG B 1 109 ? 0.769 -12.141 -14.078 1 88.69 109 ARG B C 1
ATOM 3717 O O . ARG B 1 109 ? 0.666 -11.023 -13.57 1 88.69 109 ARG B O 1
ATOM 3724 N N . LEU B 1 110 ? -0.212 -12.867 -14.508 1 88.06 110 LEU B N 1
ATOM 3725 C CA . LEU B 1 110 ? -1.58 -12.383 -14.359 1 88.06 110 LEU B CA 1
ATOM 3726 C C . LEU B 1 110 ? -1.875 -12.039 -12.906 1 88.06 110 LEU B C 1
ATOM 3728 O O . LEU B 1 110 ? -2.592 -11.07 -12.625 1 88.06 110 LEU B O 1
ATOM 3732 N N . PHE B 1 111 ? -1.289 -12.766 -12.023 1 91.06 111 PHE B N 1
ATOM 3733 C CA . PHE B 1 111 ? -1.611 -12.617 -10.609 1 91.06 111 PHE B CA 1
ATOM 3734 C C . PHE B 1 111 ? -0.602 -11.711 -9.914 1 91.06 111 PHE B C 1
ATOM 3736 O O . PHE B 1 111 ? -0.715 -11.453 -8.719 1 91.06 111 PHE B O 1
ATOM 3743 N N . ARG B 1 112 ? 0.359 -11.273 -10.656 1 82.5 112 ARG B N 1
ATOM 3744 C CA . ARG B 1 112 ? 1.336 -10.336 -10.109 1 82.5 112 ARG B CA 1
ATOM 3745 C C . ARG B 1 112 ? 0.969 -8.898 -10.453 1 82.5 112 ARG B C 1
ATOM 3747 O O . ARG B 1 112 ? 0.725 -8.578 -11.617 1 82.5 112 ARG B O 1
ATOM 3754 N N . GLN B 1 113 ? 0.153 -8.211 -9.75 1 61.56 113 GLN B N 1
ATOM 3755 C CA . GLN B 1 113 ? -0.348 -6.871 -10.047 1 61.56 113 GLN B CA 1
ATOM 3756 C C . GLN B 1 113 ? 0.736 -5.816 -9.828 1 61.56 113 GLN B C 1
ATOM 3758 O O . GLN B 1 113 ? 0.459 -4.617 -9.859 1 61.56 113 GLN B O 1
ATOM 3763 N N . ASP B 1 114 ? 1.856 -6.102 -9.383 1 49.59 114 ASP B N 1
ATOM 3764 C CA . ASP B 1 114 ? 2.85 -5.035 -9.312 1 49.59 114 ASP B CA 1
ATOM 3765 C C . ASP B 1 114 ? 3.16 -4.48 -10.703 1 49.59 114 ASP B C 1
ATOM 3767 O O . ASP B 1 114 ? 4.191 -4.805 -11.289 1 49.59 114 ASP B O 1
ATOM 3771 N N . LYS B 1 115 ? 2.027 -4.418 -11.586 1 41.25 115 LYS B N 1
ATOM 3772 C CA . LYS B 1 115 ? 2.254 -4.184 -13.008 1 41.25 115 LYS B CA 1
ATOM 3773 C C . LYS B 1 115 ? 3.189 -2.998 -13.227 1 41.25 115 LYS B C 1
ATOM 3775 O O . LYS B 1 115 ? 3.211 -2.061 -12.43 1 41.25 115 LYS B O 1
ATOM 3780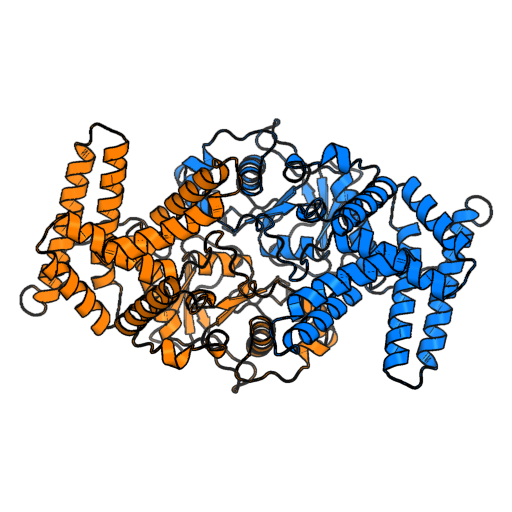 N N . GLY B 1 116 ? 4.109 -3.209 -13.922 1 35.94 116 GLY B N 1
ATOM 3781 C CA . GLY B 1 116 ? 5.02 -2.217 -14.469 1 35.94 116 GLY B CA 1
ATOM 3782 C C . GLY B 1 116 ? 4.363 -0.875 -14.727 1 35.94 116 GLY B C 1
ATOM 3783 O O . GLY B 1 116 ? 3.133 -0.769 -14.711 1 35.94 116 GLY B O 1
ATOM 3784 N N . ALA B 1 117 ? 5.117 0.06 -14.906 1 31.78 117 ALA B N 1
ATOM 3785 C CA . ALA B 1 117 ? 4.855 1.463 -15.219 1 31.78 117 ALA B CA 1
ATOM 3786 C C . ALA B 1 117 ? 3.717 1.598 -16.234 1 31.78 117 ALA B C 1
ATOM 3788 O O . ALA B 1 117 ? 3.564 2.643 -16.859 1 31.78 117 ALA B O 1
ATOM 3789 N N . THR B 1 118 ? 3.148 0.526 -16.844 1 30.97 118 THR B N 1
ATOM 3790 C CA . THR B 1 118 ? 2.287 1.114 -17.859 1 30.97 118 THR B CA 1
ATOM 3791 C C . THR B 1 118 ? 1.24 2.025 -17.234 1 30.97 118 THR B C 1
ATOM 3793 O O . THR B 1 118 ? 0.439 1.578 -16.406 1 30.97 118 THR B O 1
ATOM 3796 N N . PRO B 1 119 ? 1.449 3.275 -17.328 1 29.53 119 PRO B N 1
ATOM 3797 C CA . PRO B 1 119 ? 0.478 4.285 -16.906 1 29.53 119 PRO B CA 1
ATOM 3798 C C . PRO B 1 119 ? -0.94 3.977 -17.375 1 29.53 119 PRO B C 1
ATOM 3800 O O . PRO B 1 119 ? -1.79 4.871 -17.422 1 29.53 119 PRO B O 1
ATOM 3803 N N . ALA B 1 120 ? -1.377 2.809 -17.828 1 30.77 120 ALA B N 1
ATOM 3804 C CA . ALA B 1 120 ? -2.725 3.17 -18.25 1 30.77 120 ALA B CA 1
ATOM 3805 C C . ALA B 1 120 ? -3.486 3.881 -17.141 1 30.77 120 ALA B C 1
ATOM 3807 O O . ALA B 1 120 ? -3.246 3.629 -15.961 1 30.77 120 ALA B O 1
ATOM 3808 N N . PRO B 1 121 ? -4.207 4.883 -17.5 1 28.73 121 PRO B N 1
ATOM 3809 C CA . PRO B 1 121 ? -5.109 5.547 -16.562 1 28.73 121 PRO B CA 1
ATOM 3810 C C . PRO B 1 121 ? -5.91 4.559 -15.719 1 28.73 121 PRO B C 1
ATOM 3812 O O . PRO B 1 121 ? -6.957 4.914 -15.172 1 28.73 121 PRO B O 1
ATOM 3815 N N . SER B 1 122 ? -5.449 3.287 -15.766 1 29.69 122 SER B N 1
ATOM 3816 C CA . SER B 1 122 ? -6.426 2.465 -15.062 1 29.69 122 SER B CA 1
ATOM 3817 C C . SER B 1 122 ? -6.805 3.084 -13.719 1 29.69 122 SER B C 1
ATOM 3819 O O . SER B 1 122 ? -6.062 3.904 -13.18 1 29.69 122 SER B O 1
ATOM 3821 N N . GLU B 1 123 ? -8.094 2.789 -13.406 1 30.12 123 GLU B N 1
ATOM 3822 C CA . GLU B 1 123 ? -8.633 3.166 -12.102 1 30.12 123 GLU B CA 1
ATOM 3823 C C . GLU B 1 123 ? -7.68 2.795 -10.977 1 30.12 123 GLU B C 1
ATOM 3825 O O . GLU B 1 123 ? -7.207 1.659 -10.906 1 30.12 123 GLU B O 1
ATOM 3830 N N . HIS B 1 124 ? -6.691 3.547 -10.789 1 30.25 124 HIS B N 1
ATOM 3831 C CA . HIS B 1 124 ? -5.801 3.457 -9.641 1 30.25 124 HIS B CA 1
ATOM 3832 C C . HIS B 1 124 ? -6.391 2.564 -8.555 1 30.25 124 HIS B C 1
ATOM 3834 O O . HIS B 1 124 ? -7.602 2.578 -8.32 1 30.25 124 HIS B O 1
ATOM 3840 N N . PRO B 1 125 ? -5.859 1.404 -8.367 1 31.25 125 PRO B N 1
ATOM 3841 C CA . PRO B 1 125 ? -6.402 0.846 -7.125 1 31.25 125 PRO B CA 1
ATOM 3842 C C . PRO B 1 125 ? -6.961 1.916 -6.191 1 31.25 125 PRO B C 1
ATOM 3844 O O . PRO B 1 125 ? -6.523 3.068 -6.234 1 31.25 125 PRO B O 1
ATOM 3847 N N . SER B 1 126 ? -8.188 1.83 -5.875 1 29.59 126 SER B N 1
ATOM 3848 C CA . SER B 1 126 ? -8.82 2.779 -4.965 1 29.59 126 SER B CA 1
ATOM 3849 C C . SER B 1 126 ? -7.812 3.336 -3.963 1 29.59 126 SER B C 1
ATOM 3851 O O . SER B 1 126 ? -7.133 2.576 -3.27 1 29.59 126 SER B O 1
ATOM 3853 N N . ARG B 1 127 ? -7.031 4.262 -4.305 1 30.88 127 ARG B N 1
ATOM 3854 C CA . ARG B 1 127 ? -6.352 5.055 -3.283 1 30.88 127 ARG B CA 1
ATOM 3855 C C . ARG B 1 127 ? -7.062 4.945 -1.939 1 30.88 127 ARG B C 1
ATOM 3857 O O . ARG B 1 127 ? -8.289 5.031 -1.872 1 30.88 127 ARG B O 1
ATOM 3864 N N . LEU B 1 128 ? -6.469 4.383 -0.972 1 30.23 128 LEU B N 1
ATOM 3865 C CA . LEU B 1 128 ? -6.953 4.301 0.401 1 30.23 128 LEU B CA 1
ATOM 3866 C C . LEU B 1 128 ? -7.711 5.566 0.786 1 30.23 128 LEU B C 1
ATOM 3868 O O . LEU B 1 128 ? -7.109 6.531 1.267 1 30.23 128 LEU B O 1
ATOM 3872 N N . SER B 1 129 ? -8.375 6.148 -0.137 1 32.03 129 SER B N 1
ATOM 3873 C CA . SER B 1 129 ? -9.25 7.141 0.483 1 32.03 129 SER B CA 1
ATOM 3874 C C . SER B 1 129 ? -9.922 6.582 1.73 1 32.03 129 SER B C 1
ATOM 3876 O O . SER B 1 129 ? -10.617 5.562 1.665 1 32.03 129 SER B O 1
ATOM 3878 N N . PHE B 1 130 ? -9.273 6.723 2.715 1 34.28 130 PHE B N 1
ATOM 3879 C CA . PHE B 1 130 ? -9.891 6.402 3.998 1 34.28 130 PHE B CA 1
ATOM 3880 C C . PHE B 1 130 ? -11.312 6.93 4.062 1 34.28 130 PHE B C 1
ATOM 3882 O O . PHE B 1 130 ? -11.539 8.141 4.02 1 34.28 130 PHE B O 1
ATOM 3889 N N . ASP B 1 131 ? -12.188 6.367 3.523 1 38.28 131 ASP B N 1
ATOM 3890 C CA . ASP B 1 131 ? -13.617 6.605 3.666 1 38.28 131 ASP B CA 1
ATOM 3891 C C . ASP B 1 131 ? -14.031 6.629 5.137 1 38.28 131 ASP B C 1
ATOM 3893 O O . ASP B 1 131 ? -14.469 5.617 5.684 1 38.28 131 ASP B O 1
ATOM 3897 N N . ARG B 1 132 ? -13.578 7.625 5.867 1 40.31 132 ARG B N 1
ATOM 3898 C CA . ARG B 1 132 ? -13.828 7.688 7.305 1 40.31 132 ARG B CA 1
ATOM 3899 C C . ARG B 1 132 ? -15.266 8.102 7.59 1 40.31 132 ARG B C 1
ATOM 3901 O O . ARG B 1 132 ? -15.688 8.148 8.75 1 40.31 132 ARG B O 1
ATOM 3908 N N . ASP B 1 133 ? -16.109 8.57 6.578 1 43.78 133 ASP B N 1
ATOM 3909 C CA . ASP B 1 133 ? -17.359 9.188 6.988 1 43.78 133 ASP B CA 1
ATOM 3910 C C . ASP B 1 133 ? -18.484 8.164 7.031 1 43.78 133 ASP B C 1
ATOM 3912 O O . ASP B 1 133 ? -18.516 7.219 6.238 1 43.78 133 ASP B O 1
ATOM 3916 N N . ARG B 1 134 ? -19.359 8.445 8 1 45.88 134 ARG B N 1
ATOM 3917 C CA . ARG B 1 134 ? -20.594 7.691 8.211 1 45.88 134 ARG B CA 1
ATOM 3918 C C . ARG B 1 134 ? -21.328 7.453 6.898 1 45.88 134 ARG B C 1
ATOM 3920 O O . ARG B 1 134 ? -21.859 6.371 6.668 1 45.88 134 ARG B O 1
ATOM 3927 N N . ASP B 1 135 ? -21.219 8.422 6.094 1 48.5 135 ASP B N 1
ATOM 3928 C CA . ASP B 1 135 ? -22.016 8.328 4.867 1 48.5 135 ASP B CA 1
ATOM 3929 C C . ASP B 1 135 ? -21.422 7.289 3.914 1 48.5 135 ASP B C 1
ATOM 3931 O O . ASP B 1 135 ? -22.156 6.598 3.205 1 48.5 135 ASP B O 1
ATOM 3935 N N . PHE B 1 136 ? -20.172 7.238 3.834 1 51.16 136 PHE B N 1
ATOM 3936 C CA . PHE B 1 136 ? -19.562 6.191 3.025 1 51.16 136 PHE B CA 1
ATOM 3937 C C . PHE B 1 136 ? -20 4.812 3.494 1 51.16 136 PHE B C 1
ATOM 3939 O O . PHE B 1 136 ? -20.281 3.936 2.674 1 51.16 136 PHE B O 1
ATOM 3946 N N . PHE B 1 137 ? -20.109 4.777 4.758 1 54.5 137 PHE B N 1
ATOM 3947 C CA . PHE B 1 137 ? -20.391 3.471 5.336 1 54.5 137 PHE B CA 1
ATOM 3948 C C . PHE B 1 137 ? -21.891 3.219 5.387 1 54.5 137 PHE B C 1
ATOM 3950 O O . PHE B 1 137 ? -22.328 2.08 5.57 1 54.5 137 PHE B O 1
ATOM 3957 N N . SER B 1 138 ? -22.625 4.316 5.184 1 50.19 138 SER B N 1
ATOM 3958 C CA . SER B 1 138 ? -24.078 4.18 5.293 1 50.19 138 SER B CA 1
ATOM 3959 C C . SER B 1 138 ? -24.734 4.066 3.92 1 50.19 138 SER B C 1
ATOM 3961 O O . SER B 1 138 ? -25.922 3.756 3.814 1 50.19 138 SER B O 1
ATOM 3963 N N . GLY B 1 139 ? -23.953 4.238 2.854 1 54.25 139 GLY B N 1
ATOM 3964 C CA . GLY B 1 139 ? -24.609 4.277 1.553 1 54.25 139 GLY B CA 1
ATOM 3965 C C . GLY B 1 139 ? -25.109 2.92 1.093 1 54.25 139 GLY B C 1
ATOM 3966 O O . GLY B 1 139 ? -24.781 1.895 1.696 1 54.25 139 GLY B O 1
ATOM 3967 N N . THR B 1 140 ? -26.047 2.982 0.133 1 59 140 THR B N 1
ATOM 3968 C CA . THR B 1 140 ? -26.609 1.792 -0.499 1 59 140 THR B CA 1
ATOM 3969 C C . THR B 1 140 ? -25.516 0.999 -1.216 1 59 140 THR B C 1
ATOM 3971 O O . THR B 1 140 ? -24.75 1.559 -1.995 1 59 140 THR B O 1
ATOM 3974 N N . ILE B 1 141 ? -25.172 -0.093 -0.819 1 61.41 141 ILE B N 1
ATOM 3975 C CA . ILE B 1 141 ? -24.172 -0.988 -1.406 1 61.41 141 ILE B CA 1
ATOM 3976 C C . ILE B 1 141 ? -24.828 -1.822 -2.51 1 61.41 141 ILE B C 1
ATOM 3978 O O . ILE B 1 141 ? -25.844 -2.482 -2.283 1 61.41 141 ILE B O 1
ATOM 3982 N N . GLU B 1 142 ? -24.438 -1.523 -3.736 1 64.31 142 GLU B N 1
ATOM 3983 C CA . GLU B 1 142 ? -24.875 -2.35 -4.859 1 64.31 142 GLU B CA 1
ATOM 3984 C C . GLU B 1 142 ? -24.203 -3.715 -4.836 1 64.31 142 GLU B C 1
ATOM 3986 O O . GLU B 1 142 ? -23.031 -3.824 -4.473 1 64.31 142 GLU B O 1
ATOM 3991 N N . PRO B 1 143 ? -24.969 -4.703 -5.246 1 64.56 143 PRO B N 1
ATOM 3992 C CA . PRO B 1 143 ? -24.391 -6.047 -5.238 1 64.56 143 PRO B CA 1
ATOM 3993 C C . PRO B 1 143 ? -23.203 -6.18 -6.184 1 64.56 143 PRO B C 1
ATOM 3995 O O . PRO B 1 143 ? -22.281 -6.953 -5.914 1 64.56 143 PRO B O 1
ATOM 3998 N N . THR B 1 144 ? -23.234 -5.391 -7.262 1 70.56 144 THR B N 1
ATOM 3999 C CA . THR B 1 144 ? -22.109 -5.398 -8.18 1 70.56 144 THR B CA 1
ATOM 4000 C C . THR B 1 144 ? -21.484 -4.008 -8.289 1 70.56 144 THR B C 1
ATOM 4002 O O . THR B 1 144 ? -22.031 -3.133 -8.969 1 70.56 144 THR B O 1
ATOM 4005 N N . PRO B 1 145 ? -20.438 -3.908 -7.562 1 81.81 145 PRO B N 1
ATOM 4006 C CA . PRO B 1 145 ? -19.812 -2.584 -7.574 1 81.81 145 PRO B CA 1
ATOM 4007 C C . PRO B 1 145 ? -19.359 -2.16 -8.969 1 81.81 145 PRO B C 1
ATOM 4009 O O . PRO B 1 145 ? -18.891 -2.99 -9.742 1 81.81 145 PRO B O 1
ATOM 4012 N N . LYS B 1 146 ? -19.5 -0.958 -9.266 1 78.31 146 LYS B N 1
ATOM 4013 C CA . LYS B 1 146 ? -19.219 -0.428 -10.602 1 78.31 146 LYS B CA 1
ATOM 4014 C C . LYS B 1 146 ? -17.75 -0.044 -10.742 1 78.31 146 LYS B C 1
ATOM 4016 O O . LYS B 1 146 ? -17.234 0.082 -11.852 1 78.31 146 LYS B O 1
ATOM 4021 N N . ASP B 1 147 ? -17.109 0.198 -9.648 1 82.19 147 ASP B N 1
ATOM 4022 C CA . ASP B 1 147 ? -15.711 0.608 -9.672 1 82.19 147 ASP B CA 1
ATOM 4023 C C . ASP B 1 147 ? -14.992 0.175 -8.391 1 82.19 147 ASP B C 1
ATOM 4025 O O . ASP B 1 147 ? -15.594 -0.448 -7.516 1 82.19 147 ASP B O 1
ATOM 4029 N N . HIS B 1 148 ? -13.773 0.433 -8.383 1 84.06 148 HIS B N 1
ATOM 4030 C CA . HIS B 1 148 ? -12.914 -0.013 -7.293 1 84.06 148 HIS B CA 1
ATOM 4031 C C . HIS B 1 148 ? -13.383 0.553 -5.957 1 84.06 148 HIS B C 1
ATOM 4033 O O . HIS B 1 148 ? -13.383 -0.151 -4.945 1 84.06 148 HIS B O 1
ATOM 4039 N N . ARG B 1 149 ? -13.781 1.711 -5.906 1 82.44 149 ARG B N 1
ATOM 4040 C CA . ARG B 1 149 ? -14.211 2.361 -4.672 1 82.44 149 ARG B CA 1
ATOM 4041 C C . ARG B 1 149 ? -15.484 1.716 -4.133 1 82.44 149 ARG B C 1
ATOM 4043 O O . ARG B 1 149 ? -15.586 1.44 -2.936 1 82.44 149 ARG B O 1
ATOM 4050 N N . ALA B 1 150 ? -16.438 1.587 -5.059 1 84.94 150 ALA B N 1
ATOM 4051 C CA . ALA B 1 150 ? -17.672 0.923 -4.664 1 84.94 150 ALA B CA 1
ATOM 4052 C C . ALA B 1 150 ? -17.406 -0.49 -4.156 1 84.94 150 ALA B C 1
ATOM 4054 O O . ALA B 1 150 ? -18.031 -0.946 -3.201 1 84.94 150 ALA B O 1
ATOM 4055 N N . ALA B 1 151 ? -16.469 -1.101 -4.789 1 91.19 151 ALA B N 1
ATOM 4056 C CA . ALA B 1 151 ? -16.094 -2.449 -4.375 1 91.19 151 ALA B CA 1
ATOM 4057 C C . ALA B 1 151 ? -15.5 -2.449 -2.967 1 91.19 151 ALA B C 1
ATOM 4059 O O . ALA B 1 151 ? -15.852 -3.293 -2.141 1 91.19 151 ALA B O 1
ATOM 4060 N N . LYS B 1 152 ? -14.672 -1.466 -2.721 1 91.19 152 LYS B N 1
ATOM 4061 C CA . LYS B 1 152 ? -14.078 -1.38 -1.393 1 91.19 152 LYS B CA 1
ATOM 4062 C C . LYS B 1 152 ? -15.133 -1.131 -0.325 1 91.19 152 LYS B C 1
ATOM 4064 O O . LYS B 1 152 ? -15.125 -1.767 0.731 1 91.19 152 LYS B O 1
ATOM 4069 N N . ARG B 1 153 ? -16.031 -0.257 -0.588 1 89.44 153 ARG B N 1
ATOM 4070 C CA . ARG B 1 153 ? -17.094 0.055 0.363 1 89.44 153 ARG B CA 1
ATOM 4071 C C . ARG B 1 153 ? -17.938 -1.179 0.666 1 89.44 153 ARG B C 1
ATOM 4073 O O . ARG B 1 153 ? -18.219 -1.48 1.829 1 89.44 153 ARG B O 1
ATOM 4080 N N . ALA B 1 154 ? -18.328 -1.83 -0.382 1 92.94 154 ALA B N 1
ATOM 4081 C CA . ALA B 1 154 ? -19.156 -3.031 -0.223 1 92.94 154 ALA B CA 1
ATOM 4082 C C . ALA B 1 154 ? -18.375 -4.125 0.513 1 92.94 154 ALA B C 1
ATOM 4084 O O . ALA B 1 154 ? -18.938 -4.816 1.368 1 92.94 154 ALA B O 1
ATOM 4085 N N . ALA B 1 155 ? -17.141 -4.246 0.205 1 96.62 155 ALA B N 1
ATOM 4086 C CA . ALA B 1 155 ? -16.312 -5.27 0.83 1 96.62 155 ALA B CA 1
ATOM 4087 C C . ALA B 1 155 ? -16.125 -4.992 2.318 1 96.62 155 ALA B C 1
ATOM 4089 O O . ALA B 1 155 ? -16.125 -5.914 3.135 1 96.62 155 ALA B O 1
ATOM 4090 N N . LEU B 1 156 ? -15.922 -3.732 2.639 1 95.38 156 LEU B N 1
ATOM 4091 C CA . LEU B 1 156 ? -15.781 -3.371 4.043 1 95.38 156 LEU B CA 1
ATOM 4092 C C . LEU B 1 156 ? -17.031 -3.73 4.828 1 95.38 156 LEU B C 1
ATOM 4094 O O . LEU B 1 156 ? -16.953 -4.273 5.93 1 95.38 156 LEU B O 1
ATOM 4098 N N . LYS B 1 157 ? -18.141 -3.451 4.246 1 93.81 157 LYS B N 1
ATOM 4099 C CA . LYS B 1 157 ? -19.375 -3.848 4.895 1 93.81 157 LYS B CA 1
ATOM 4100 C C . LYS B 1 157 ? -19.469 -5.363 5.035 1 93.81 157 LYS B C 1
ATOM 4102 O O . LYS B 1 157 ? -19.812 -5.875 6.105 1 93.81 157 LYS B O 1
ATOM 4107 N N . ARG B 1 158 ? -19.141 -6.051 3.979 1 96.06 158 ARG B N 1
ATOM 4108 C CA . ARG B 1 158 ? -19.141 -7.512 3.98 1 96.06 158 ARG B CA 1
ATOM 4109 C C . ARG B 1 158 ? -18.266 -8.055 5.102 1 96.06 158 ARG B C 1
ATOM 4111 O O . ARG B 1 158 ? -18.672 -8.961 5.828 1 96.06 158 ARG B O 1
ATOM 4118 N N . ASP B 1 159 ? -17.109 -7.473 5.305 1 97.31 159 ASP B N 1
ATOM 4119 C CA . ASP B 1 159 ? -16.062 -8.016 6.152 1 97.31 159 ASP B CA 1
ATOM 4120 C C . ASP B 1 159 ? -16.062 -7.363 7.531 1 97.31 159 ASP B C 1
ATOM 4122 O O . ASP B 1 159 ? -15.062 -7.391 8.242 1 97.31 159 ASP B O 1
ATOM 4126 N N . ASN B 1 160 ? -17.156 -6.637 7.875 1 96.19 160 ASN B N 1
ATOM 4127 C CA . ASN B 1 160 ? -17.328 -5.98 9.164 1 96.19 160 ASN B CA 1
ATOM 4128 C C . ASN B 1 160 ? -16.234 -4.945 9.414 1 96.19 160 ASN B C 1
ATOM 4130 O O . ASN B 1 160 ? -15.75 -4.805 10.539 1 96.19 160 ASN B O 1
ATOM 4134 N N . TYR B 1 161 ? -15.727 -4.332 8.273 1 95.81 161 TYR B N 1
ATOM 4135 C CA . TYR B 1 161 ? -14.766 -3.234 8.266 1 95.81 161 TYR B CA 1
ATOM 4136 C C . TYR B 1 161 ? -13.422 -3.682 8.828 1 95.81 161 TYR B C 1
ATOM 4138 O O . TYR B 1 161 ? -12.75 -2.92 9.531 1 95.81 161 TYR B O 1
ATOM 4146 N N . ARG B 1 162 ? -13.141 -4.922 8.57 1 97.44 162 ARG B N 1
ATOM 4147 C CA . ARG B 1 162 ? -11.906 -5.492 9.094 1 97.44 162 ARG B CA 1
ATOM 4148 C C . ARG B 1 162 ? -11.117 -6.191 7.996 1 97.44 162 ARG B C 1
ATOM 4150 O O . ARG B 1 162 ? -11.688 -6.645 7.004 1 97.44 162 ARG B O 1
ATOM 4157 N N . CYS B 1 163 ? -9.789 -6.188 8.109 1 98 163 CYS B N 1
ATOM 4158 C CA . CYS B 1 163 ? -8.969 -7.082 7.301 1 98 163 CYS B CA 1
ATOM 4159 C C . CYS B 1 163 ? -9.391 -8.531 7.496 1 98 163 CYS B C 1
ATOM 4161 O O . CYS B 1 163 ? -9.539 -8.992 8.625 1 98 163 CYS B O 1
ATOM 4163 N N . MET B 1 164 ? -9.5 -9.273 6.469 1 98 164 MET B N 1
ATOM 4164 C CA . MET B 1 164 ? -10.055 -10.625 6.52 1 98 164 MET B CA 1
ATOM 4165 C C . MET B 1 164 ? -9.039 -11.609 7.09 1 98 164 MET B C 1
ATOM 4167 O O . MET B 1 164 ? -9.391 -12.727 7.453 1 98 164 MET B O 1
ATOM 4171 N N . VAL B 1 165 ? -7.762 -11.188 7.238 1 97.5 165 VAL B N 1
ATOM 4172 C CA . VAL B 1 165 ? -6.715 -12.086 7.715 1 97.5 165 VAL B CA 1
ATOM 4173 C C . VAL B 1 165 ? -6.344 -11.727 9.156 1 97.5 165 VAL B C 1
ATOM 4175 O O . VAL B 1 165 ? -6.379 -12.578 10.047 1 97.5 165 VAL B O 1
ATOM 4178 N N . THR B 1 166 ? -6.086 -10.469 9.438 1 96.12 166 THR B N 1
ATOM 4179 C CA . THR B 1 166 ? -5.566 -10.055 10.734 1 96.12 166 THR B CA 1
ATOM 4180 C C . THR B 1 166 ? -6.703 -9.727 11.695 1 96.12 166 THR B C 1
ATOM 4182 O O . THR B 1 166 ? -6.504 -9.672 12.906 1 96.12 166 THR B O 1
ATOM 4185 N N . GLY B 1 167 ? -7.879 -9.352 11.148 1 96.5 167 GLY B N 1
ATOM 4186 C CA . GLY B 1 167 ? -9 -8.938 11.977 1 96.5 167 GLY B CA 1
ATOM 4187 C C . GLY B 1 167 ? -8.898 -7.496 12.438 1 96.5 167 GLY B C 1
ATOM 4188 O O . GLY B 1 167 ? -9.766 -7.016 13.172 1 96.5 167 GLY B O 1
ATOM 4189 N N . CYS B 1 168 ? -7.887 -6.793 12.023 1 97 168 CYS B N 1
ATOM 4190 C CA . CYS B 1 168 ? -7.711 -5.398 12.414 1 97 168 CYS B CA 1
ATOM 4191 C C . CYS B 1 168 ? -8.742 -4.508 11.734 1 97 168 CYS B C 1
ATOM 4193 O O . CYS B 1 168 ? -9.133 -4.762 10.594 1 97 168 CYS B O 1
ATOM 4195 N N . VAL B 1 169 ? -9.094 -3.455 12.367 1 97 169 VAL B N 1
ATOM 4196 C CA . VAL B 1 169 ? -10.172 -2.574 11.93 1 97 169 VAL B CA 1
ATOM 4197 C C . VAL B 1 169 ? -9.633 -1.569 10.914 1 97 169 VAL B C 1
ATOM 4199 O O . VAL B 1 169 ? -8.547 -1.018 11.086 1 97 169 VAL B O 1
ATOM 4202 N N . GLU B 1 170 ? -10.383 -1.369 9.828 1 95.88 170 GLU B N 1
ATOM 4203 C CA . GLU B 1 170 ? -10.062 -0.305 8.883 1 95.88 170 GLU B CA 1
ATOM 4204 C C . GLU B 1 170 ? -9.953 1.046 9.578 1 95.88 170 GLU B C 1
ATOM 4206 O O . GLU B 1 170 ? -10.891 1.48 10.25 1 95.88 170 GLU B O 1
ATOM 4211 N N . SER B 1 171 ? -8.867 1.717 9.391 1 92.38 171 SER B N 1
ATOM 4212 C CA . SER B 1 171 ? -8.562 2.949 10.109 1 92.38 171 SER B CA 1
ATOM 4213 C C . SER B 1 171 ? -9.641 4 9.891 1 92.38 171 SER B C 1
ATOM 4215 O O . SER B 1 171 ? -10.047 4.688 10.828 1 92.38 171 SER B O 1
ATOM 4217 N N . ALA B 1 172 ? -10.117 4.09 8.68 1 87 172 ALA B N 1
ATOM 4218 C CA . ALA B 1 172 ? -11.086 5.129 8.328 1 87 172 ALA B CA 1
ATOM 4219 C C . ALA B 1 172 ? -12.43 4.871 9.008 1 87 172 ALA B C 1
ATOM 4221 O O . ALA B 1 172 ? -13.25 5.781 9.133 1 87 172 ALA B O 1
ATOM 4222 N N . ALA B 1 173 ? -12.695 3.678 9.43 1 91.25 173 ALA B N 1
ATOM 4223 C CA . ALA B 1 173 ? -13.969 3.314 10.047 1 91.25 173 ALA B CA 1
ATOM 4224 C C . ALA B 1 173 ? -13.875 3.352 11.562 1 91.25 173 ALA B C 1
ATOM 4226 O O . ALA B 1 173 ? -14.875 3.16 12.266 1 91.25 173 ALA B O 1
ATOM 4227 N N . TRP B 1 174 ? -12.75 3.617 12.109 1 91.69 174 TRP B N 1
ATOM 4228 C CA . TRP B 1 174 ? -12.461 3.441 13.523 1 91.69 174 TRP B CA 1
ATOM 4229 C C . TRP B 1 174 ? -13.422 4.25 14.391 1 91.69 174 TRP B C 1
ATOM 4231 O O . TRP B 1 174 ? -14.094 3.697 15.266 1 91.69 174 TRP B O 1
ATOM 4241 N N . TYR B 1 175 ? -13.57 5.488 14.094 1 87.94 175 TYR B N 1
ATOM 4242 C CA . TYR B 1 175 ? -14.312 6.367 14.992 1 87.94 175 TYR B CA 1
ATOM 4243 C C . TYR B 1 175 ? -15.812 6.141 14.852 1 87.94 175 TYR B C 1
ATOM 4245 O O . TYR B 1 175 ? -16.562 6.301 15.812 1 87.94 175 TYR B O 1
ATOM 4253 N N . VAL B 1 176 ? -16.234 5.781 13.672 1 87 176 VAL B N 1
ATOM 4254 C CA . VAL B 1 176 ? -17.625 5.41 13.5 1 87 176 VAL B CA 1
ATOM 4255 C C . VAL B 1 176 ? -17.938 4.172 14.328 1 87 176 VAL B C 1
ATOM 4257 O O . VAL B 1 176 ? -18.922 4.148 15.078 1 87 176 VAL B O 1
ATOM 4260 N N . LEU B 1 177 ? -17.141 3.203 14.234 1 91.44 177 LEU B N 1
ATOM 4261 C CA . LEU B 1 177 ? -17.344 1.965 14.977 1 91.44 177 LEU B CA 1
ATOM 4262 C C . LEU B 1 177 ? -17.219 2.203 16.484 1 91.44 177 LEU B C 1
ATOM 4264 O O . LEU B 1 177 ? -17.938 1.591 17.266 1 91.44 177 LEU B O 1
ATOM 4268 N N . GLU B 1 178 ? -16.312 3.027 16.828 1 89.88 178 GLU B N 1
ATOM 4269 C CA . GLU B 1 178 ? -16.156 3.395 18.234 1 89.88 178 GLU B CA 1
ATOM 4270 C C . GLU B 1 178 ? -17.438 4.023 18.781 1 89.88 178 GLU B C 1
ATOM 4272 O O . GLU B 1 178 ? -17.891 3.666 19.875 1 89.88 178 GLU B O 1
ATOM 4277 N N . SER B 1 179 ? -17.969 4.945 18.031 1 89 179 SER B N 1
ATOM 4278 C CA . SER B 1 179 ? -19.188 5.645 18.469 1 89 179 SER B CA 1
ATOM 4279 C C . SER B 1 179 ? -20.359 4.691 18.578 1 89 179 SER B C 1
ATOM 4281 O O . SER B 1 179 ? -21.25 4.891 19.406 1 89 179 SER B O 1
ATOM 4283 N N . GLU B 1 180 ? -20.312 3.637 17.828 1 90.31 180 GLU B N 1
ATOM 4284 C CA . GLU B 1 180 ? -21.391 2.65 17.828 1 90.31 180 GLU B CA 1
ATOM 4285 C C . GLU B 1 180 ? -21.156 1.583 18.891 1 90.31 180 GLU B C 1
ATOM 4287 O O . GLU B 1 180 ? -22 0.717 19.109 1 90.31 180 GLU B O 1
ATOM 4292 N N . GLY B 1 181 ? -20.078 1.653 19.516 1 91.62 181 GLY B N 1
ATOM 4293 C CA . GLY B 1 181 ? -19.75 0.654 20.531 1 91.62 181 GLY B CA 1
ATOM 4294 C C . GLY B 1 181 ? -19.391 -0.696 19.938 1 91.62 181 GLY B C 1
ATOM 4295 O O . GLY B 1 181 ? -19.562 -1.729 20.594 1 91.62 181 GLY B O 1
ATOM 4296 N N . SER B 1 182 ? -18.922 -0.703 18.719 1 91.19 182 SER B N 1
ATOM 4297 C CA . SER B 1 182 ? -18.688 -1.946 18 1 91.19 182 SER B CA 1
ATOM 4298 C C . SER B 1 182 ? -17.219 -2.371 18.109 1 91.19 182 SER B C 1
ATOM 4300 O O . SER B 1 182 ? -16.844 -3.42 17.594 1 91.19 182 SER B O 1
ATOM 4302 N N . LEU B 1 183 ? -16.406 -1.51 18.719 1 93.81 183 LEU B N 1
ATOM 4303 C CA . LEU B 1 183 ? -15 -1.863 18.891 1 93.81 183 LEU B CA 1
ATOM 4304 C C . LEU B 1 183 ? -14.797 -2.711 20.141 1 93.81 183 LEU B C 1
ATOM 4306 O O . LEU B 1 183 ? -15.422 -2.453 21.172 1 93.81 183 LEU B O 1
ATOM 4310 N N . GLY B 1 184 ? -14.039 -3.771 20 1 90.75 184 GLY B N 1
ATOM 4311 C CA . GLY B 1 184 ? -13.695 -4.605 21.141 1 90.75 184 GLY B CA 1
ATOM 4312 C C . GLY B 1 184 ? -12.414 -4.172 21.844 1 90.75 184 GLY B C 1
ATOM 4313 O O . GLY B 1 184 ? -11.672 -3.336 21.312 1 90.75 184 GLY B O 1
ATOM 4314 N N . GLU B 1 185 ? -12.211 -4.855 23 1 88.56 185 GLU B N 1
ATOM 4315 C CA . GLU B 1 185 ? -10.969 -4.609 23.719 1 88.56 185 GLU B CA 1
ATOM 4316 C C . GLU B 1 185 ? -9.758 -5.098 22.922 1 88.56 185 GLU B C 1
ATOM 4318 O O . GLU B 1 185 ? -9.773 -6.207 22.391 1 88.56 185 GLU B O 1
ATOM 4323 N N . GLY B 1 186 ? -8.828 -4.285 22.656 1 89.38 186 GLY B N 1
ATOM 4324 C CA . GLY B 1 186 ? -7.609 -4.707 21.984 1 89.38 186 GLY B CA 1
ATOM 4325 C C . GLY B 1 186 ? -7.625 -4.457 20.484 1 89.38 186 GLY B C 1
ATOM 4326 O O . GLY B 1 186 ? -6.641 -4.719 19.797 1 89.38 186 GLY B O 1
ATOM 4327 N N . ASP B 1 187 ? -8.82 -4.035 20 1 94.19 187 ASP B N 1
ATOM 4328 C CA . ASP B 1 187 ? -8.891 -3.723 18.578 1 94.19 187 ASP B CA 1
ATOM 4329 C C . ASP B 1 187 ? -7.82 -2.699 18.188 1 94.19 187 ASP B C 1
ATOM 4331 O O . ASP B 1 187 ? -7.551 -1.761 18.938 1 94.19 187 ASP B O 1
ATOM 4335 N N . VAL B 1 188 ? -7.188 -3.037 17.109 1 95.62 188 VAL B N 1
ATOM 4336 C CA . VAL B 1 188 ? -6.23 -2.107 16.516 1 95.62 188 VAL B CA 1
ATOM 4337 C C . VAL B 1 188 ? -6.621 -1.813 15.07 1 95.62 188 VAL B C 1
ATOM 4339 O O . VAL B 1 188 ? -7.363 -2.58 14.453 1 95.62 188 VAL B O 1
ATOM 4342 N N . SER B 1 189 ? -6.18 -0.707 14.586 1 96.25 189 SER B N 1
ATOM 4343 C CA . SER B 1 189 ? -6.566 -0.275 13.25 1 96.25 189 SER B CA 1
ATOM 4344 C C . SER B 1 189 ? -5.457 -0.552 12.234 1 96.25 189 SER B C 1
ATOM 4346 O O . SER B 1 189 ? -4.309 -0.782 12.617 1 96.25 189 SER B O 1
ATOM 4348 N N . THR B 1 190 ? -5.777 -0.66 11 1 96.56 190 THR B N 1
ATOM 4349 C CA . THR B 1 190 ? -4.871 -0.745 9.859 1 96.56 190 THR B CA 1
ATOM 4350 C C . THR B 1 190 ? -5.516 -0.157 8.609 1 96.56 190 THR B C 1
ATOM 4352 O O . THR B 1 190 ? -6.738 -0.008 8.547 1 96.56 190 THR B O 1
ATOM 4355 N N . SER B 1 191 ? -4.688 0.247 7.691 1 93.94 191 SER B N 1
ATOM 4356 C CA . SER B 1 191 ? -5.207 0.612 6.375 1 93.94 191 SER B CA 1
ATOM 4357 C C . SER B 1 191 ? -5.418 -0.62 5.504 1 93.94 191 SER B C 1
ATOM 4359 O O . SER B 1 191 ? -4.5 -1.423 5.32 1 93.94 191 SER B O 1
ATOM 4361 N N . THR B 1 192 ? -6.641 -0.738 5.008 1 95.38 192 THR B N 1
ATOM 4362 C CA . THR B 1 192 ? -6.938 -1.896 4.172 1 95.38 192 THR B CA 1
ATOM 4363 C C . THR B 1 192 ? -7.176 -1.472 2.725 1 95.38 192 THR B C 1
ATOM 4365 O O . THR B 1 192 ? -7.371 -0.287 2.443 1 95.38 192 THR B O 1
ATOM 4368 N N . ASN B 1 193 ? -7.062 -2.459 1.821 1 93.81 193 ASN B N 1
ATOM 4369 C CA . ASN B 1 193 ? -7.406 -2.332 0.409 1 93.81 193 ASN B CA 1
ATOM 4370 C C . ASN B 1 193 ? -8.344 -3.451 -0.041 1 93.81 193 ASN B C 1
ATOM 4372 O O . ASN B 1 193 ? -8.414 -4.504 0.598 1 93.81 193 ASN B O 1
ATOM 4376 N N . PHE B 1 194 ? -9.188 -3.061 -1.041 1 94.5 194 PHE B N 1
ATOM 4377 C CA . PHE B 1 194 ? -9.852 -4.129 -1.781 1 94.5 194 PHE B CA 1
ATOM 4378 C C . PHE B 1 194 ? -8.883 -4.793 -2.754 1 94.5 194 PHE B C 1
ATOM 4380 O O . PHE B 1 194 ? -8.43 -4.168 -3.715 1 94.5 194 PHE B O 1
ATOM 4387 N N . CYS B 1 195 ? -8.523 -5.992 -2.471 1 95.81 195 CYS B N 1
ATOM 4388 C CA . CYS B 1 195 ? -7.531 -6.762 -3.221 1 95.81 195 CYS B CA 1
ATOM 4389 C C . CYS B 1 195 ? -8.211 -7.664 -4.246 1 95.81 195 CYS B C 1
ATOM 4391 O O . CYS B 1 195 ? -8.852 -8.648 -3.881 1 95.81 195 CYS B O 1
ATOM 4393 N N . HIS B 1 196 ? -8.062 -7.352 -5.453 1 94.94 196 HIS B N 1
ATOM 4394 C CA . HIS B 1 196 ? -8.609 -8.195 -6.504 1 94.94 196 HIS B CA 1
ATOM 4395 C C . HIS B 1 196 ? -7.816 -9.492 -6.641 1 94.94 196 HIS B C 1
ATOM 4397 O O . HIS B 1 196 ? -6.586 -9.484 -6.566 1 94.94 196 HIS B O 1
ATOM 4403 N N . ILE B 1 197 ? -8.523 -10.539 -6.812 1 96.56 197 ILE B N 1
ATOM 4404 C CA . ILE B 1 197 ? -7.852 -11.797 -7.121 1 96.56 197 ILE B CA 1
ATOM 4405 C C . ILE B 1 197 ? -7.348 -11.773 -8.562 1 96.56 197 ILE B C 1
ATOM 4407 O O . ILE B 1 197 ? -6.168 -12.008 -8.82 1 96.56 197 ILE B O 1
ATOM 4411 N N . PHE B 1 198 ? -8.258 -11.492 -9.484 1 93.44 198 PHE B N 1
ATOM 4412 C CA . PHE B 1 198 ? -7.898 -11.164 -10.859 1 93.44 198 PHE B CA 1
ATOM 4413 C C . PHE B 1 198 ? -7.859 -9.656 -11.062 1 93.44 198 PHE B C 1
ATOM 4415 O O . PHE B 1 198 ? -8.852 -8.969 -10.828 1 93.44 198 PHE B O 1
ATOM 4422 N N . PRO B 1 199 ? -6.738 -9.148 -11.43 1 87.69 199 PRO B N 1
ATOM 4423 C CA . PRO B 1 199 ? -6.582 -7.691 -11.508 1 87.69 199 PRO B CA 1
ATOM 4424 C C . PRO B 1 199 ? -7.438 -7.062 -12.602 1 87.69 199 PRO B C 1
ATOM 4426 O O . PRO B 1 199 ? -7.645 -7.672 -13.656 1 87.69 199 PRO B O 1
ATOM 4429 N N . PRO B 1 200 ? -7.844 -5.785 -12.359 1 78.81 200 PRO B N 1
ATOM 4430 C CA . PRO B 1 200 ? -8.617 -5.074 -13.375 1 78.81 200 PRO B CA 1
ATOM 4431 C C . PRO B 1 200 ? -7.844 -4.875 -14.68 1 78.81 200 PRO B C 1
ATOM 4433 O O . PRO B 1 200 ? -8.445 -4.719 -15.742 1 78.81 200 PRO B O 1
ATOM 4436 N N . SER B 1 201 ? -6.566 -4.828 -14.602 1 68.19 201 SER B N 1
ATOM 4437 C CA . SER B 1 201 ? -5.723 -4.609 -15.773 1 68.19 201 SER B CA 1
ATOM 4438 C C . SER B 1 201 ? -5.863 -5.754 -16.766 1 68.19 201 SER B C 1
ATOM 4440 O O . SER B 1 201 ? -5.504 -5.609 -17.938 1 68.19 201 SER B O 1
ATOM 4442 N N . THR B 1 202 ? -6.352 -6.781 -16.312 1 66.19 202 THR B N 1
ATOM 4443 C CA . THR B 1 202 ? -6.527 -7.918 -17.203 1 66.19 202 THR B CA 1
ATOM 4444 C C . THR B 1 202 ? -7.449 -7.559 -18.359 1 66.19 202 THR B C 1
ATOM 4446 O O . THR B 1 202 ? -7.242 -8.008 -19.484 1 66.19 202 THR B O 1
ATOM 4449 N N . ASN B 1 203 ? -8.367 -6.664 -18 1 59.12 203 ASN B N 1
ATOM 4450 C CA . ASN B 1 203 ? -9.359 -6.289 -19.016 1 59.12 203 ASN B CA 1
ATOM 4451 C C . ASN B 1 203 ? -8.992 -4.977 -19.703 1 59.12 203 ASN B C 1
ATOM 4453 O O . ASN B 1 203 ? -9.68 -4.539 -20.625 1 59.12 203 ASN B O 1
ATOM 4457 N N . GLN B 1 204 ? -7.945 -4.301 -19.203 1 58.03 204 GLN B N 1
ATOM 4458 C CA . GLN B 1 204 ? -7.711 -2.934 -19.656 1 58.03 204 GLN B CA 1
ATOM 4459 C C . GLN B 1 204 ? -7.059 -2.916 -21.031 1 58.03 204 GLN B C 1
ATOM 4461 O O . GLN B 1 204 ? -6.219 -3.764 -21.344 1 58.03 204 GLN B O 1
ATOM 4466 N N . GLY B 1 205 ? -7.367 -1.907 -21.766 1 50.25 205 GLY B N 1
ATOM 4467 C CA . GLY B 1 205 ? -6.824 -1.566 -23.078 1 50.25 205 GLY B CA 1
ATOM 4468 C C . GLY B 1 205 ? -7.383 -2.426 -24.203 1 50.25 205 GLY B C 1
ATOM 4469 O O . GLY B 1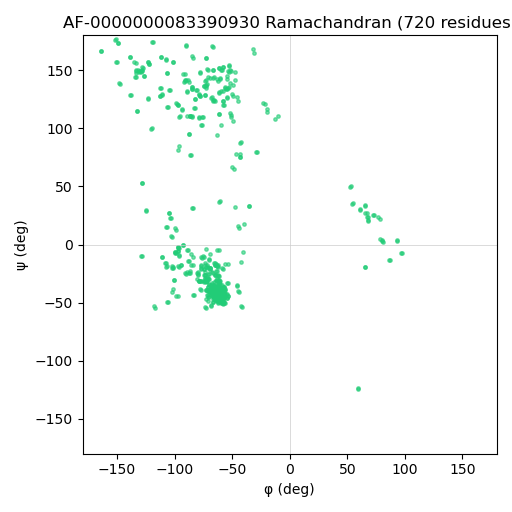 205 ? -6.711 -2.654 -25.203 1 50.25 205 GLY B O 1
ATOM 4470 N N . ARG B 1 206 ? -8.57 -2.941 -23.891 1 55 206 ARG B N 1
ATOM 4471 C CA . ARG B 1 206 ? -9.188 -3.787 -24.906 1 55 206 ARG B CA 1
ATOM 4472 C C . ARG B 1 206 ? -9.336 -3.037 -26.234 1 55 206 ARG B C 1
ATOM 4474 O O . ARG B 1 206 ? -9.539 -3.65 -27.281 1 55 206 ARG B O 1
ATOM 4481 N N . GLU B 1 207 ? -9.188 -1.763 -25.938 1 51.88 207 GLU B N 1
ATOM 4482 C CA . GLU B 1 207 ? -9.242 -0.983 -27.172 1 51.88 207 GLU B CA 1
ATOM 4483 C C . GLU B 1 207 ? -7.969 -1.154 -27.984 1 51.88 207 GLU B C 1
ATOM 4485 O O . GLU B 1 207 ? -7.965 -0.936 -29.203 1 51.88 207 GLU B O 1
ATOM 4490 N N . ASN B 1 208 ? -6.996 -1.504 -27.219 1 55.88 208 ASN B N 1
ATOM 4491 C CA . ASN B 1 208 ? -5.754 -1.837 -27.906 1 55.88 208 ASN B CA 1
ATOM 4492 C C . ASN B 1 208 ? -5.703 -3.314 -28.281 1 55.88 208 ASN B C 1
ATOM 4494 O O . ASN B 1 208 ? -5.746 -4.188 -27.406 1 55.88 208 ASN B O 1
ATOM 4498 N N . PRO B 1 209 ? -5.781 -3.566 -29.547 1 58.56 209 PRO B N 1
ATOM 4499 C CA . PRO B 1 209 ? -5.84 -4.953 -30.016 1 58.56 209 PRO B CA 1
ATOM 4500 C C . PRO B 1 209 ? -4.832 -5.859 -29.312 1 58.56 209 PRO B C 1
ATOM 4502 O O . PRO B 1 209 ? -5.145 -7.012 -29 1 58.56 209 PRO B O 1
ATOM 4505 N N . SER B 1 210 ? -3.684 -5.273 -29.156 1 61.34 210 SER B N 1
ATOM 4506 C CA . SER B 1 210 ? -2.662 -6.082 -28.5 1 61.34 210 SER B CA 1
ATOM 4507 C C . SER B 1 210 ? -3.057 -6.418 -27.062 1 61.34 210 SER B C 1
ATOM 4509 O O . SER B 1 210 ? -2.838 -7.535 -26.594 1 61.34 210 SER B O 1
ATOM 4511 N N . LYS B 1 211 ? -3.652 -5.523 -26.469 1 64.56 211 LYS B N 1
ATOM 4512 C CA . LYS B 1 211 ? -4.094 -5.73 -25.094 1 64.56 211 LYS B CA 1
ATOM 4513 C C . LYS B 1 211 ? -5.309 -6.652 -25.047 1 64.56 211 LYS B C 1
ATOM 4515 O O . LYS B 1 211 ? -5.441 -7.457 -24.109 1 64.56 211 LYS B O 1
ATOM 4520 N N . GLN B 1 212 ? -6.07 -6.574 -26.062 1 67.69 212 GLN B N 1
ATOM 4521 C CA . GLN B 1 212 ? -7.23 -7.457 -26.156 1 67.69 212 GLN B CA 1
ATOM 4522 C C . GLN B 1 212 ? -6.801 -8.906 -26.344 1 67.69 212 GLN B C 1
ATOM 4524 O O . GLN B 1 212 ? -7.359 -9.812 -25.719 1 67.69 212 GLN B O 1
ATOM 4529 N N . SER B 1 213 ? -5.871 -9.023 -27.172 1 71.38 213 SER B N 1
ATOM 4530 C CA . SER B 1 213 ? -5.363 -10.367 -27.438 1 71.38 213 SER B CA 1
ATOM 4531 C C . SER B 1 213 ? -4.738 -10.969 -26.172 1 71.38 213 SER B C 1
ATOM 4533 O O . SER B 1 213 ? -4.926 -12.156 -25.891 1 71.38 213 SER B O 1
ATOM 4535 N N . TYR B 1 214 ? -4.074 -10.164 -25.406 1 75.44 214 TYR B N 1
ATOM 4536 C CA . TYR B 1 214 ? -3.469 -10.641 -24.156 1 75.44 214 TYR B CA 1
ATOM 4537 C C . TYR B 1 214 ? -4.535 -11.086 -23.172 1 75.44 214 TYR B C 1
ATOM 4539 O O . TYR B 1 214 ? -4.43 -12.164 -22.578 1 75.44 214 TYR B O 1
ATOM 4547 N N . ALA B 1 215 ? -5.496 -10.219 -23.078 1 76.75 215 ALA B N 1
ATOM 4548 C CA . ALA B 1 215 ? -6.574 -10.539 -22.156 1 76.75 215 ALA B CA 1
ATOM 4549 C C . ALA B 1 215 ? -7.266 -11.844 -22.531 1 76.75 215 ALA B C 1
ATOM 4551 O O . ALA B 1 215 ? -7.559 -12.672 -21.672 1 76.75 215 ALA B O 1
ATOM 4552 N N . GLU B 1 216 ? -7.484 -12 -23.75 1 80.38 216 GLU B N 1
ATOM 4553 C CA . GLU B 1 216 ? -8.133 -13.219 -24.234 1 80.38 216 GLU B CA 1
ATOM 4554 C C . GLU B 1 216 ? -7.277 -14.453 -23.938 1 80.38 216 GLU B C 1
ATOM 4556 O O . GLU B 1 216 ? -7.793 -15.477 -23.5 1 80.38 216 GLU B O 1
ATOM 4561 N N . SER B 1 217 ? -6.066 -14.312 -24.188 1 83.12 217 SER B N 1
ATOM 4562 C CA . SER B 1 217 ? -5.152 -15.414 -23.922 1 83.12 217 SER B CA 1
ATOM 4563 C C . SER B 1 217 ? -5.105 -15.734 -22.422 1 83.12 217 SER B C 1
ATOM 4565 O O . SER B 1 217 ? -5.156 -16.906 -22.031 1 83.12 217 SER B O 1
ATOM 4567 N N . ALA B 1 218 ? -5.027 -14.758 -21.641 1 86.5 218 ALA B N 1
ATOM 4568 C CA . ALA B 1 218 ? -4.973 -14.938 -20.203 1 86.5 218 ALA B CA 1
ATOM 4569 C C . ALA B 1 218 ? -6.219 -15.664 -19.688 1 86.5 218 ALA B C 1
ATOM 4571 O O . ALA B 1 218 ? -6.117 -16.609 -18.906 1 86.5 218 ALA B O 1
ATOM 4572 N N . TRP B 1 219 ? -7.352 -15.289 -20.234 1 89.5 219 TRP B N 1
ATOM 4573 C CA . TRP B 1 219 ? -8.602 -15.883 -19.766 1 89.5 219 TRP B CA 1
ATOM 4574 C C . TRP B 1 219 ? -8.742 -17.312 -20.25 1 89.5 219 TRP B C 1
ATOM 4576 O O . TRP B 1 219 ? -9.344 -18.156 -19.562 1 89.5 219 TRP B O 1
ATOM 4586 N N . LYS B 1 220 ? -8.188 -17.547 -21.391 1 89.31 220 LYS B N 1
ATOM 4587 C CA . LYS B 1 220 ? -8.148 -18.922 -21.875 1 89.31 220 LYS B CA 1
ATOM 4588 C C . LYS B 1 220 ? -7.398 -19.828 -20.891 1 89.31 220 LYS B C 1
ATOM 4590 O O . LYS B 1 220 ? -7.852 -20.922 -20.594 1 89.31 220 LYS B O 1
ATOM 4595 N N . TYR B 1 221 ? -6.32 -19.391 -20.422 1 92.25 221 TYR B N 1
ATOM 4596 C CA . TYR B 1 221 ? -5.543 -20.156 -19.469 1 92.25 221 TYR B CA 1
ATOM 4597 C C . TYR B 1 221 ? -6.281 -20.266 -18.141 1 92.25 221 TYR B C 1
ATOM 4599 O O . TYR B 1 221 ? -6.293 -21.328 -17.516 1 92.25 221 TYR B O 1
ATOM 4607 N N . VAL B 1 222 ? -6.922 -19.188 -17.75 1 93.81 222 VAL B N 1
ATOM 4608 C CA . VAL B 1 222 ? -7.691 -19.203 -16.516 1 93.81 222 VAL B CA 1
ATOM 4609 C C . VAL B 1 222 ? -8.805 -20.234 -16.594 1 93.81 222 VAL B C 1
ATOM 4611 O O . VAL B 1 222 ? -9.055 -20.984 -15.648 1 93.81 222 VAL B O 1
ATOM 4614 N N . TYR B 1 223 ? -9.406 -20.266 -17.719 1 94 223 TYR B N 1
ATOM 4615 C CA . TYR B 1 223 ? -10.461 -21.266 -17.938 1 94 223 TYR B CA 1
ATOM 4616 C C . TYR B 1 223 ? -9.891 -22.672 -17.906 1 94 223 TYR B C 1
ATOM 4618 O O . TYR B 1 223 ? -10.43 -23.562 -17.234 1 94 223 TYR B O 1
ATOM 4626 N N . ALA B 1 224 ? -8.883 -22.859 -18.562 1 94.75 224 ALA B N 1
ATOM 4627 C CA . ALA B 1 224 ? -8.289 -24.188 -18.672 1 94.75 224 ALA B CA 1
ATOM 4628 C C . ALA B 1 224 ? -7.82 -24.688 -17.312 1 94.75 224 ALA B C 1
ATOM 4630 O O . ALA B 1 224 ? -8.086 -25.828 -16.938 1 94.75 224 ALA B O 1
ATOM 4631 N N . PHE B 1 225 ? -7.199 -23.828 -16.5 1 95.88 225 PHE B N 1
ATOM 4632 C CA . PHE B 1 225 ? -6.527 -24.25 -15.281 1 95.88 225 PHE B CA 1
ATOM 4633 C C . PHE B 1 225 ? -7.461 -24.125 -14.078 1 95.88 225 PHE B C 1
ATOM 4635 O O . PHE B 1 225 ? -7.195 -24.688 -13.016 1 95.88 225 PHE B O 1
ATOM 4642 N N . GLY B 1 226 ? -8.531 -23.359 -14.227 1 95.06 226 GLY B N 1
ATOM 4643 C CA . GLY B 1 226 ? -9.375 -23.125 -13.07 1 95.06 226 GLY B CA 1
ATOM 4644 C C . GLY B 1 226 ? -10.844 -23.406 -13.336 1 95.06 226 GLY B C 1
ATOM 4645 O O . GLY B 1 226 ? -11.664 -23.375 -12.422 1 95.06 226 GLY B O 1
ATOM 4646 N N . GLY B 1 227 ? -11.211 -23.625 -14.602 1 94.12 227 GLY B N 1
ATOM 4647 C CA . GLY B 1 227 ? -12.617 -23.781 -14.953 1 94.12 227 GLY B CA 1
ATOM 4648 C C . GLY B 1 227 ? -13.414 -22.516 -14.789 1 94.12 227 GLY B C 1
ATOM 4649 O O . GLY B 1 227 ? -14.625 -22.547 -14.531 1 94.12 227 GLY B O 1
ATOM 4650 N N . ILE B 1 228 ? -12.75 -21.391 -14.789 1 94.44 228 ILE B N 1
ATOM 4651 C CA . ILE B 1 228 ? -13.367 -20.094 -14.547 1 94.44 228 ILE B CA 1
ATOM 4652 C C . ILE B 1 228 ? -13.625 -19.391 -15.883 1 94.44 228 ILE B C 1
ATOM 4654 O O . ILE B 1 228 ? -12.695 -19.172 -16.656 1 94.44 228 ILE B O 1
ATOM 4658 N N . LYS B 1 229 ? -14.844 -19.062 -16.156 1 92.75 229 LYS B N 1
ATOM 4659 C CA . LYS B 1 229 ? -15.188 -18.312 -17.359 1 92.75 229 LYS B CA 1
ATOM 4660 C C . LYS B 1 229 ? -15.062 -16.812 -17.125 1 92.75 229 LYS B C 1
ATOM 4662 O O . LYS B 1 229 ? -16.078 -16.109 -17.031 1 92.75 229 LYS B O 1
ATOM 4667 N N . GLY B 1 230 ? -13.867 -16.359 -17.125 1 88.56 230 GLY B N 1
ATOM 4668 C CA . GLY B 1 230 ? -13.562 -14.977 -16.75 1 88.56 230 GLY B CA 1
ATOM 4669 C C . GLY B 1 230 ? -14.203 -13.961 -17.672 1 88.56 230 GLY B C 1
ATOM 4670 O O . GLY B 1 230 ? -14.688 -12.922 -17.219 1 88.56 230 GLY B O 1
ATOM 4671 N N . LEU B 1 231 ? -14.234 -14.203 -18.938 1 83.62 231 LEU B N 1
ATOM 4672 C CA . LEU B 1 231 ? -14.797 -13.281 -19.922 1 83.62 231 LEU B CA 1
ATOM 4673 C C . LEU B 1 231 ? -16.297 -13.086 -19.688 1 83.62 231 LEU B C 1
ATOM 4675 O O . LEU B 1 231 ? -16.844 -12.039 -20.016 1 83.62 231 LEU B O 1
ATOM 4679 N N . GLU B 1 232 ? -16.859 -14.023 -19.047 1 86.69 232 GLU B N 1
ATOM 4680 C CA . GLU B 1 232 ? -18.281 -13.938 -18.75 1 86.69 232 GLU B CA 1
ATOM 4681 C C . GLU B 1 232 ? -18.516 -13.438 -17.328 1 86.69 232 GLU B C 1
ATOM 4683 O O . GLU B 1 232 ? -19.297 -12.508 -17.109 1 86.69 232 GLU B O 1
ATOM 4688 N N . GLU B 1 233 ? -17.75 -13.977 -16.422 1 89.19 233 GLU B N 1
ATOM 4689 C CA . GLU B 1 233 ? -17.969 -13.734 -15.008 1 89.19 233 GLU B CA 1
ATOM 4690 C C . GLU B 1 233 ? -17.422 -12.383 -14.578 1 89.19 233 GLU B C 1
ATOM 4692 O O . GLU B 1 233 ? -17.922 -11.758 -13.648 1 89.19 233 GLU B O 1
ATOM 4697 N N . LEU B 1 234 ? -16.328 -11.922 -15.25 1 89.94 234 LEU B N 1
ATOM 4698 C CA . LEU B 1 234 ? -15.594 -10.758 -14.773 1 89.94 234 LEU B CA 1
ATOM 4699 C C . LEU B 1 234 ? -15.484 -9.703 -15.867 1 89.94 234 LEU B C 1
ATOM 4701 O O . LEU B 1 234 ? -14.508 -8.953 -15.914 1 89.94 234 LEU B O 1
ATOM 4705 N N . GLU B 1 235 ? -16.422 -9.672 -16.703 1 80.94 235 GLU B N 1
ATOM 4706 C CA . GLU B 1 235 ? -16.422 -8.711 -17.812 1 80.94 235 GLU B CA 1
ATOM 4707 C C . GLU B 1 235 ? -16.766 -7.309 -17.328 1 80.94 235 GLU B C 1
ATOM 4709 O O . GLU B 1 235 ? -17.656 -7.141 -16.484 1 80.94 235 GLU B O 1
ATOM 4714 N N . GLY B 1 236 ? -16.016 -6.289 -17.812 1 80 236 GLY B N 1
ATOM 4715 C CA . GLY B 1 236 ? -16.312 -4.906 -17.469 1 80 236 GLY B CA 1
ATOM 4716 C C . GLY B 1 236 ? -16.25 -4.637 -15.977 1 80 236 GLY B C 1
ATOM 4717 O O . GLY B 1 236 ? -15.266 -4.961 -15.312 1 80 236 GLY B O 1
ATOM 4718 N N . ALA B 1 237 ? -17.359 -4.129 -15.5 1 81.5 237 ALA B N 1
ATOM 4719 C CA . ALA B 1 237 ? -17.453 -3.793 -14.086 1 81.5 237 ALA B CA 1
ATOM 4720 C C . ALA B 1 237 ? -17.484 -5.051 -13.227 1 81.5 237 ALA B C 1
ATOM 4722 O O . ALA B 1 237 ? -17.266 -4.988 -12.008 1 81.5 237 ALA B O 1
ATOM 4723 N N . GLY B 1 238 ? -17.688 -6.172 -13.914 1 87.62 238 GLY B N 1
ATOM 4724 C CA . GLY B 1 238 ? -17.703 -7.441 -13.203 1 87.62 238 GLY B CA 1
ATOM 4725 C C . GLY B 1 238 ? -16.375 -7.77 -12.539 1 87.62 238 GLY B C 1
ATOM 4726 O O . GLY B 1 238 ? -16.328 -8.594 -11.617 1 87.62 238 GLY B O 1
ATOM 4727 N N . ILE B 1 239 ? -15.305 -7.117 -12.961 1 90.44 239 ILE B N 1
ATOM 4728 C CA . ILE B 1 239 ? -13.977 -7.328 -12.391 1 90.44 239 ILE B CA 1
ATOM 4729 C C . ILE B 1 239 ? -13.961 -6.879 -10.93 1 90.44 239 ILE B C 1
ATOM 4731 O O . ILE B 1 239 ? -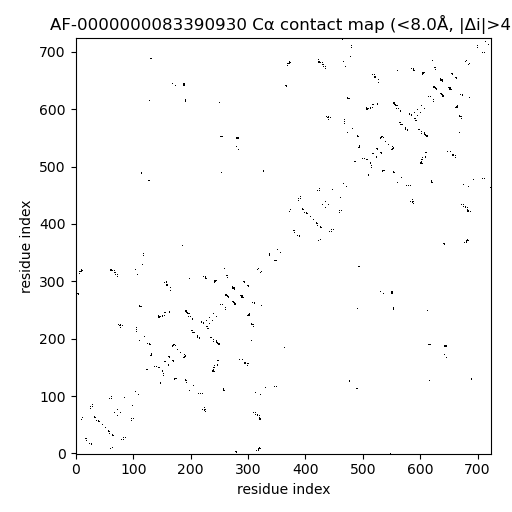13.102 -7.297 -10.156 1 90.44 239 ILE B O 1
ATOM 4735 N N . HIS B 1 240 ? -15.008 -6.035 -10.531 1 90.75 240 HIS B N 1
ATOM 4736 C CA . HIS B 1 240 ? -15.047 -5.453 -9.188 1 90.75 240 HIS B CA 1
ATOM 4737 C C . HIS B 1 240 ? -16.047 -6.191 -8.305 1 90.75 240 HIS B C 1
ATOM 4739 O O . HIS B 1 240 ? -16.328 -5.754 -7.188 1 90.75 240 HIS B O 1
ATOM 4745 N N . ARG B 1 241 ? -16.578 -7.293 -8.812 1 93.81 241 ARG B N 1
ATOM 4746 C CA . ARG B 1 241 ? -17.5 -8.062 -7.969 1 93.81 241 ARG B CA 1
ATOM 4747 C C . ARG B 1 241 ? -16.797 -8.562 -6.715 1 93.81 241 ARG B C 1
ATOM 4749 O O . ARG B 1 241 ? -15.594 -8.844 -6.738 1 93.81 241 ARG B O 1
ATOM 4756 N N . LEU B 1 242 ? -17.531 -8.742 -5.648 1 96.56 242 LEU B N 1
ATOM 4757 C CA . LEU B 1 242 ? -16.953 -9.055 -4.348 1 96.56 242 LEU B CA 1
ATOM 4758 C C . LEU B 1 242 ? -16.375 -10.469 -4.336 1 96.56 242 LEU B C 1
ATOM 4760 O O . LEU B 1 242 ? -15.438 -10.758 -3.6 1 96.56 242 LEU B O 1
ATOM 4764 N N . SER B 1 243 ? -16.906 -11.359 -5.211 1 96.75 243 SER B N 1
ATOM 4765 C CA . SER B 1 243 ? -16.375 -12.711 -5.312 1 96.75 243 SER B CA 1
ATOM 4766 C C . SER B 1 243 ? -14.938 -12.695 -5.844 1 96.75 243 SER B C 1
ATOM 4768 O O . SER B 1 243 ? -14.211 -13.68 -5.711 1 96.75 243 SER B O 1
ATOM 4770 N N . ASN B 1 244 ? -14.508 -11.547 -6.434 1 96.44 244 ASN B N 1
ATOM 4771 C CA . ASN B 1 244 ? -13.172 -11.406 -6.996 1 96.44 244 ASN B CA 1
ATOM 4772 C C . ASN B 1 244 ? -12.258 -10.586 -6.082 1 96.44 244 ASN B C 1
ATOM 4774 O O . ASN B 1 244 ? -11.289 -9.984 -6.543 1 96.44 244 ASN B O 1
ATOM 4778 N N . GLY B 1 245 ? -12.578 -10.523 -4.824 1 96.5 245 GLY B N 1
ATOM 4779 C CA . GLY B 1 245 ? -11.672 -9.711 -4.027 1 96.5 245 GLY B CA 1
ATOM 4780 C C . GLY B 1 245 ? -11.805 -9.953 -2.535 1 96.5 245 GLY B C 1
ATOM 4781 O O . GLY B 1 245 ? -12.727 -10.641 -2.094 1 96.5 245 GLY B O 1
ATOM 4782 N N . LEU B 1 246 ? -10.781 -9.422 -1.813 1 97.75 246 LEU B N 1
ATOM 4783 C CA . LEU B 1 246 ? -10.633 -9.516 -0.365 1 97.75 246 LEU B CA 1
ATOM 4784 C C . LEU B 1 246 ? -10.281 -8.164 0.241 1 97.75 246 LEU B C 1
ATOM 4786 O O . LEU B 1 246 ? -9.609 -7.352 -0.393 1 97.75 246 LEU B O 1
ATOM 4790 N N . THR B 1 247 ? -10.742 -7.965 1.433 1 97.88 247 THR B N 1
ATOM 4791 C CA . THR B 1 247 ? -10.242 -6.84 2.213 1 97.88 247 THR B CA 1
ATOM 4792 C C . THR B 1 247 ? -8.977 -7.23 2.971 1 97.88 247 THR B C 1
ATOM 4794 O O . THR B 1 247 ? -9.031 -8.008 3.924 1 97.88 247 THR B O 1
ATOM 4797 N N . LEU B 1 248 ? -7.859 -6.648 2.531 1 97.75 248 LEU B N 1
ATOM 4798 C CA . LEU B 1 248 ? -6.586 -6.98 3.158 1 97.75 248 LEU B CA 1
ATOM 4799 C C . LEU B 1 248 ? -5.855 -5.719 3.607 1 97.75 248 LEU B C 1
ATOM 4801 O O . LEU B 1 248 ? -5.969 -4.668 2.969 1 97.75 248 LEU B O 1
ATOM 4805 N N . ALA B 1 249 ? -5.16 -5.887 4.762 1 97.12 249 ALA B N 1
ATOM 4806 C CA . ALA B 1 249 ? -4.227 -4.816 5.105 1 97.12 249 ALA B CA 1
ATOM 4807 C C . ALA B 1 249 ? -3.301 -4.5 3.936 1 97.12 249 ALA B C 1
ATOM 4809 O O . ALA B 1 249 ? -2.963 -5.383 3.146 1 97.12 249 ALA B O 1
ATOM 4810 N N . ALA B 1 250 ? -2.875 -3.291 3.83 1 94.25 250 ALA B N 1
ATOM 4811 C CA . ALA B 1 250 ? -2.119 -2.818 2.674 1 94.25 250 ALA B CA 1
ATOM 4812 C C . ALA B 1 250 ? -0.864 -3.656 2.457 1 94.25 250 ALA B C 1
ATOM 4814 O O . ALA B 1 250 ? -0.491 -3.945 1.317 1 94.25 250 ALA B O 1
ATOM 4815 N N . ASP B 1 251 ? -0.146 -3.979 3.494 1 94.38 251 ASP B N 1
ATOM 4816 C CA . ASP B 1 251 ? 1.073 -4.766 3.334 1 94.38 251 ASP B CA 1
ATOM 4817 C C . ASP B 1 251 ? 0.751 -6.203 2.936 1 94.38 251 ASP B C 1
ATOM 4819 O O . ASP B 1 251 ? 1.499 -6.824 2.176 1 94.38 251 ASP B O 1
ATOM 4823 N N . LEU B 1 252 ? -0.396 -6.773 3.451 1 96.5 252 LEU B N 1
ATOM 4824 C CA . LEU B 1 252 ? -0.806 -8.117 3.045 1 96.5 252 LEU B CA 1
ATOM 4825 C C . LEU B 1 252 ? -1.301 -8.117 1.603 1 96.5 252 LEU B C 1
ATOM 4827 O O . LEU B 1 252 ? -1.113 -9.102 0.879 1 96.5 252 LEU B O 1
ATOM 4831 N N . HIS B 1 253 ? -1.972 -7.035 1.236 1 95.88 253 HIS B N 1
ATOM 4832 C CA . HIS B 1 253 ? -2.33 -6.863 -0.167 1 95.88 253 HIS B CA 1
ATOM 4833 C C . HIS B 1 253 ? -1.101 -6.953 -1.064 1 95.88 253 HIS B C 1
ATOM 4835 O O . HIS B 1 253 ? -1.126 -7.633 -2.094 1 95.88 253 HIS B O 1
ATOM 4841 N N . ALA B 1 254 ? -0.04 -6.281 -0.694 1 92 254 ALA B N 1
ATOM 4842 C CA . ALA B 1 254 ? 1.206 -6.328 -1.454 1 92 254 ALA B CA 1
ATOM 4843 C C . ALA B 1 254 ? 1.742 -7.754 -1.542 1 92 254 ALA B C 1
ATOM 4845 O O . ALA B 1 254 ? 2.191 -8.188 -2.604 1 92 254 ALA B O 1
ATOM 4846 N N . ALA B 1 255 ? 1.697 -8.453 -0.428 1 93.81 255 ALA B N 1
ATOM 4847 C CA . ALA B 1 255 ? 2.156 -9.844 -0.406 1 93.81 255 ALA B CA 1
ATOM 4848 C C . ALA B 1 255 ? 1.313 -10.711 -1.331 1 93.81 255 ALA B C 1
ATOM 4850 O O . ALA B 1 255 ? 1.842 -11.586 -2.029 1 93.81 255 ALA B O 1
ATOM 4851 N N . PHE B 1 256 ? -0.025 -10.453 -1.327 1 96.31 256 PHE B N 1
ATOM 4852 C CA . PHE B 1 256 ? -0.937 -11.18 -2.197 1 96.31 256 PHE B CA 1
ATOM 4853 C C . PHE B 1 256 ? -0.617 -10.914 -3.664 1 96.31 256 PHE B C 1
ATOM 4855 O O . PHE B 1 256 ? -0.549 -11.844 -4.469 1 96.31 256 PHE B O 1
ATOM 4862 N N . ASP B 1 257 ? -0.286 -9.734 -3.961 1 91.81 257 ASP B N 1
ATOM 4863 C CA . ASP B 1 257 ? -0.014 -9.305 -5.328 1 91.81 257 ASP B CA 1
ATOM 4864 C C . ASP B 1 257 ? 1.335 -9.828 -5.812 1 91.81 257 ASP B C 1
ATOM 4866 O O . ASP B 1 257 ? 1.577 -9.914 -7.02 1 91.81 257 ASP B O 1
ATOM 4870 N N . ASN B 1 258 ? 2.184 -10.164 -4.898 1 90.88 258 ASN B N 1
ATOM 4871 C CA . ASN B 1 258 ? 3.51 -10.641 -5.277 1 90.88 258 ASN B CA 1
ATOM 4872 C C . ASN B 1 258 ? 3.65 -12.141 -5.062 1 90.88 258 ASN B C 1
ATOM 4874 O O . ASN B 1 258 ? 4.766 -12.656 -4.965 1 90.88 258 ASN B O 1
ATOM 4878 N N . LEU B 1 259 ? 2.521 -12.75 -4.891 1 94.94 259 LEU B N 1
ATOM 4879 C CA . LEU B 1 259 ? 2.432 -14.203 -4.801 1 94.94 259 LEU B CA 1
ATOM 4880 C C . LEU B 1 259 ? 3.09 -14.711 -3.525 1 94.94 259 LEU B C 1
ATOM 4882 O O . LEU B 1 259 ? 3.559 -15.852 -3.477 1 94.94 259 LEU B O 1
ATOM 4886 N N . GLY B 1 260 ? 3.197 -13.875 -2.51 1 95.12 260 GLY B N 1
ATOM 4887 C CA . GLY B 1 260 ? 3.824 -14.258 -1.255 1 95.12 260 GLY B CA 1
ATOM 4888 C C . GLY B 1 260 ? 2.828 -14.711 -0.204 1 95.12 260 GLY B C 1
ATOM 4889 O O . GLY B 1 260 ? 3.219 -15.203 0.855 1 95.12 260 GLY B O 1
ATOM 4890 N N . LEU B 1 261 ? 1.589 -14.531 -0.456 1 96.81 261 LEU B N 1
ATOM 4891 C CA . LEU B 1 261 ? 0.471 -14.914 0.399 1 96.81 261 LEU B CA 1
ATOM 4892 C C . LEU B 1 261 ? -0.665 -15.508 -0.425 1 96.81 261 LEU B C 1
ATOM 4894 O O . LEU B 1 261 ? -1.018 -14.977 -1.48 1 96.81 261 LEU B O 1
ATOM 4898 N N . TRP B 1 262 ? -1.146 -16.688 -0.022 1 97.81 262 TRP B N 1
ATOM 4899 C CA . TRP B 1 262 ? -2.303 -17.25 -0.713 1 97.81 262 TRP B CA 1
ATOM 4900 C C . TRP B 1 262 ? -3.146 -18.094 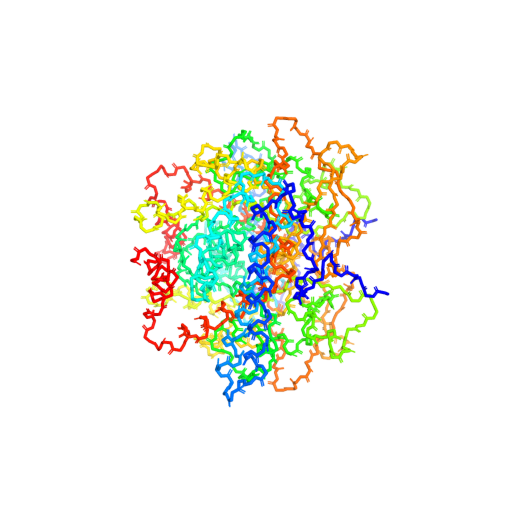0.235 1 97.81 262 TRP B C 1
ATOM 4902 O O . TRP B 1 262 ? -2.795 -18.266 1.405 1 97.81 262 TRP B O 1
ATOM 4912 N N . PHE B 1 263 ? -4.301 -18.547 -0.257 1 98.12 263 PHE B N 1
ATOM 4913 C CA . PHE B 1 263 ? -5.281 -19.266 0.549 1 98.12 263 PHE B CA 1
ATOM 4914 C C . PHE B 1 263 ? -5.578 -20.625 -0.051 1 98.12 263 PHE B C 1
ATOM 4916 O O . PHE B 1 263 ? -5.922 -20.734 -1.229 1 98.12 263 PHE B O 1
ATOM 4923 N N . GLU B 1 264 ? -5.426 -21.641 0.744 1 97 264 GLU B N 1
ATOM 4924 C CA . GLU B 1 264 ? -5.762 -23 0.332 1 97 264 GLU B CA 1
ATOM 4925 C C . GLU B 1 264 ? -6.98 -23.516 1.086 1 97 264 GLU B C 1
ATOM 4927 O O . GLU B 1 264 ? -7.043 -23.422 2.312 1 97 264 GLU B O 1
ATOM 4932 N N . SER B 1 265 ? -7.914 -24.031 0.303 1 95.75 265 SER B N 1
ATOM 4933 C CA . SER B 1 265 ? -9.141 -24.516 0.919 1 95.75 265 SER B CA 1
ATOM 4934 C C . SER B 1 265 ? -8.852 -25.625 1.938 1 95.75 265 SER B C 1
ATOM 4936 O O . SER B 1 265 ? -8.039 -26.516 1.685 1 95.75 265 SER B O 1
ATOM 4938 N N . LYS B 1 266 ? -9.477 -25.406 3.066 1 94.25 266 LYS B N 1
ATOM 4939 C CA . LYS B 1 266 ? -9.398 -26.469 4.062 1 94.25 266 LYS B CA 1
ATOM 4940 C C . LYS B 1 266 ? -10.375 -27.594 3.732 1 94.25 266 LYS B C 1
ATOM 4942 O O . LYS B 1 266 ? -11.586 -27.391 3.727 1 94.25 266 LYS B O 1
ATOM 4947 N N . GLN B 1 267 ? -10.039 -28.75 3.316 1 86.44 267 GLN B N 1
ATOM 4948 C CA . GLN B 1 267 ? -10.859 -29.859 2.832 1 86.44 267 GLN B CA 1
ATOM 4949 C C . GLN B 1 267 ? -11.836 -30.328 3.904 1 86.44 267 GLN B C 1
ATOM 4951 O O . GLN B 1 267 ? -13 -30.594 3.609 1 86.44 267 GLN B O 1
ATOM 4956 N N . ASP B 1 268 ? -11.523 -30.5 5.137 1 85.88 268 ASP B N 1
ATOM 4957 C CA . ASP B 1 268 ? -12.391 -31.062 6.172 1 85.88 268 ASP B CA 1
ATOM 4958 C C . ASP B 1 268 ? -12.922 -29.969 7.094 1 85.88 268 ASP B C 1
ATOM 4960 O O . ASP B 1 268 ? -13.289 -30.234 8.242 1 85.88 268 ASP B O 1
ATOM 4964 N N . GLY B 1 269 ? -13 -28.781 6.523 1 83.06 269 GLY B N 1
ATOM 4965 C CA . GLY B 1 269 ? -13.492 -27.703 7.363 1 83.06 269 GLY B CA 1
ATOM 4966 C C . GLY B 1 269 ? -14.766 -27.062 6.836 1 83.06 269 GLY B C 1
ATOM 4967 O O . GLY B 1 269 ? -15.32 -27.516 5.832 1 83.06 269 GLY B O 1
ATOM 4968 N N . PRO B 1 270 ? -15.32 -26.156 7.605 1 90.31 270 PRO B N 1
ATOM 4969 C CA . PRO B 1 270 ? -16.484 -25.391 7.148 1 90.31 270 PRO B CA 1
ATOM 4970 C C . PRO B 1 270 ? -16.25 -24.719 5.797 1 90.31 270 PRO B C 1
ATOM 4972 O O . PRO B 1 270 ? -15.109 -24.516 5.391 1 90.31 270 PRO B O 1
ATOM 4975 N N . GLU B 1 271 ? -17.359 -24.5 5.137 1 93.12 271 GLU B N 1
ATOM 4976 C CA . GLU B 1 271 ? -17.297 -23.766 3.877 1 93.12 271 GLU B CA 1
ATOM 4977 C C . GLU B 1 271 ? -16.594 -22.422 4.059 1 93.12 271 GLU B C 1
ATOM 4979 O O . GLU B 1 271 ? -16.719 -21.781 5.105 1 93.12 271 GLU B O 1
ATOM 4984 N N . ASN B 1 272 ? -15.82 -22.031 3.064 1 96.44 272 ASN B N 1
ATOM 4985 C CA . ASN B 1 272 ? -15.141 -20.734 3.035 1 96.44 272 ASN B CA 1
ATOM 4986 C C . ASN B 1 272 ? -14.062 -20.656 4.109 1 96.44 272 ASN B C 1
ATOM 4988 O O . ASN B 1 272 ? -13.82 -19.578 4.672 1 96.44 272 ASN B O 1
ATOM 4992 N N . THR B 1 273 ? -13.531 -21.859 4.477 1 97.56 273 THR B N 1
ATOM 4993 C CA . THR B 1 273 ? -12.398 -21.922 5.395 1 97.56 273 THR B CA 1
ATOM 4994 C C . THR B 1 273 ? -11.109 -22.234 4.637 1 97.56 273 THR B C 1
ATOM 4996 O O . THR B 1 273 ? -11.078 -23.125 3.791 1 97.56 273 THR B O 1
ATOM 4999 N N . TYR B 1 274 ? -10.102 -21.469 4.945 1 97.75 274 TYR B N 1
ATOM 5000 C CA . TYR B 1 274 ? -8.859 -21.547 4.188 1 97.75 274 TYR B CA 1
ATOM 5001 C C . TYR B 1 274 ? -7.656 -21.594 5.121 1 97.75 274 TYR B C 1
ATOM 5003 O O . TYR B 1 274 ? -7.664 -20.984 6.191 1 97.75 274 TYR B O 1
ATOM 5011 N N . LEU B 1 275 ? -6.648 -22.375 4.699 1 97.25 275 LEU B N 1
ATOM 5012 C CA . LEU B 1 275 ? -5.32 -22.266 5.289 1 97.25 275 LEU B CA 1
ATOM 5013 C C . LEU B 1 275 ? -4.578 -21.062 4.73 1 97.25 275 LEU B C 1
ATOM 5015 O O . LEU B 1 275 ? -4.543 -20.859 3.516 1 97.25 275 LEU B O 1
ATOM 5019 N N . ILE B 1 276 ? -4.039 -20.234 5.645 1 97.56 276 ILE B N 1
ATOM 5020 C CA . ILE B 1 276 ? -3.227 -19.094 5.238 1 97.56 276 ILE B CA 1
ATOM 5021 C C . ILE B 1 276 ? -1.792 -19.531 4.98 1 97.56 276 ILE B C 1
ATOM 5023 O O . ILE B 1 276 ? -1.124 -20.047 5.879 1 97.56 276 ILE B O 1
ATOM 5027 N N . ARG B 1 277 ? -1.358 -19.359 3.709 1 97.5 277 ARG B N 1
ATOM 5028 C CA . ARG B 1 277 ? -0.007 -19.75 3.322 1 97.5 277 ARG B CA 1
ATOM 5029 C C . ARG B 1 277 ? 0.839 -18.531 2.977 1 97.5 277 ARG B C 1
ATOM 5031 O O . ARG B 1 277 ? 0.386 -17.641 2.252 1 97.5 277 ARG B O 1
ATOM 5038 N N . THR B 1 278 ? 2.012 -18.422 3.59 1 96.31 278 THR B N 1
ATOM 5039 C CA . THR B 1 278 ? 2.928 -17.328 3.33 1 96.31 278 THR B CA 1
ATOM 5040 C C . THR B 1 278 ? 4.336 -17.844 3.064 1 96.31 278 THR B C 1
ATOM 5042 O O . THR B 1 278 ? 4.719 -18.906 3.559 1 96.31 278 THR B O 1
ATOM 5045 N N . MET B 1 279 ? 5.121 -17.156 2.25 1 94.81 279 MET B N 1
ATOM 5046 C CA . MET B 1 279 ? 6.5 -17.531 1.952 1 94.81 279 MET B CA 1
ATOM 5047 C C . MET B 1 279 ? 7.434 -17.109 3.08 1 94.81 279 MET B C 1
ATOM 5049 O O . MET B 1 279 ? 8.523 -17.672 3.23 1 94.81 279 MET B O 1
ATOM 5053 N N . THR B 1 280 ? 7.059 -16.094 3.826 1 94.31 280 THR B N 1
ATOM 5054 C CA . THR B 1 280 ? 7.793 -15.594 4.984 1 94.31 280 THR B CA 1
ATOM 5055 C C . THR B 1 280 ? 6.848 -15.367 6.16 1 94.31 280 THR B C 1
ATOM 5057 O O . THR B 1 280 ? 5.641 -15.188 5.973 1 94.31 280 THR B O 1
ATOM 5060 N N . PRO B 1 281 ? 7.367 -15.508 7.379 1 94.94 281 PRO B N 1
ATOM 5061 C CA . PRO B 1 281 ? 6.52 -15.062 8.484 1 94.94 281 PRO B CA 1
ATOM 5062 C C . PRO B 1 281 ? 6.113 -13.594 8.359 1 94.94 281 PRO B C 1
ATOM 5064 O O . PRO B 1 281 ? 6.977 -12.711 8.305 1 94.94 281 PRO B O 1
ATOM 5067 N N . MET B 1 282 ? 4.871 -13.352 8.297 1 95.56 282 MET B N 1
ATOM 5068 C CA . MET B 1 282 ? 4.418 -12 7.98 1 95.56 282 MET B CA 1
ATOM 5069 C C . MET B 1 282 ? 3.857 -11.312 9.227 1 95.56 282 MET B C 1
ATOM 5071 O O . MET B 1 282 ? 3.164 -11.945 10.023 1 95.56 282 MET B O 1
ATOM 5075 N N . ARG B 1 283 ? 4.039 -10.031 9.258 1 94.19 283 ARG B N 1
ATOM 5076 C CA . ARG B 1 283 ? 3.545 -9.188 10.336 1 94.19 283 ARG B CA 1
ATOM 5077 C C . ARG B 1 283 ? 2.033 -9.312 10.484 1 94.19 283 ARG B C 1
ATOM 5079 O O . ARG B 1 283 ? 1.293 -9.141 9.516 1 94.19 283 ARG B O 1
ATOM 5086 N N . GLY B 1 284 ? 1.587 -9.688 11.688 1 91.88 284 GLY B N 1
ATOM 5087 C CA . GLY B 1 284 ? 0.166 -9.695 12 1 91.88 284 GLY B CA 1
ATOM 5088 C C . GLY B 1 284 ? -0.518 -10.992 11.609 1 91.88 284 GLY B C 1
ATOM 5089 O O . GLY B 1 284 ? -1.698 -11.195 11.898 1 91.88 284 GLY B O 1
ATOM 5090 N N . VAL B 1 285 ? 0.165 -11.812 10.812 1 94.31 285 VAL B N 1
ATOM 5091 C CA . VAL B 1 285 ? -0.414 -13.102 10.453 1 94.31 285 VAL B CA 1
ATOM 5092 C C . VAL B 1 285 ? -0.051 -14.141 11.508 1 94.31 285 VAL B C 1
ATOM 5094 O O . VAL B 1 285 ? 1.021 -14.75 11.453 1 94.31 285 VAL B O 1
ATOM 5097 N N . THR B 1 286 ? -0.93 -14.32 12.438 1 90.88 286 THR B N 1
ATOM 5098 C CA . THR B 1 286 ? -0.618 -15.164 13.586 1 90.88 286 THR B CA 1
ATOM 5099 C C . THR B 1 286 ? -1.434 -16.453 13.547 1 90.88 286 THR B C 1
ATOM 5101 O O . THR B 1 286 ? -1.192 -17.375 14.328 1 90.88 286 THR B O 1
ATOM 5104 N N . THR B 1 287 ? -2.373 -16.531 12.703 1 89.56 287 THR B N 1
ATOM 5105 C CA . THR B 1 287 ? -3.199 -17.734 12.594 1 89.56 287 THR B CA 1
ATOM 5106 C C . THR B 1 287 ? -2.863 -18.5 11.32 1 89.56 287 THR B C 1
ATOM 5108 O O . THR B 1 287 ? -2.334 -17.938 10.359 1 89.56 287 THR B O 1
ATOM 5111 N N . THR B 1 288 ? -3.217 -19.734 11.352 1 92.12 288 THR B N 1
ATOM 5112 C CA . THR B 1 288 ? -2.906 -20.594 10.203 1 92.12 288 THR B CA 1
ATOM 5113 C C . THR B 1 288 ? -4.145 -20.812 9.344 1 92.12 288 THR B C 1
ATOM 5115 O O . THR B 1 288 ? -4.043 -21.25 8.195 1 92.12 288 THR B O 1
ATOM 5118 N N . GLU B 1 289 ? -5.301 -20.547 9.961 1 95.44 289 GLU B N 1
ATOM 5119 C CA . GLU B 1 289 ? -6.539 -20.734 9.211 1 95.44 289 GLU B CA 1
ATOM 5120 C C . GLU B 1 289 ? -7.496 -19.562 9.406 1 95.44 289 GLU B C 1
ATOM 5122 O O . GLU B 1 289 ? -7.391 -18.828 10.383 1 95.44 289 GLU B O 1
ATOM 5127 N N . VAL B 1 290 ? -8.367 -19.40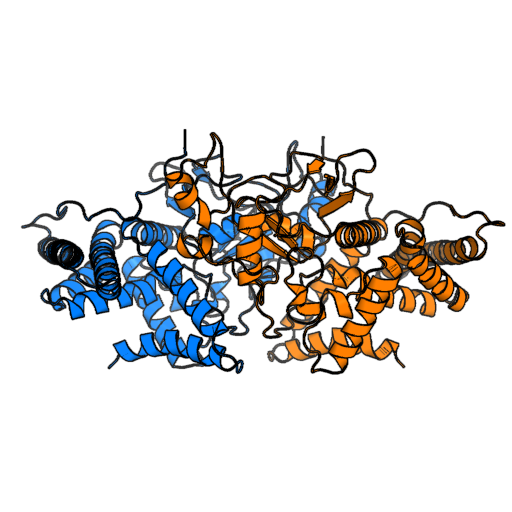6 8.484 1 96.25 290 VAL B N 1
ATOM 5128 C CA . VAL B 1 290 ? -9.367 -18.359 8.555 1 96.25 290 VAL B CA 1
ATOM 5129 C C . VAL B 1 290 ? -10.656 -18.812 7.883 1 96.25 290 VAL B C 1
ATOM 5131 O O . VAL B 1 290 ? -10.625 -19.516 6.863 1 96.25 290 VAL B O 1
ATOM 5134 N N . THR B 1 291 ? -11.766 -18.5 8.469 1 97.06 291 THR B N 1
ATOM 5135 C CA . THR B 1 291 ? -13.07 -18.688 7.852 1 97.06 291 THR B CA 1
ATOM 5136 C C . THR B 1 291 ? -13.664 -17.344 7.418 1 97.06 291 THR B C 1
ATOM 5138 O O . THR B 1 291 ? -13.836 -16.453 8.242 1 97.06 291 THR B O 1
ATOM 5141 N N . PHE B 1 292 ? -13.891 -17.172 6.129 1 97.44 292 PHE B N 1
ATOM 5142 C CA . PHE B 1 292 ? -14.492 -15.945 5.621 1 97.44 292 PHE B CA 1
ATOM 5143 C C . PHE B 1 292 ? -16 -15.945 5.859 1 97.44 292 PHE B C 1
ATOM 5145 O O . PHE B 1 292 ? -16.688 -16.922 5.535 1 97.44 292 PHE B O 1
ATOM 5152 N N . THR B 1 293 ? -16.469 -14.891 6.469 1 96.31 293 THR B N 1
ATOM 5153 C CA . THR B 1 293 ? -17.891 -14.695 6.719 1 96.31 293 THR B CA 1
ATOM 5154 C C . THR B 1 293 ? -18.359 -13.336 6.203 1 96.31 293 THR B C 1
ATOM 5156 O O . THR B 1 293 ? -17.547 -12.43 6.008 1 96.31 293 THR B O 1
ATOM 5159 N N . SER B 1 294 ? -19.594 -13.281 5.863 1 95.69 294 SER B N 1
ATOM 5160 C CA . SER B 1 294 ? -20.188 -12.023 5.41 1 95.69 294 SER B CA 1
ATOM 5161 C C . SER B 1 294 ? -21.203 -11.508 6.414 1 95.69 294 SER B C 1
ATOM 5163 O O . SER B 1 294 ? -22.016 -12.281 6.949 1 95.69 294 SER B O 1
ATOM 5165 N N . THR B 1 295 ? -21.172 -10.219 6.746 1 94.12 295 THR B N 1
ATOM 5166 C CA . THR B 1 295 ? -22.172 -9.602 7.621 1 94.12 295 THR B CA 1
ATOM 5167 C C . THR B 1 295 ? -23.516 -9.492 6.922 1 94.12 295 THR B C 1
ATOM 5169 O O . THR B 1 295 ? -24.547 -9.312 7.574 1 94.12 295 THR B O 1
ATOM 5172 N N . ASP B 1 296 ? -23.547 -9.57 5.59 1 91.94 296 ASP B N 1
ATOM 5173 C CA . ASP B 1 296 ? -24.719 -9.508 4.723 1 91.94 296 ASP B CA 1
ATOM 5174 C C . ASP B 1 296 ? -24.688 -10.633 3.689 1 91.94 296 ASP B C 1
ATOM 5176 O O . ASP B 1 296 ? -23.859 -10.633 2.779 1 91.94 296 ASP B O 1
ATOM 5180 N N . PRO B 1 297 ? -25.609 -11.516 3.785 1 89.25 297 PRO B N 1
ATOM 5181 C CA . PRO B 1 297 ? -25.641 -12.672 2.885 1 89.25 297 PRO B CA 1
ATOM 5182 C C . PRO B 1 297 ? -25.719 -12.266 1.414 1 89.25 297 PRO B C 1
ATOM 5184 O O . PRO B 1 297 ? -25.391 -13.07 0.533 1 89.25 297 PRO B O 1
ATOM 5187 N N . ALA B 1 298 ? -26.156 -11.07 1.161 1 91.25 298 ALA B N 1
ATOM 5188 C CA . ALA B 1 298 ? -26.266 -10.609 -0.221 1 91.25 298 ALA B CA 1
ATOM 5189 C C . ALA B 1 298 ? -24.891 -10.234 -0.785 1 91.25 298 ALA B C 1
ATOM 5191 O O . ALA B 1 298 ? -24.734 -10.102 -2 1 91.25 298 ALA B O 1
ATOM 5192 N N . LEU B 1 299 ? -23.969 -10.039 0.089 1 94.31 299 LEU B N 1
ATOM 5193 C CA . LEU B 1 299 ? -22.609 -9.695 -0.339 1 94.31 299 LEU B CA 1
ATOM 5194 C C . LEU B 1 299 ? -21.75 -10.945 -0.461 1 94.31 299 LEU B C 1
ATOM 5196 O O . LEU B 1 299 ? -21.453 -11.594 0.542 1 94.31 299 LEU B O 1
ATOM 5200 N N . GLU B 1 300 ? -21.312 -11.211 -1.66 1 95.31 300 GLU B N 1
ATOM 5201 C CA . GLU B 1 300 ? -20.625 -12.453 -1.991 1 95.31 300 GLU B CA 1
ATOM 5202 C C . GLU B 1 300 ? -19.281 -12.539 -1.287 1 95.31 300 GLU B C 1
ATOM 5204 O O . GLU B 1 300 ? -18.578 -11.531 -1.137 1 95.31 300 GLU B O 1
ATOM 5209 N N . LEU B 1 301 ? -18.953 -13.727 -0.891 1 97.5 301 LEU B N 1
ATOM 5210 C CA . LEU B 1 301 ? -17.594 -14.016 -0.425 1 97.5 301 LEU B CA 1
ATOM 5211 C C . LEU B 1 301 ? -16.672 -14.32 -1.597 1 97.5 301 LEU B C 1
ATOM 5213 O O . LEU B 1 301 ? -17.141 -14.594 -2.707 1 97.5 301 LEU B O 1
ATOM 5217 N N . PRO B 1 302 ? -15.336 -14.211 -1.384 1 97.75 302 PRO B N 1
ATOM 5218 C CA . PRO B 1 302 ? -14.422 -14.586 -2.463 1 97.75 302 PRO B CA 1
ATOM 5219 C C . PRO B 1 302 ? -14.695 -15.992 -3.008 1 97.75 302 PRO B C 1
ATOM 5221 O O . PRO B 1 302 ? -14.938 -16.922 -2.234 1 97.75 302 PRO B O 1
ATOM 5224 N N . ASP B 1 303 ? -14.688 -16.078 -4.324 1 97.38 303 ASP B N 1
ATOM 5225 C CA . ASP B 1 303 ? -14.953 -17.359 -4.961 1 97.38 303 ASP B CA 1
ATOM 5226 C C . ASP B 1 303 ? -13.82 -18.344 -4.699 1 97.38 303 ASP B C 1
ATOM 5228 O O . ASP B 1 303 ? -12.656 -18.047 -4.984 1 97.38 303 ASP B O 1
ATOM 5232 N N . GLY B 1 304 ? -14.195 -19.484 -4.191 1 96.81 304 GLY B N 1
ATOM 5233 C CA . GLY B 1 304 ? -13.203 -20.5 -3.855 1 96.81 304 GLY B CA 1
ATOM 5234 C C . GLY B 1 304 ? -12.414 -20.984 -5.059 1 96.81 304 GLY B C 1
ATOM 5235 O O . GLY B 1 304 ? -11.258 -21.375 -4.926 1 96.81 304 GLY B O 1
ATOM 5236 N N . ARG B 1 305 ? -13.016 -21.031 -6.215 1 96.06 305 ARG B N 1
ATOM 5237 C CA . ARG B 1 305 ? -12.312 -21.438 -7.43 1 96.06 305 ARG B CA 1
ATOM 5238 C C . ARG B 1 305 ? -11.188 -20.469 -7.762 1 96.06 305 ARG B C 1
ATOM 5240 O O . ARG B 1 305 ? -10.109 -20.891 -8.195 1 96.06 305 ARG B O 1
ATOM 5247 N N . TYR B 1 306 ? -11.469 -19.109 -7.605 1 97.38 306 TYR B N 1
ATOM 5248 C CA . TYR B 1 306 ? -10.469 -18.094 -7.883 1 97.38 306 TYR B CA 1
ATOM 5249 C C . TYR B 1 306 ? -9.266 -18.234 -6.953 1 97.38 306 TYR B C 1
ATOM 5251 O O . TYR B 1 306 ? -8.117 -18.219 -7.406 1 97.38 306 TYR B O 1
ATOM 5259 N N . LEU B 1 307 ? -9.586 -18.453 -5.691 1 97.88 307 LEU B N 1
ATOM 5260 C CA . LEU B 1 307 ? -8.539 -18.594 -4.688 1 97.88 307 LEU B CA 1
ATOM 5261 C C . LEU B 1 307 ? -7.723 -19.859 -4.926 1 97.88 307 LEU B C 1
ATOM 5263 O O . LEU B 1 307 ? -6.504 -19.859 -4.746 1 97.88 307 LEU B O 1
ATOM 5267 N N . LYS B 1 308 ? -8.398 -20.891 -5.332 1 97.25 308 LYS B N 1
ATOM 5268 C CA . LYS B 1 308 ? -7.734 -22.156 -5.605 1 97.25 308 LYS B CA 1
ATOM 5269 C C . LYS B 1 308 ? -6.734 -22.016 -6.746 1 97.25 308 LYS B C 1
ATOM 5271 O O . LYS B 1 308 ? -5.605 -22.516 -6.652 1 97.25 308 LYS B O 1
ATOM 5276 N N . LEU B 1 309 ? -7.129 -21.391 -7.785 1 97.38 309 LEU B N 1
ATOM 5277 C CA . LEU B 1 309 ? -6.227 -21.172 -8.906 1 97.38 309 LEU B CA 1
ATOM 5278 C C . LEU B 1 309 ? -5.051 -20.281 -8.5 1 97.38 309 LEU B C 1
ATOM 5280 O O . LEU B 1 309 ? -3.9 -20.594 -8.828 1 97.38 309 LEU B O 1
ATOM 5284 N N . HIS B 1 310 ? -5.348 -19.188 -7.828 1 97.31 310 HIS B N 1
ATOM 5285 C CA . HIS B 1 310 ? -4.293 -18.312 -7.34 1 97.31 310 HIS B CA 1
ATOM 5286 C C . HIS B 1 310 ? -3.277 -19.078 -6.504 1 97.31 310 HIS B C 1
ATOM 5288 O O . HIS B 1 310 ? -2.068 -18.922 -6.688 1 97.31 310 HIS B O 1
ATOM 5294 N N . ALA B 1 311 ? -3.758 -19.922 -5.645 1 98 311 ALA B N 1
ATOM 5295 C CA . ALA B 1 311 ? -2.889 -20.719 -4.781 1 98 311 ALA B CA 1
ATOM 5296 C C . ALA B 1 311 ? -1.99 -21.641 -5.605 1 98 311 ALA B C 1
ATOM 5298 O O . ALA B 1 311 ? -0.788 -21.734 -5.352 1 98 311 ALA B O 1
ATOM 5299 N N . ALA B 1 312 ? -2.545 -22.281 -6.527 1 97.69 312 ALA B N 1
ATOM 5300 C CA . ALA B 1 312 ? -1.777 -23.172 -7.379 1 97.69 312 ALA B CA 1
ATOM 5301 C C . ALA B 1 312 ? -0.658 -22.438 -8.102 1 97.69 312 ALA B C 1
ATOM 5303 O O . ALA B 1 312 ? 0.475 -22.906 -8.164 1 97.69 312 ALA B O 1
ATOM 5304 N N . ILE B 1 313 ? -1.005 -21.312 -8.602 1 97.12 313 ILE B N 1
ATOM 5305 C CA . ILE B 1 313 ? -0.037 -20.531 -9.367 1 97.12 313 ILE B CA 1
ATOM 5306 C C . ILE B 1 313 ? 1.059 -20.016 -8.43 1 97.12 313 ILE B C 1
ATOM 5308 O O . ILE B 1 313 ? 2.232 -19.984 -8.805 1 97.12 313 ILE B O 1
ATOM 5312 N N . CYS B 1 314 ? 0.678 -19.609 -7.238 1 97.12 314 CYS B N 1
ATOM 5313 C CA . CYS B 1 314 ? 1.679 -19.219 -6.254 1 97.12 314 CYS B CA 1
ATOM 5314 C C . CYS B 1 314 ? 2.666 -20.344 -5.992 1 97.12 314 CYS B C 1
ATOM 5316 O O . CYS B 1 314 ? 3.879 -20.125 -5.984 1 97.12 314 CYS B O 1
ATOM 5318 N N . ARG B 1 315 ? 2.189 -21.531 -5.832 1 97.56 315 ARG B N 1
ATOM 5319 C CA . ARG B 1 315 ? 3.057 -22.688 -5.598 1 97.56 315 ARG B CA 1
ATOM 5320 C C . ARG B 1 315 ? 3.992 -22.922 -6.781 1 97.56 315 ARG B C 1
ATOM 5322 O O . ARG B 1 315 ? 5.203 -23.062 -6.602 1 97.56 315 ARG B O 1
ATOM 5329 N N . VAL B 1 316 ? 3.426 -22.875 -7.926 1 97.81 316 VAL B N 1
ATOM 5330 C CA . VAL B 1 316 ? 4.23 -23.094 -9.125 1 97.81 316 VAL B CA 1
ATOM 5331 C C . VAL B 1 316 ? 5.324 -22.031 -9.203 1 97.81 316 VAL B C 1
ATOM 5333 O O . VAL B 1 316 ? 6.492 -22.344 -9.453 1 97.81 316 VAL B O 1
ATOM 5336 N N . ALA B 1 317 ? 4.926 -20.797 -8.984 1 97 317 ALA B N 1
ATOM 5337 C CA . ALA B 1 317 ? 5.848 -19.672 -9.117 1 97 317 ALA B CA 1
ATOM 5338 C C . ALA B 1 317 ? 7.02 -19.812 -8.148 1 97 317 ALA B C 1
ATOM 5340 O O . ALA B 1 317 ? 8.172 -19.609 -8.531 1 97 317 ALA B O 1
ATOM 5341 N N . HIS B 1 318 ? 6.766 -20.203 -7 1 96.44 318 HIS B N 1
ATOM 5342 C CA . HIS B 1 318 ? 7.816 -20.25 -5.992 1 96.44 318 HIS B CA 1
ATOM 5343 C C . HIS B 1 318 ? 8.625 -21.531 -6.102 1 96.44 318 HIS B C 1
ATOM 5345 O O . HIS B 1 318 ? 9.859 -21.5 -6.035 1 96.44 318 HIS B O 1
ATOM 5351 N N . MET B 1 319 ? 8 -22.641 -6.289 1 97.5 319 MET B N 1
ATOM 5352 C CA . MET B 1 319 ? 8.703 -23.922 -6.387 1 97.5 319 MET B CA 1
ATOM 5353 C C . MET B 1 319 ? 9.641 -23.922 -7.594 1 97.5 319 MET B C 1
ATOM 5355 O O . MET B 1 319 ? 10.75 -24.453 -7.516 1 97.5 319 MET B O 1
ATOM 5359 N N . SER B 1 320 ? 9.211 -23.328 -8.68 1 97.25 320 SER B N 1
ATOM 5360 C CA . SER B 1 320 ? 10.008 -23.328 -9.906 1 97.25 320 SER B CA 1
ATOM 5361 C C . SER B 1 320 ? 11.102 -22.266 -9.844 1 97.25 320 SER B C 1
ATOM 5363 O O . SER B 1 320 ? 12.07 -22.312 -10.609 1 97.25 320 SER B O 1
ATOM 5365 N N . GLY B 1 321 ? 10.883 -21.25 -9.023 1 94.94 321 GLY B N 1
ATOM 5366 C CA . GLY B 1 321 ? 11.773 -20.109 -9.008 1 94.94 321 GLY B CA 1
ATOM 5367 C C . GLY B 1 321 ? 11.328 -18.984 -9.93 1 94.94 321 GLY B C 1
ATOM 5368 O O . GLY B 1 321 ? 12 -17.953 -10.031 1 94.94 321 GLY B O 1
ATOM 5369 N N . ALA B 1 322 ? 10.203 -19.172 -10.539 1 93.62 322 ALA B N 1
ATOM 5370 C CA . ALA B 1 322 ? 9.703 -18.172 -11.477 1 93.62 322 ALA B CA 1
ATOM 5371 C C . ALA B 1 322 ? 9.422 -16.844 -10.766 1 93.62 322 ALA B C 1
ATOM 5373 O O . ALA B 1 322 ? 9.602 -15.773 -11.344 1 93.62 322 ALA B O 1
ATOM 5374 N N . ALA B 1 323 ? 8.953 -16.906 -9.555 1 90.12 323 ALA B N 1
ATOM 5375 C CA . ALA B 1 323 ? 8.688 -15.688 -8.797 1 90.12 323 ALA B CA 1
ATOM 5376 C C . ALA B 1 323 ? 9.945 -14.828 -8.656 1 90.12 323 ALA B C 1
ATOM 5378 O O . ALA B 1 323 ? 9.914 -13.625 -8.906 1 90.12 323 ALA B O 1
ATOM 5379 N N . GLU B 1 324 ? 10.984 -15.453 -8.328 1 85.06 324 GLU B N 1
ATOM 5380 C CA . GLU B 1 324 ? 12.258 -14.758 -8.188 1 85.06 324 GLU B CA 1
ATOM 5381 C C . GLU B 1 324 ? 12.742 -14.219 -9.539 1 85.06 324 GLU B C 1
ATOM 5383 O O . GLU B 1 324 ? 13.289 -13.117 -9.609 1 85.06 324 GLU B O 1
ATOM 5388 N N . TYR B 1 325 ? 12.586 -15.039 -10.461 1 81.62 325 TYR B N 1
ATOM 5389 C CA . TYR B 1 325 ? 12.961 -14.656 -11.82 1 81.62 325 TYR B CA 1
ATOM 5390 C C . TYR B 1 325 ? 12.211 -13.398 -12.258 1 81.62 325 TYR B C 1
ATOM 5392 O O . TYR B 1 325 ? 12.805 -12.477 -12.82 1 81.62 325 TYR B O 1
ATOM 5400 N N . MET B 1 326 ? 10.984 -13.383 -11.992 1 81.31 326 MET B N 1
ATOM 5401 C CA . MET B 1 326 ? 10.164 -12.234 -12.367 1 81.31 326 MET B CA 1
ATOM 5402 C C . MET B 1 326 ? 10.562 -11 -11.578 1 81.31 326 MET B C 1
ATOM 5404 O O . MET B 1 326 ? 10.578 -9.891 -12.109 1 81.31 326 MET B O 1
ATOM 5408 N N . ASP B 1 327 ? 10.883 -11.172 -10.383 1 75.31 327 ASP B N 1
ATOM 5409 C CA . ASP B 1 327 ? 11.359 -10.055 -9.562 1 75.31 327 ASP B CA 1
ATOM 5410 C C . ASP B 1 327 ? 12.617 -9.43 -10.172 1 75.31 327 ASP B C 1
ATOM 5412 O O . ASP B 1 327 ? 12.711 -8.203 -10.289 1 75.31 327 ASP B O 1
ATOM 5416 N N . LYS B 1 328 ? 13.516 -10.25 -10.555 1 70.62 328 LYS B N 1
ATOM 5417 C CA . LYS B 1 328 ? 14.766 -9.797 -11.164 1 70.62 328 LYS B CA 1
ATOM 5418 C C . LYS B 1 328 ? 14.508 -9.094 -12.492 1 70.62 328 LYS B C 1
ATOM 5420 O O . LYS B 1 328 ? 15.086 -8.047 -12.766 1 70.62 328 LYS B O 1
ATOM 5425 N N . HIS B 1 329 ? 13.672 -9.688 -13.227 1 65.69 329 HIS B N 1
ATOM 5426 C CA . HIS B 1 329 ? 13.336 -9.141 -14.539 1 65.69 329 HIS B CA 1
ATOM 5427 C C . HIS B 1 329 ? 12.703 -7.762 -14.422 1 65.69 329 HIS B C 1
ATOM 5429 O O . HIS B 1 329 ? 13.055 -6.844 -15.164 1 65.69 329 HIS B O 1
ATOM 5435 N N . ASP B 1 330 ? 11.797 -7.688 -13.586 1 64.12 330 ASP B N 1
ATOM 5436 C CA . ASP B 1 330 ? 11.109 -6.41 -13.398 1 64.12 330 ASP B CA 1
ATOM 5437 C C . ASP B 1 330 ? 12.078 -5.332 -12.922 1 64.12 330 ASP B C 1
ATOM 5439 O O . ASP B 1 330 ? 11.992 -4.18 -13.352 1 64.12 330 ASP B O 1
ATOM 5443 N N . ARG B 1 331 ? 13.039 -5.684 -12.188 1 60.53 331 ARG B N 1
ATOM 5444 C CA . ARG B 1 331 ? 14.07 -4.766 -11.711 1 60.53 331 ARG B CA 1
ATOM 5445 C C . ARG B 1 331 ? 14.977 -4.316 -12.859 1 60.53 331 ARG B C 1
ATOM 5447 O O . ARG B 1 331 ? 15.312 -3.137 -12.961 1 60.53 331 ARG B O 1
ATOM 5454 N N . ASP B 1 332 ? 15.336 -5.281 -13.617 1 59.16 332 ASP B N 1
ATOM 5455 C CA . ASP B 1 332 ? 16.203 -4.984 -14.75 1 59.16 332 ASP B CA 1
ATOM 5456 C C . ASP B 1 332 ? 15.531 -4.031 -15.727 1 59.16 332 ASP B C 1
ATOM 5458 O O . ASP B 1 332 ? 16.172 -3.115 -16.25 1 59.16 332 ASP B O 1
ATOM 5462 N N . LEU B 1 333 ? 14.25 -4.242 -15.938 1 55.56 333 LEU B N 1
ATOM 5463 C CA . LEU B 1 333 ? 13.492 -3.396 -16.844 1 55.56 333 LEU B CA 1
ATOM 5464 C C . LEU B 1 333 ? 13.383 -1.973 -16.312 1 55.56 333 LEU B C 1
ATOM 5466 O O . LEU B 1 333 ? 13.469 -1.008 -17.078 1 55.56 333 LEU B O 1
ATOM 5470 N N . GLU B 1 334 ? 13.258 -1.907 -15.117 1 53.81 334 GLU B N 1
ATOM 5471 C CA . GLU B 1 334 ? 13.164 -0.593 -14.484 1 53.81 334 GLU B CA 1
ATOM 5472 C C . GLU B 1 334 ? 14.5 0.143 -14.547 1 53.81 334 GLU B C 1
ATOM 5474 O O . GLU B 1 334 ? 14.531 1.356 -14.758 1 53.81 334 GLU B O 1
ATOM 5479 N N . GLU B 1 335 ? 15.57 -0.598 -14.336 1 53.19 335 GLU B N 1
ATOM 5480 C CA . GLU B 1 335 ? 16.906 -0.003 -14.422 1 53.19 335 GLU B CA 1
ATOM 5481 C C . GLU B 1 335 ? 17.188 0.507 -15.828 1 53.19 335 GLU B C 1
ATOM 5483 O O . GLU B 1 335 ? 17.797 1.562 -16 1 53.19 335 GLU B O 1
ATOM 5488 N N . LEU B 1 336 ? 16.688 -0.246 -16.781 1 50.94 336 LEU B N 1
ATOM 5489 C CA . LEU B 1 336 ? 16.875 0.152 -18.172 1 50.94 336 LEU B CA 1
ATOM 5490 C C . LEU B 1 336 ? 16.047 1.378 -18.5 1 50.94 336 LEU B C 1
ATOM 5492 O O . LEU B 1 336 ? 16.469 2.232 -19.297 1 50.94 336 LEU B O 1
ATOM 5496 N N . SER B 1 337 ? 14.883 1.467 -18 1 46.97 337 SER B N 1
ATOM 5497 C CA . SER B 1 337 ? 13.984 2.582 -18.281 1 46.97 337 SER B CA 1
ATOM 5498 C C . SER B 1 337 ? 14.508 3.881 -17.688 1 46.97 337 SER B C 1
ATOM 5500 O O . SER B 1 337 ? 14.266 4.961 -18.219 1 46.97 337 SER B O 1
ATOM 5502 N N . VAL B 1 338 ? 15.094 3.754 -16.578 1 47.5 338 VAL B N 1
ATOM 5503 C CA . VAL B 1 338 ? 15.664 4.938 -15.938 1 47.5 338 VAL B CA 1
ATOM 5504 C C . VAL B 1 338 ? 16.906 5.391 -16.703 1 47.5 338 VAL B C 1
ATOM 5506 O O . VAL B 1 338 ? 17.266 6.57 -16.672 1 47.5 338 VAL B O 1
ATOM 5509 N N . LEU B 1 339 ? 17.578 4.441 -17.328 1 40.88 339 LEU B N 1
ATOM 5510 C CA . LEU B 1 339 ? 18.766 4.805 -18.094 1 40.88 339 LEU B CA 1
ATOM 5511 C C . LEU B 1 339 ? 18.375 5.512 -19.391 1 40.88 339 LEU B C 1
ATOM 5513 O O . LEU B 1 339 ? 19.234 6.062 -20.094 1 40.88 339 LEU B O 1
ATOM 5517 N N . ALA B 1 340 ? 17.094 5.367 -19.797 1 36.97 340 ALA B N 1
ATOM 5518 C CA . ALA B 1 340 ? 16.844 6.152 -21 1 36.97 340 ALA B CA 1
ATOM 5519 C C . ALA B 1 340 ? 16.688 7.637 -20.672 1 36.97 340 ALA B C 1
ATOM 5521 O O . ALA B 1 340 ? 15.805 8.023 -19.906 1 36.97 340 ALA B O 1
ATOM 5522 N N . PRO B 1 341 ? 17.641 8.438 -20.906 1 35.41 341 PRO B N 1
ATOM 5523 C CA . PRO B 1 341 ? 17.703 9.867 -20.625 1 35.41 341 PRO B CA 1
ATOM 5524 C C . PRO B 1 341 ? 16.391 10.586 -20.953 1 35.41 341 PRO B C 1
ATOM 5526 O O . PRO B 1 341 ? 16.094 11.633 -20.375 1 35.41 341 PRO B O 1
ATOM 5529 N N . ASP B 1 342 ? 15.859 10.43 -22.25 1 36.25 342 ASP B N 1
ATOM 5530 C CA . ASP B 1 342 ? 14.859 11.32 -22.828 1 36.25 342 ASP B CA 1
ATOM 5531 C C . ASP B 1 342 ? 13.445 10.922 -22.406 1 36.25 342 ASP B C 1
ATOM 5533 O O . ASP B 1 342 ? 12.469 11.422 -22.953 1 36.25 342 ASP B O 1
ATOM 5537 N N . GLY B 1 343 ? 13.047 10.414 -21.406 1 37.09 343 GLY B N 1
ATOM 5538 C CA . GLY B 1 343 ? 11.695 10.148 -20.938 1 37.09 343 GLY B CA 1
ATOM 5539 C C . GLY B 1 343 ? 10.953 9.148 -21.797 1 37.09 343 GLY B C 1
ATOM 5540 O O . GLY B 1 343 ? 9.773 8.875 -21.562 1 37.09 343 GLY B O 1
ATOM 5541 N N . SER B 1 344 ? 11.289 8.828 -23.062 1 34.44 344 SER B N 1
ATOM 5542 C CA . SER B 1 344 ? 10.703 7.957 -24.078 1 34.44 344 SER B CA 1
ATOM 5543 C C . SER B 1 344 ? 10.672 6.504 -23.609 1 34.44 344 SER B C 1
ATOM 5545 O O . SER B 1 344 ? 10.148 5.637 -24.312 1 34.44 344 SER B O 1
ATOM 5547 N N . SER B 1 345 ? 11.164 6.188 -22.578 1 36.66 345 SER B N 1
ATOM 5548 C CA . SER B 1 345 ? 11.406 4.82 -22.125 1 36.66 345 SER B CA 1
ATOM 5549 C C . SER B 1 345 ? 10.125 4.164 -21.625 1 36.66 345 SER B C 1
ATOM 5551 O O . SER B 1 345 ? 10.109 2.971 -21.312 1 36.66 345 SER B O 1
ATOM 5553 N N . ALA B 1 346 ? 9.164 4.926 -21.266 1 37.84 346 ALA B N 1
ATOM 5554 C CA . ALA B 1 346 ? 7.902 4.301 -20.891 1 37.84 346 ALA B CA 1
ATOM 5555 C C . ALA B 1 346 ? 7.305 3.523 -22.062 1 37.84 346 ALA B C 1
ATOM 5557 O O . ALA B 1 346 ? 6.699 2.465 -21.875 1 37.84 346 ALA B O 1
ATOM 5558 N N . GLU B 1 347 ? 7.441 4.027 -23.312 1 37.41 347 GLU B N 1
ATOM 5559 C CA . GLU B 1 347 ? 6.914 3.371 -24.5 1 37.41 347 GLU B CA 1
ATOM 5560 C C . GLU B 1 347 ? 7.648 2.066 -24.781 1 37.41 347 GLU B C 1
ATOM 5562 O O . GLU B 1 347 ? 7.043 1.092 -25.234 1 37.41 347 GLU B O 1
ATOM 5567 N N . LEU B 1 348 ? 8.82 2.096 -24.516 1 37.78 348 LEU B N 1
ATOM 5568 C CA . LEU B 1 348 ? 9.609 0.907 -24.844 1 37.78 348 LEU B CA 1
ATOM 5569 C C . LEU B 1 348 ? 9.281 -0.231 -23.875 1 37.78 348 LEU B C 1
ATOM 5571 O O . LEU B 1 348 ? 9.219 -1.394 -24.281 1 37.78 348 LEU B O 1
ATOM 5575 N N . PHE B 1 349 ? 8.945 0.115 -22.688 1 38.53 349 PHE B N 1
ATOM 5576 C CA . PHE B 1 349 ? 8.617 -0.903 -21.688 1 38.53 349 PHE B CA 1
ATOM 5577 C C . PHE B 1 349 ? 7.281 -1.565 -22.016 1 38.53 349 PHE B C 1
ATOM 5579 O O . PHE B 1 349 ? 7.168 -2.793 -21.984 1 38.53 349 PHE B O 1
ATOM 5586 N N . THR B 1 350 ? 6.312 -0.738 -22.281 1 39.12 350 THR B N 1
ATOM 5587 C CA . THR B 1 350 ? 5.059 -1.306 -22.781 1 39.12 350 THR B CA 1
ATOM 5588 C C . THR B 1 350 ? 5.297 -2.119 -24.047 1 39.12 350 THR B C 1
ATOM 5590 O O . THR B 1 350 ? 4.711 -3.191 -24.219 1 39.12 350 THR B O 1
ATOM 5593 N N . ALA B 1 351 ? 6.137 -1.593 -24.812 1 37.69 351 ALA B N 1
ATOM 5594 C CA . ALA B 1 351 ? 6.457 -2.258 -26.078 1 37.69 351 ALA B CA 1
ATOM 5595 C C . ALA B 1 351 ? 7.23 -3.551 -25.828 1 37.69 351 ALA B C 1
ATOM 5597 O O . ALA B 1 351 ? 7.008 -4.551 -26.516 1 37.69 351 ALA B O 1
ATOM 5598 N N . HIS B 1 352 ? 8.078 -3.529 -24.953 1 40.91 352 HIS B N 1
ATOM 5599 C CA . HIS B 1 352 ? 8.852 -4.742 -24.719 1 40.91 352 HIS B CA 1
ATOM 5600 C C . HIS B 1 352 ? 8.008 -5.82 -24.062 1 40.91 352 HIS B C 1
ATOM 5602 O O . HIS B 1 352 ? 8.086 -6.996 -24.438 1 40.91 352 HIS B O 1
ATOM 5608 N N . LEU B 1 353 ? 7.203 -5.449 -23.188 1 39.69 353 LEU B N 1
ATOM 5609 C CA . LEU B 1 353 ? 6.262 -6.43 -22.656 1 39.69 353 LEU B CA 1
ATOM 5610 C C . LEU B 1 353 ? 5.285 -6.883 -23.734 1 39.69 353 LEU B C 1
ATOM 5612 O O . LEU B 1 353 ? 4.977 -8.07 -23.844 1 39.69 353 LEU B O 1
ATOM 5616 N N . HIS B 1 354 ? 4.848 -5.898 -24.5 1 37.41 354 HIS B N 1
ATOM 5617 C CA . HIS B 1 354 ? 4.008 -6.195 -25.656 1 37.41 354 HIS B CA 1
ATOM 5618 C C . HIS B 1 354 ? 4.793 -6.918 -26.734 1 37.41 354 HIS B C 1
ATOM 5620 O O . HIS B 1 354 ? 4.27 -7.824 -27.391 1 37.41 354 HIS B O 1
ATOM 5626 N N . GLN B 1 355 ? 5.945 -6.387 -27.156 1 34.88 355 GLN B N 1
ATOM 5627 C CA . GLN B 1 355 ? 6.723 -7 -28.219 1 34.88 355 GLN B CA 1
ATOM 5628 C C . GLN B 1 355 ? 7.078 -8.445 -27.891 1 34.88 355 GLN B C 1
ATOM 5630 O O . GLN B 1 355 ? 7.102 -9.305 -28.781 1 34.88 355 GLN B O 1
ATOM 5635 N N . ARG B 1 356 ? 7.379 -8.68 -26.734 1 36.28 356 ARG B N 1
ATOM 5636 C CA . ARG B 1 356 ? 7.664 -10.078 -26.406 1 36.28 356 ARG B CA 1
ATOM 5637 C C . ARG B 1 356 ? 6.387 -10.914 -26.422 1 36.28 356 ARG B C 1
ATOM 5639 O O . ARG B 1 356 ? 6.441 -12.133 -26.594 1 36.28 356 ARG B O 1
ATOM 5646 N N . CYS B 1 357 ? 5.336 -10.312 -26.125 1 31.91 357 CYS B N 1
ATOM 5647 C CA . CYS B 1 357 ? 4.086 -11.039 -26.312 1 31.91 357 CYS B CA 1
ATOM 5648 C C . CYS B 1 357 ? 3.812 -11.281 -27.781 1 31.91 357 CYS B C 1
ATOM 5650 O O . CYS B 1 357 ? 3.145 -12.258 -28.141 1 31.91 357 CYS B O 1
ATOM 5652 N N . VAL B 1 358 ? 4.199 -10.367 -28.734 1 33.06 358 VAL B N 1
ATOM 5653 C CA . VAL B 1 358 ? 3.926 -10.516 -30.156 1 33.06 358 VAL B CA 1
ATOM 5654 C C . VAL B 1 358 ? 4.906 -11.516 -30.766 1 33.06 358 VAL B C 1
ATOM 5656 O O . VAL B 1 358 ? 4.578 -12.203 -31.734 1 33.06 358 VAL B O 1
ATOM 5659 N N . LEU B 1 359 ? 6.113 -11.516 -30.375 1 30.83 359 LEU B N 1
ATOM 5660 C CA . LEU B 1 359 ? 6.996 -12.414 -31.109 1 30.83 359 LEU B CA 1
ATOM 5661 C C . LEU B 1 359 ? 6.57 -13.867 -30.922 1 30.83 359 LEU B C 1
ATOM 5663 O O . LEU B 1 359 ? 7.051 -14.758 -31.641 1 30.83 359 LEU B O 1
ATOM 5667 N N . ALA B 1 360 ? 5.836 -14.172 -29.984 1 29.27 360 ALA B N 1
ATOM 5668 C CA . ALA B 1 360 ? 5.43 -15.578 -29.922 1 29.27 360 ALA B CA 1
ATOM 5669 C C . ALA B 1 360 ? 4.398 -15.898 -31 1 29.27 360 ALA B C 1
ATOM 5671 O O . ALA B 1 360 ? 4.023 -17.062 -31.188 1 29.27 360 ALA B O 1
ATOM 5672 N N . TYR B 1 361 ? 3.748 -14.922 -31.625 1 27.09 361 TYR B N 1
ATOM 5673 C CA . TYR B 1 361 ? 2.785 -15.297 -32.656 1 27.09 361 TYR B CA 1
ATOM 5674 C C . TYR B 1 361 ? 3.473 -15.477 -34 1 27.09 361 TYR B C 1
ATOM 5676 O O . TYR B 1 361 ? 2.828 -15.82 -35 1 27.09 361 TYR B O 1
ATOM 5684 N N . GLN B 1 362 ? 4.66 -14.977 -34.188 1 24.72 362 GLN B N 1
ATOM 5685 C CA . GLN B 1 362 ? 5.102 -15.414 -35.5 1 24.72 362 GLN B CA 1
ATOM 5686 C C . GLN B 1 362 ? 5.641 -16.844 -35.469 1 24.72 362 GLN B C 1
ATOM 5688 O O . GLN B 1 362 ? 6.371 -17.203 -34.531 1 24.72 362 GLN B O 1
#

Secondary structure (DSSP, 8-state):
-----SS-SSPPPPS--S-TTTTHHHHHHHHHHHHHHHHHHHHHHT--SHHHHHHHHHHHHHHHHHHHHHHH---HHHHHHHHHHHHHTTT-HHHHHHHHHHHIIIIIGGG-----S-------S-------SHHHHHS---SS-SSHHHHHHHHHHHTTTB-TTT-PEEGGGHHHHHHTT-PPTT--EE-EEEEESS-GGGGTTTTSHHHHHHHHHHHHHHHHHH---HHHHT-GGGGG-GGGEEEEEHHHHHHHHTTSEEEEE-TTS-TTEEEEEESS-BTT---SEEE---SSTTSPPPPHHHHHHHHHHHHHHHHHTHHHHHHHHHHHHHHHHHH-TTSTHHHHHHHHHHHHHHGGG-/-----SS-SSPPPPS--S-TTTTHHHHHHHHHHHHHHHHHHHHHHT--SHHHHHHHHHHHHHHHHHHHHHHH---HHHHHHHHHHHHHHTT-HHHHHHHHHHHIIIIIGGG-----S-------S-------SHHHHHS---SS-SSHHHHHHHHHHHTTTB-TTT-PEEGGGHHHHHHTT-PPTT--EE-EEEEESS-GGGGTTTTSHHHHHHHHHHHHHHHHHH---HHHHTSGGGGG-GGGEEEEEHHHHHHHHTTSEEEEE-TTS-TTEEEEEESS-BTT---SEEE---SSTTSPPPPHHHHHHHHHHHHHHHHHTHHHHHHHHHHHHHHHHHH-TTSTHHHHHHHHHHHHHHGGG-

Radius of gyration: 27.19 Å; Cα contacts (8 Å, |Δi|>4): 1232; chains: 2; bounding box: 65×90×63 Å

Sequence (724 aa):
MTAIPAVARNKPLPPNPFHEVDEVAFHDAYHHCLLHEKDAQLSKRGATTKTKEEQYTKEIVYGRCLGYLLTETSHTNGKRMVSDDIIKCDGQREKMNELAETYINHLIRLFRQDKGATPAPSEHPSRLSFDRDRDFFSGTIEPTPKDHRAAKRAALKRDNYRCMVTGCVESAAWYVLESEGSLGEGDVSTSTNFCHIFPPSTNQGRENPSKQSYAESAWKYVYAFGGIKGLEELEGAGIHRLSNGLTLAADLHAAFDNLGLWFESKQDGPENTYLIRTMTPMRGVTTTEVTFTSTDPALELPDGRYLKLHAAICRVAHMSGAAEYMDKHDRDLEELSVLAPDGSSAELFTAHLHQRCVLAYQMTAIPAVARNKPLPPNPFHEVDEVAFHDAYHHCLLHEKDAQLSKRGATTKTKEEQYTKEIVYGRCLGYLLTETSHTNGKRMVSDDIIKCDGQREKMNELAETYINHLIRLFRQDKGATPAPSEHPSRLSFDRDRDFFSGTIEPTPKDHRAAKRAALKRDNYRCMVTGCVESAAWYVLESEGSLGEGDVSTSTNFCHIFPPSTNQGRENPSKQSYAESAWKYVYAFGGIKGLEELEGAGIHRLSNGLTLAADLHAAFDNLGLWFESKQDGPENTYLIRTMTPMRGVTTTEVTFTSTDPALELPDGRYLKLHAAICRVAHMSGAAEYMDKHDRDLEELSVLAPDGSSAELFTAHLHQRCVLAYQ

Solvent-accessible surface area (backbone atoms only — not comparable to full-atom values): 37294 Å² total; per-residue (Å²): 120,82,61,73,40,65,61,62,64,54,43,77,76,69,78,79,84,47,47,70,79,89,32,40,64,56,24,53,26,41,48,46,23,53,49,43,25,51,51,22,52,54,49,30,74,66,40,88,44,71,68,50,32,51,51,22,52,50,42,28,24,27,18,24,36,54,37,32,45,56,70,52,44,81,33,64,58,26,34,49,50,52,25,52,54,47,50,71,33,68,75,37,65,69,51,45,45,53,50,27,49,48,48,43,62,41,51,50,42,52,45,35,62,74,59,64,83,68,68,60,86,58,80,58,71,54,63,67,64,47,59,44,46,66,60,63,75,63,50,89,67,59,77,64,16,73,38,57,55,50,23,31,49,39,41,30,54,22,41,71,40,20,20,73,80,64,62,32,30,27,49,32,45,44,65,56,35,49,74,67,64,69,62,58,86,81,66,28,21,36,37,49,36,67,36,52,61,57,44,64,68,52,65,46,51,53,84,38,61,71,35,31,50,47,31,52,52,28,37,50,49,41,25,33,39,44,71,38,61,42,77,72,66,35,41,77,44,37,36,28,22,40,39,33,32,44,42,24,36,38,28,56,36,51,29,38,27,65,50,36,36,43,42,41,75,39,85,95,50,60,83,63,22,27,33,56,38,32,57,54,43,41,67,70,60,83,63,56,62,46,68,68,68,52,76,37,87,76,44,57,61,55,39,65,58,61,38,44,39,52,28,29,44,31,49,30,27,35,24,17,30,45,49,59,50,49,41,51,50,56,49,52,52,49,55,53,36,67,64,40,81,81,72,64,31,65,58,49,49,52,38,47,62,46,46,60,59,48,58,69,72,106,117,82,62,73,40,65,61,62,66,54,41,77,76,69,78,82,84,47,46,70,80,87,31,40,63,54,25,52,25,41,48,46,21,53,48,44,24,50,51,22,51,55,50,30,74,66,40,90,45,70,67,51,30,52,50,23,52,48,40,28,25,27,20,23,34,53,36,32,46,56,69,53,43,82,33,63,58,26,33,49,50,53,27,52,55,46,50,70,34,69,75,36,64,69,52,46,47,53,51,27,49,49,46,44,62,39,50,51,43,52,44,37,63,73,62,65,81,67,67,65,83,57,82,58,71,54,62,67,64,49,62,46,45,68,60,63,75,63,49,89,67,60,77,63,15,72,38,57,56,50,24,32,49,40,41,30,54,22,41,71,40,20,20,73,81,63,61,32,29,28,50,32,44,43,65,57,35,49,75,67,64,70,60,58,88,81,65,27,22,36,38,48,36,68,36,52,62,56,44,65,67,51,65,45,51,52,85,37,62,70,36,33,53,49,31,52,50,28,36,51,49,41,26,32,40,43,72,39,60,42,76,73,66,37,41,77,45,36,37,31,23,41,38,34,32,43,42,24,36,38,26,56,36,51,31,36,27,66,50,37,38,43,41,40,76,38,85,92,52,61,81,62,22,27,34,57,37,33,57,53,44,40,66,71,60,83,62,56,62,46,69,68,67,54,76,37,88,79,43,56,61,57,38,65,58,60,38,44,39,52,30,30,45,32,49,27,27,36,24,17,28,45,48,58,50,51,41,52,49,54,49,52,51,48,54,53,36,67,63,38,82,80,73,64,30,64,58,49,50,51,39,48,61,46,46,59,60,49,59,70,73,105

pLDDT: mean 82.37, std 21.48, range [24.58, 98.44]

InterPro domains:
  IPR003615 HNH nuclease [PF13391] (163-258)

Foldseek 3Di:
DFDAALAAFQAQQDPQPDDCPPRVLLSVLLVLLNVQLVVLVVQLVVDPDPVSVVVSLLSNLLSLLLNLQLVLFDFPLLNVVSSVQSVVCVSPSVSSSLSSVLCCLQALLQLQPVDPPPPPVAPPQPDLPLLLDPDLQVDDQDQQQQHNSSLFSLQCQFQVQAFQQLRAHAPSPVVVCVVVVNDDPPHHHAHKGWAFLGDPQLQPPCVPVLSVVSSVSSQVSCCRRQVDNCCPCQPRSSSSRQLGTGIHGPVVSNCSSLLQWAWDDDPPDDPQKTAIGGRGDDPSRDDGMGHRGTPDPSRDHHHNSSRSSSNSSSNSCGNSVVSVVVVVVSVVLVVVLVPPPPNCSSVVSVCVSSVSVVVVVD/DFDAALAAFQAQDDPQPDDCPPRVLLSVLLVLLNVQLVVLVVQLVVDPDPVSVVVSLLSNLLSLLLNLQLVLFDFPLLNVVSSVQSVVCVSPSVSSSLSSVLCCLQALLQLQPVDPPPPPVPPPQPDLPLLLDPDLQVDDQDQQQQDNSSLFSLQCQFQVQAFQQLRAHAPSPVVVCVVVVNDDPPHHHARKGWAFLGDPQLQPPCVPVLSVVSSVSSQVSCCRRQVDNCCPCQPRSSSSRQLGTGIHGPVVSNCSSLLQWAWDDDPPDDPQKTAIGGRGDDPSRDDGMGHRGTPDPSRDHHHNSSRSSSNSSSNSCGNSVVSVVVVVVSVVLVVVLVPPPPNCSSVVSVCVSSVSVVVVVD